Protein AF-0000000066527029 (afdb_homodimer)

InterPro domains:
  IPR006385 HAD-superfamily hydrolase, subfamily IB, SerB1-like [TIGR01490] (16-197)
  IPR023214 HAD superfamily [G3DSA:3.40.50.1000] (16-198)
  IPR036412 HAD-like superfamily [SSF56784] (17-198)
  IPR050582 HAD-like hydrolase superfamily, SerB [PTHR43344] (4-198)

Sequence (414 aa):
MNETVSLETREVRFLSVFDFDGTLTYRDSFVPFLRFAFGNRVFVRRMLRMAGPSLAYLCRRIDRDDLKARLIATFLTDVPVHVLEERALAYQNRFWETLMRPHALTAVADQVSSGSTVTICSASPSLLLRPFAEKLGVHLIATELEVVDGVLTGRIVGRNCRRDEKVCRLERHYGPLTQYSLRAWGDSRGDTELLAAALERFWKPFRMNETVSLETREVRFLSVFDFDGTLTYRDSFVPFLRFAFGNRVFVRRMLRMAGPSLAYLCRRIDRDDLKARLIATFLTDVPVHVLEERALAYQNRFWETLMRPHALTAVADQVSSGSTVTICSASPSLLLRPFAEKLGVHLIATELEVVDGVLTGRIVGRNCRRDEKVCRLERHYGPLTQYSLRAWGDSRGDTELLAAALERFWKPFR

Radius of gyration: 25.79 Å; Cα contacts (8 Å, |Δi|>4): 687; chains: 2; bounding box: 75×67×57 Å

Foldseek 3Di:
DPPPPPPVVLPAAAAEEEEDAVWQWVHDDQLVLLCQLPHPVLSVVLVVVLPVVVVCVVVVVDDPQVSVLSVLLSRAAFAFLVSLLVSLLVSCVVCVVPTGFPVSLVVLVVCVVVVHQYEYQYLHECSNCVNVCVVSVHHYHFWYFDDDPRGTRSGTDDGGRFAVNVVVRCCVVPNDCVSHQYEYEDEDPRCVNVQVSHPHYHYSPRD/DPPPPPPVVLPAAAAEEEEDAVWQWVHDDQLVLLCQLPHPVLSVVLVVVLPVVVVCVVVVVDDPQVSVLVVLLSRAAFAFLVSLLVSLLVSCVVCVVPTGFPVSLVVLVVCVVVVHQYEYQYLHECSNCVNVCVVSVHHYHFWYFDDDPRGTRSGTDDGGRFAVNVVVRCCVVPNDCVSHQYEYEDEDPRCVNVQVSHPHYHYSPRD

Secondary structure (DSSP, 8-state):
------------EEEEEE-IIIIIBSS--HHHHHHHHH-HHHHHHHHHTTHHHHHHHHTTSS-HHHHHHHHHHHHHTT-BHHHHHHHHHHHHHHHHHHHB-HHHHHHHHHHHHTT-EEEEEEEEEHHHHHHHHHHHT-EEEEEEEEEETTEEEEEEESS-S-THHHHHHHHHHH--GGGEEEEEEE-SGGGHHHHHH-SEEEESTT-/------------EEEEEE-IIIIIBSS--HHHHHHHHH-HHHHHHHHHTTHHHHHHHHTTSS-HHHHHHHHHHHHHTT-BHHHHHHHHHHHHHHHHHHHB-HHHHHHHHHHHHTT-EEEEEEEEEHHHHHHHHHHHT-EEEEEEEEEETTEEEEEEESS-S-THHHHHHHHHHH--GGGEEEEEEE-SGGGHHHHHH-SEEEESTT-

Structure (mmCIF, N/CA/C/O backbone):
data_AF-0000000066527029-model_v1
#
loop_
_entity.id
_entity.type
_entity.pdbx_description
1 polymer 'HAD-IB family hydrolase'
#
loop_
_atom_site.group_PDB
_atom_site.id
_atom_site.type_symbol
_atom_site.label_atom_id
_atom_site.label_alt_id
_atom_site.label_comp_id
_atom_site.label_asym_id
_atom_site.label_entity_id
_atom_site.label_seq_id
_atom_site.pdbx_PDB_ins_code
_atom_site.Cartn_x
_atom_site.Cartn_y
_atom_site.Cartn_z
_atom_site.occupancy
_atom_site.B_iso_or_equiv
_atom_site.auth_seq_id
_atom_site.auth_comp_id
_atom_site.auth_asym_id
_atom_site.auth_atom_id
_atom_site.pdbx_PDB_model_num
ATOM 1 N N . MET A 1 1 ? -52.188 27.5 27.797 1 31.72 1 MET A N 1
ATOM 2 C CA . MET A 1 1 ? -50.781 27.859 27.641 1 31.72 1 MET A CA 1
ATOM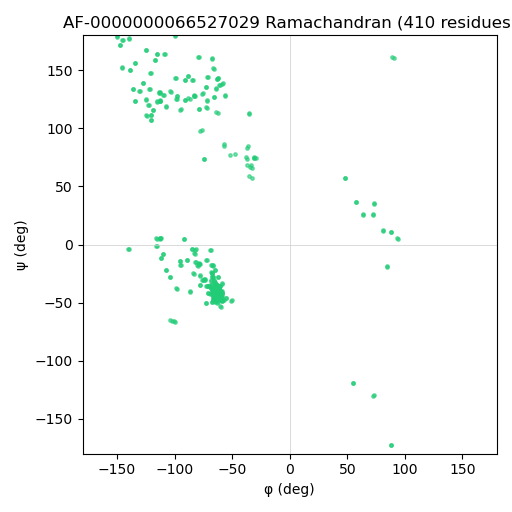 3 C C . MET A 1 1 ? -50.094 27.031 26.547 1 31.72 1 MET A C 1
ATOM 5 O O . MET A 1 1 ? -50.031 25.812 26.641 1 31.72 1 MET A O 1
ATOM 9 N N . ASN A 1 2 ? -50.156 27.312 25.25 1 36.81 2 ASN A N 1
ATOM 10 C CA . ASN A 1 2 ? -49.75 26.703 24 1 36.81 2 ASN A CA 1
ATOM 11 C C . ASN A 1 2 ? -48.25 26.438 23.984 1 36.81 2 ASN A C 1
ATOM 13 O O . ASN A 1 2 ? -47.438 27.375 24.094 1 36.81 2 ASN A O 1
ATOM 17 N N . GLU A 1 3 ? -47.812 25.375 24.5 1 36.34 3 GLU A N 1
ATOM 18 C CA . GLU A 1 3 ? -46.375 25.078 24.453 1 36.34 3 GLU A CA 1
ATOM 19 C C . GLU A 1 3 ? -45.844 25.188 23.031 1 36.34 3 GLU A C 1
ATOM 21 O O . GLU A 1 3 ? -46.312 24.516 22.125 1 36.34 3 GLU A O 1
ATOM 26 N N . THR A 1 4 ? -45.625 26.359 22.531 1 35.53 4 THR A N 1
ATOM 27 C CA . THR A 1 4 ? -44.875 26.516 21.281 1 35.53 4 THR A CA 1
ATOM 28 C C . THR A 1 4 ? -43.75 25.484 21.172 1 35.53 4 THR A C 1
ATOM 30 O O . THR A 1 4 ? -42.875 25.438 22.016 1 35.53 4 THR A O 1
ATOM 33 N N . VAL A 1 5 ? -44.062 24.328 20.703 1 42.88 5 VAL A N 1
ATOM 34 C CA . VAL A 1 5 ? -42.969 23.469 20.25 1 42.88 5 VAL A CA 1
ATOM 35 C C . VAL A 1 5 ? -41.906 24.312 19.578 1 42.88 5 VAL A C 1
ATOM 37 O O . VAL A 1 5 ? -42.156 25 18.578 1 42.88 5 VAL A O 1
ATOM 40 N N . SER A 1 6 ? -41.188 25.172 20.344 1 40.03 6 SER A N 1
ATOM 41 C CA . SER A 1 6 ? -40.031 25.828 19.781 1 40.03 6 SER A CA 1
ATOM 42 C C . SER A 1 6 ? -39.344 24.953 18.719 1 40.03 6 SER A C 1
ATOM 44 O O . SER A 1 6 ? -38.969 23.812 19 1 40.03 6 SER A O 1
ATOM 46 N N . LEU A 1 7 ? -39.844 24.812 17.594 1 41.97 7 LEU A N 1
ATOM 47 C CA . LEU A 1 7 ? -39.156 24.25 16.453 1 41.97 7 LEU A CA 1
ATOM 48 C C . LEU A 1 7 ? -37.656 24.594 16.484 1 41.97 7 LEU A C 1
ATOM 50 O O . LEU A 1 7 ? -37.281 25.734 16.234 1 41.97 7 LEU A O 1
ATOM 54 N N . GLU A 1 8 ? -36.938 24.281 17.453 1 42.81 8 GLU A N 1
ATOM 55 C CA . GLU A 1 8 ? -35.469 24.406 17.422 1 42.81 8 GLU A CA 1
ATOM 56 C C . GLU A 1 8 ? -34.938 24.141 16.016 1 42.81 8 GLU A C 1
ATOM 58 O O . GLU A 1 8 ? -35.125 23.047 15.477 1 42.81 8 GLU A O 1
ATOM 63 N N . THR A 1 9 ? -35.156 24.953 15.031 1 45.91 9 THR A N 1
ATOM 64 C CA . THR A 1 9 ? -34.5 24.891 13.719 1 45.91 9 THR A CA 1
ATOM 65 C C . THR A 1 9 ? -33.094 24.344 13.836 1 45.91 9 THR A C 1
ATOM 67 O O . THR A 1 9 ? -32.219 24.969 14.469 1 45.91 9 THR A O 1
ATOM 70 N N . ARG A 1 10 ? -33.031 23.172 14.023 1 53.25 10 ARG A N 1
ATOM 71 C CA . ARG A 1 10 ? -31.719 22.5 14.102 1 53.25 10 ARG A CA 1
ATOM 72 C C . ARG A 1 10 ? -30.734 23.109 13.102 1 53.25 10 ARG A C 1
ATOM 74 O O . ARG A 1 10 ? -30.953 23.016 11.891 1 53.25 10 ARG A O 1
ATOM 81 N N . GLU A 1 11 ? -30.172 24.391 13.359 1 64.06 11 GLU A N 1
ATOM 82 C CA . GLU A 1 11 ? -29.141 25.031 12.539 1 64.06 11 GLU A CA 1
ATOM 83 C C . GLU A 1 11 ? -28.156 24 11.977 1 64.06 11 GLU A C 1
ATOM 85 O O . GLU A 1 11 ? -27.656 23.141 12.711 1 64.06 11 GLU A O 1
ATOM 90 N N . VAL A 1 12 ? -28.234 23.859 10.664 1 74.5 12 VAL A N 1
ATOM 91 C CA . VAL A 1 12 ? -27.344 22.938 9.969 1 74.5 12 VAL A CA 1
ATOM 92 C C . VAL A 1 12 ? -25.891 23.359 10.148 1 74.5 12 VAL A C 1
ATOM 94 O O . VAL A 1 12 ? -25.531 24.5 9.844 1 74.5 12 VAL A O 1
ATOM 97 N N . ARG A 1 13 ? -25.172 22.547 10.844 1 89.94 13 ARG A N 1
ATOM 98 C CA . ARG A 1 13 ? -23.734 22.766 11 1 89.94 13 ARG A CA 1
ATOM 99 C C . ARG A 1 13 ? -22.953 22.141 9.859 1 89.94 13 ARG A C 1
ATOM 101 O O . ARG A 1 13 ? -23.203 20.984 9.484 1 89.94 13 ARG A O 1
ATOM 108 N N . PHE A 1 14 ? -22.125 23.047 9.227 1 93.75 14 PHE A N 1
ATOM 109 C CA . PHE A 1 14 ? -21.328 22.578 8.102 1 93.75 14 PHE A CA 1
ATOM 110 C C . PHE A 1 14 ? -19.906 22.25 8.547 1 93.75 14 PHE A C 1
ATOM 112 O O . PHE A 1 14 ? -19.297 23 9.289 1 93.75 14 PHE A O 1
ATOM 119 N N . LEU A 1 15 ? -19.438 21.078 8.227 1 96 15 LEU A N 1
ATOM 120 C CA . LEU A 1 15 ? -18.078 20.625 8.445 1 96 15 LEU A CA 1
ATOM 121 C C . LEU A 1 15 ? -17.391 20.281 7.129 1 96 15 LEU A C 1
ATOM 123 O O . LEU A 1 15 ? -17.875 19.422 6.387 1 96 15 LEU A O 1
ATOM 127 N N . SER A 1 16 ? -16.328 21.062 6.809 1 97.06 16 SER A N 1
ATOM 128 C CA . SER A 1 16 ? -15.547 20.828 5.598 1 97.06 16 SER A CA 1
ATOM 129 C C . SER A 1 16 ? -14.18 20.234 5.926 1 97.06 16 SER A C 1
ATOM 131 O O . SER A 1 16 ? -13.375 20.844 6.625 1 97.06 16 SER A O 1
ATOM 133 N N . VAL A 1 17 ? -13.953 19.047 5.414 1 97.31 17 VAL A N 1
ATOM 134 C CA . VAL A 1 17 ? -12.719 18.328 5.723 1 97.31 17 VAL A CA 1
ATOM 135 C C . VAL A 1 17 ? -11.883 18.156 4.453 1 97.31 17 VAL A C 1
ATOM 137 O O . VAL A 1 17 ? -12.367 17.625 3.457 1 97.31 17 VAL A O 1
ATOM 140 N N . PHE A 1 18 ? -10.656 18.656 4.516 1 97.31 18 PHE A N 1
ATOM 141 C CA . PHE A 1 18 ? -9.742 18.547 3.385 1 97.31 18 PHE A CA 1
ATOM 142 C C . PHE A 1 18 ? -8.562 17.641 3.725 1 97.31 18 PHE A C 1
ATOM 144 O O . PHE A 1 18 ? -7.941 17.797 4.777 1 97.31 18 PHE A O 1
ATOM 151 N N . ASP A 1 19 ? -8.27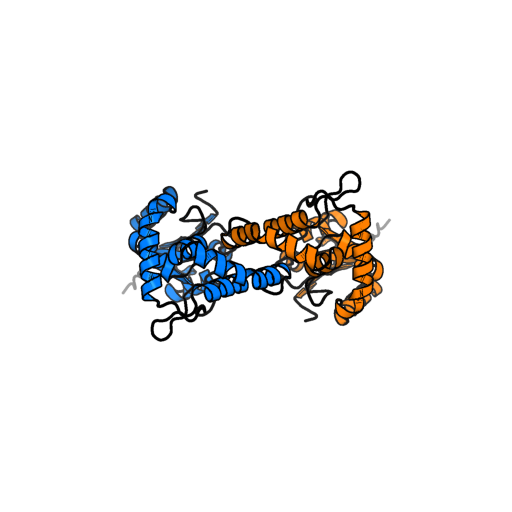3 16.703 2.85 1 96.56 19 ASP A N 1
ATOM 152 C CA . ASP A 1 19 ? -6.953 16.094 2.902 1 96.56 19 ASP A CA 1
ATOM 153 C C . ASP A 1 19 ? -5.863 17.094 2.518 1 96.56 19 ASP A C 1
ATOM 155 O O . ASP A 1 19 ? -6.152 18.141 1.943 1 96.56 19 ASP A O 1
ATOM 159 N N . PHE A 1 20 ? -4.672 16.75 2.936 1 96.81 20 PHE A N 1
ATOM 160 C CA . PHE A 1 20 ? -3.586 17.688 2.684 1 96.81 20 PHE A CA 1
ATOM 161 C C . PHE A 1 20 ? -2.777 17.266 1.461 1 96.81 20 PHE A C 1
ATOM 163 O O . PHE A 1 20 ? -2.893 17.875 0.395 1 96.81 20 PHE A O 1
ATOM 170 N N . ASP A 1 21 ? -2.092 16.172 1.54 1 94.5 21 ASP A N 1
ATOM 171 C CA . ASP A 1 21 ? -1.182 15.734 0.487 1 94.5 21 ASP A CA 1
ATOM 172 C C . ASP A 1 21 ? -1.954 15.258 -0.742 1 94.5 21 ASP A C 1
ATOM 174 O O . ASP A 1 21 ? -2.783 14.352 -0.648 1 94.5 21 ASP A O 1
ATOM 178 N N . GLY A 1 22 ? -1.639 15.859 -1.846 1 92.75 22 GLY A N 1
ATOM 179 C CA . GLY A 1 22 ? -2.295 15.484 -3.09 1 92.75 22 GLY A CA 1
ATOM 180 C C . GLY A 1 22 ? -3.625 16.188 -3.295 1 92.75 22 GLY A C 1
ATOM 181 O O . GLY A 1 22 ? -4.176 16.156 -4.398 1 92.75 22 GLY A O 1
ATOM 182 N N . THR A 1 23 ? -4.156 16.688 -2.227 1 94.12 23 THR A N 1
ATOM 183 C CA . THR A 1 23 ? -5.43 17.406 -2.311 1 94.12 23 THR A CA 1
ATOM 184 C C . THR A 1 23 ? -5.211 18.906 -2.254 1 94.12 23 THR A C 1
ATOM 186 O O . THR A 1 23 ? -5.371 19.609 -3.26 1 94.12 23 THR A O 1
ATOM 189 N N . LEU A 1 24 ? -4.734 19.391 -1.145 1 96.38 24 LEU A N 1
ATOM 190 C CA . LEU A 1 24 ? -4.395 20.812 -1.067 1 96.38 24 LEU A CA 1
ATOM 191 C C . LEU A 1 24 ? -3.066 21.094 -1.76 1 96.38 24 LEU A C 1
ATOM 193 O O . LEU A 1 24 ? -2.818 22.219 -2.207 1 96.38 24 LEU A O 1
ATOM 197 N N . THR A 1 25 ? -2.238 20.078 -1.8 1 96.38 25 THR A N 1
ATOM 198 C CA . THR A 1 25 ? -0.917 20.203 -2.406 1 96.38 25 THR A CA 1
ATOM 199 C C . THR A 1 25 ? -0.849 19.422 -3.715 1 96.38 25 THR A C 1
ATOM 201 O O . THR A 1 25 ? -1.677 18.547 -3.963 1 96.38 25 THR A O 1
ATOM 204 N N . TYR A 1 26 ? 0.187 19.734 -4.5 1 92.19 26 TYR A N 1
ATOM 205 C CA . TYR A 1 26 ? 0.41 19.031 -5.766 1 92.19 26 TYR A CA 1
ATOM 206 C C . TYR A 1 26 ? 0.942 17.625 -5.523 1 92.19 26 TYR A C 1
ATOM 208 O O . TYR A 1 26 ? 0.695 16.719 -6.324 1 92.19 26 TYR A O 1
ATOM 216 N N . ARG A 1 27 ? 1.66 17.484 -4.465 1 90.25 27 ARG A N 1
ATOM 217 C CA . ARG A 1 27 ? 2.355 16.219 -4.203 1 90.25 27 ARG A CA 1
ATOM 218 C C . ARG A 1 27 ? 2.498 15.977 -2.705 1 90.25 27 ARG A C 1
ATOM 220 O O . ARG A 1 27 ? 2.031 16.781 -1.894 1 90.25 27 ARG A O 1
ATOM 227 N N . ASP A 1 28 ? 3.072 14.875 -2.426 1 92.75 28 ASP A N 1
ATOM 228 C CA . ASP A 1 28 ? 3.365 14.555 -1.033 1 92.75 28 ASP A CA 1
ATOM 229 C C . ASP A 1 28 ? 4.344 15.555 -0.43 1 92.75 28 ASP A C 1
ATOM 231 O O . ASP A 1 28 ? 5.27 16.016 -1.104 1 92.75 28 ASP A O 1
ATOM 235 N N . SER A 1 29 ? 4.102 15.867 0.815 1 94.56 29 SER A N 1
ATOM 236 C CA . SER A 1 29 ? 4.914 16.906 1.443 1 94.56 29 SER A CA 1
ATOM 237 C C . SER A 1 29 ? 5.891 16.312 2.451 1 94.56 29 SER A C 1
ATOM 239 O O . SER A 1 29 ? 6.902 16.922 2.789 1 94.56 29 SER A O 1
ATOM 241 N N . PHE A 1 30 ? 5.633 15.148 2.943 1 95.69 30 PHE A N 1
ATOM 242 C CA . PHE A 1 30 ? 6.367 14.648 4.098 1 95.69 30 PHE A CA 1
ATOM 243 C C . PHE A 1 30 ? 7.789 14.258 3.711 1 95.69 30 PHE A C 1
ATOM 245 O O . PHE A 1 30 ? 8.75 14.711 4.336 1 95.69 30 PHE A O 1
ATOM 252 N N . VAL A 1 31 ? 7.969 13.484 2.676 1 95.5 31 VAL A N 1
ATOM 253 C CA . VAL A 1 31 ? 9.289 13 2.287 1 95.5 31 VAL A CA 1
ATOM 254 C C . VAL A 1 31 ? 10.156 14.172 1.83 1 95.5 31 VAL A C 1
ATOM 256 O O . VAL A 1 31 ? 11.289 14.328 2.283 1 95.5 31 VAL A O 1
ATOM 259 N N . PRO A 1 32 ? 9.625 15.047 0.959 1 95.38 32 PRO A N 1
ATOM 260 C CA . PRO A 1 32 ? 10.414 16.234 0.612 1 95.38 32 PRO A CA 1
ATOM 261 C C . PRO A 1 32 ? 10.758 17.094 1.827 1 95.38 32 PRO A C 1
ATOM 263 O O . PRO A 1 32 ? 11.82 17.703 1.869 1 95.38 32 PRO A O 1
ATOM 266 N N . PHE A 1 33 ? 9.906 17.141 2.785 1 97.75 33 PHE A N 1
ATOM 267 C CA . PHE A 1 33 ? 10.188 17.891 4.012 1 97.75 33 PHE A CA 1
ATOM 268 C C . PHE A 1 33 ? 11.375 17.281 4.742 1 97.75 33 PHE A C 1
ATOM 270 O O . PHE A 1 33 ? 12.25 18 5.223 1 97.75 33 PHE A O 1
ATOM 277 N N . LEU A 1 34 ? 11.406 15.922 4.859 1 97.31 34 LEU A N 1
ATOM 278 C CA . LEU A 1 34 ? 12.523 15.266 5.527 1 97.31 34 LEU A CA 1
ATOM 279 C C . LEU A 1 34 ? 13.844 15.586 4.832 1 97.31 34 LEU A C 1
ATOM 281 O O . LEU A 1 34 ? 14.859 15.836 5.492 1 97.31 34 LEU A O 1
ATOM 285 N N . ARG A 1 35 ? 13.812 15.578 3.512 1 96.19 35 ARG A N 1
ATOM 286 C CA . ARG A 1 35 ? 15 15.93 2.744 1 96.19 35 ARG A CA 1
ATOM 287 C C . ARG A 1 35 ? 15.422 17.375 3.018 1 96.19 35 ARG A C 1
ATOM 289 O O . ARG A 1 35 ? 16.609 17.656 3.189 1 96.19 35 ARG A O 1
ATOM 296 N N . PHE A 1 36 ? 14.461 18.266 3.051 1 97.19 36 PHE A N 1
ATOM 297 C CA . PHE A 1 36 ? 14.711 19.672 3.344 1 97.19 36 PHE A CA 1
ATOM 298 C C . PHE A 1 36 ? 15.227 19.844 4.766 1 97.19 36 PHE A C 1
ATOM 300 O O . PHE A 1 36 ? 16.203 20.562 4.992 1 97.19 36 PHE A O 1
ATOM 307 N N . ALA A 1 37 ? 14.625 19.172 5.699 1 97.38 37 ALA A N 1
ATOM 308 C CA . ALA A 1 37 ? 14.891 19.359 7.125 1 97.38 37 ALA A CA 1
ATOM 309 C C . ALA A 1 37 ? 16.281 18.859 7.5 1 97.38 37 ALA A C 1
ATOM 311 O O . ALA A 1 37 ? 16.969 19.438 8.336 1 97.38 37 ALA A O 1
ATOM 312 N N . PHE A 1 38 ? 16.75 17.766 6.859 1 97 38 PHE A N 1
ATOM 313 C CA . PHE A 1 38 ? 17.969 17.141 7.32 1 97 38 PHE A CA 1
ATOM 314 C C . PHE A 1 38 ? 19.094 17.312 6.297 1 97 38 PHE A C 1
ATOM 316 O O . PHE A 1 38 ? 20.266 17.062 6.594 1 97 38 PHE A O 1
ATOM 323 N N . GLY A 1 39 ? 18.75 17.75 5.145 1 96.75 39 GLY A N 1
ATOM 324 C CA . GLY A 1 39 ? 19.75 17.922 4.09 1 96.75 39 GLY A CA 1
ATOM 325 C C . GLY A 1 39 ? 19.922 16.688 3.236 1 96.75 39 GLY A C 1
ATOM 326 O O . GLY A 1 39 ? 19.609 15.57 3.67 1 96.75 39 GLY A O 1
ATOM 327 N N . ASN A 1 40 ? 20.469 16.828 2.057 1 95.38 40 ASN A N 1
ATOM 328 C CA . ASN A 1 40 ? 20.547 15.773 1.054 1 95.38 40 ASN A CA 1
ATOM 329 C C . ASN A 1 40 ? 21.469 14.633 1.508 1 95.38 40 ASN A C 1
ATOM 331 O O . ASN A 1 40 ? 21.141 13.461 1.339 1 95.38 40 ASN A O 1
ATOM 335 N N . ARG A 1 41 ? 22.531 14.953 2.047 1 96.31 41 ARG A N 1
ATOM 336 C CA . ARG A 1 41 ? 23.516 13.938 2.436 1 96.31 41 ARG A CA 1
ATOM 337 C C . ARG A 1 41 ? 22.953 13.039 3.533 1 96.31 41 ARG A C 1
ATOM 339 O O . ARG A 1 41 ? 23 11.812 3.42 1 96.31 41 ARG A O 1
ATOM 346 N N . VAL A 1 42 ? 22.406 13.656 4.543 1 96.12 42 VAL A N 1
ATOM 347 C CA . VAL A 1 42 ? 21.828 12.906 5.656 1 96.12 42 VAL A CA 1
ATOM 348 C C . VAL A 1 42 ? 20.609 12.133 5.18 1 96.12 42 VAL A C 1
ATOM 350 O O . VAL A 1 42 ? 20.391 10.984 5.57 1 96.12 42 VAL A O 1
ATOM 353 N N . PHE A 1 43 ? 19.891 12.758 4.32 1 96.25 43 PHE A N 1
ATOM 354 C CA . PHE A 1 43 ? 18.688 12.133 3.781 1 96.25 43 PHE A CA 1
ATOM 355 C C . PHE A 1 43 ? 19.016 10.852 3.041 1 96.25 43 PHE A C 1
ATOM 357 O O . PHE A 1 43 ? 18.438 9.797 3.318 1 96.25 43 PHE A O 1
ATOM 364 N N . VAL A 1 44 ? 20 10.898 2.195 1 93.38 44 VAL A N 1
ATOM 365 C CA . VAL A 1 44 ? 20.375 9.734 1.394 1 93.38 44 VAL A CA 1
ATOM 366 C C . VAL A 1 44 ? 20.922 8.641 2.301 1 93.38 44 VAL A C 1
ATOM 368 O O . VAL A 1 44 ? 20.594 7.461 2.139 1 93.38 44 VAL A O 1
ATOM 371 N N . ARG A 1 45 ? 21.688 9.016 3.23 1 94.62 45 ARG A N 1
ATOM 372 C CA . ARG A 1 45 ? 22.266 8.055 4.156 1 94.62 45 ARG A CA 1
ATOM 373 C C . ARG A 1 45 ? 21.188 7.344 4.965 1 94.62 45 ARG A C 1
ATOM 375 O O . ARG A 1 45 ? 21.234 6.121 5.109 1 94.62 45 ARG A O 1
ATOM 382 N N . ARG A 1 46 ? 20.25 8.047 5.457 1 94.81 46 ARG A N 1
ATOM 383 C CA . ARG A 1 46 ? 19.188 7.461 6.273 1 94.81 46 ARG A CA 1
ATOM 384 C C . ARG A 1 46 ? 18.203 6.668 5.414 1 94.81 46 ARG A C 1
ATOM 386 O O . ARG A 1 46 ? 17.656 5.656 5.863 1 94.81 46 ARG A O 1
ATOM 393 N N . MET A 1 47 ? 18.078 7.105 4.195 1 92.62 47 MET A N 1
ATOM 394 C CA . MET A 1 47 ? 17.188 6.383 3.289 1 92.62 47 MET A CA 1
ATOM 395 C C . MET A 1 47 ? 17.734 4.992 2.986 1 92.62 47 MET A C 1
ATOM 397 O O . MET A 1 47 ? 16.984 4.055 2.748 1 92.62 47 MET A O 1
ATOM 401 N N . LEU A 1 48 ? 19.047 4.875 3.049 1 90.69 48 LEU A N 1
ATOM 402 C CA . LEU A 1 48 ? 19.656 3.562 2.854 1 90.69 48 LEU A CA 1
ATOM 403 C C . LEU A 1 48 ? 19.203 2.584 3.928 1 90.69 48 LEU A C 1
ATOM 405 O O . LEU A 1 48 ? 19.094 1.382 3.676 1 90.69 48 LEU A O 1
ATOM 409 N N . ARG A 1 49 ? 18.875 3.104 5.066 1 91.75 49 ARG A N 1
ATOM 410 C CA . ARG A 1 49 ? 18.406 2.26 6.156 1 91.75 49 ARG A CA 1
ATOM 411 C C . ARG A 1 49 ? 16.984 1.75 5.871 1 91.75 49 ARG A C 1
ATOM 413 O O . ARG A 1 49 ? 16.516 0.835 6.543 1 91.75 49 ARG A O 1
ATOM 420 N N . MET A 1 50 ? 16.344 2.346 4.887 1 92.69 50 MET A N 1
ATOM 421 C CA . MET A 1 50 ? 14.977 1.949 4.535 1 92.69 50 MET A CA 1
ATOM 422 C C . MET A 1 50 ? 14.984 0.754 3.588 1 92.69 50 MET A C 1
ATOM 424 O O . MET A 1 50 ? 13.93 0.209 3.26 1 92.69 50 MET A O 1
ATOM 428 N N . ALA A 1 51 ? 16.125 0.278 3.145 1 88 51 ALA A N 1
ATOM 429 C CA . ALA A 1 51 ? 16.219 -0.858 2.232 1 88 51 ALA A CA 1
ATOM 430 C C . ALA A 1 51 ? 15.578 -2.104 2.836 1 88 51 ALA A C 1
ATOM 432 O O . ALA A 1 51 ? 14.82 -2.803 2.166 1 88 51 ALA A O 1
ATOM 433 N N . GLY A 1 52 ? 15.898 -2.357 4.117 1 89.06 52 GLY A N 1
ATOM 434 C CA . GLY A 1 52 ? 15.328 -3.502 4.809 1 89.06 52 GLY A CA 1
ATOM 435 C C . GLY A 1 52 ? 13.812 -3.459 4.883 1 89.06 52 GLY A C 1
ATOM 436 O O . GLY A 1 52 ? 13.133 -4.355 4.375 1 89.06 52 GLY A O 1
ATOM 437 N N . PRO A 1 53 ? 13.289 -2.373 5.379 1 91.31 53 PRO A N 1
ATOM 438 C CA . PRO A 1 53 ? 11.836 -2.219 5.457 1 91.31 53 PRO A CA 1
ATOM 439 C C . PRO A 1 53 ? 11.164 -2.258 4.086 1 91.31 53 PRO A C 1
ATOM 441 O O . PRO A 1 53 ? 10.062 -2.805 3.947 1 91.31 53 PRO A O 1
ATOM 444 N N . SER A 1 54 ? 11.766 -1.685 3.137 1 90.81 54 SER A N 1
ATOM 445 C CA . SER A 1 54 ? 11.195 -1.694 1.794 1 90.81 54 SER A CA 1
ATOM 446 C C . SER A 1 54 ? 11.102 -3.113 1.241 1 90.81 54 SER A C 1
ATOM 448 O O . SER A 1 54 ? 10.102 -3.484 0.625 1 90.81 54 SER A O 1
ATOM 450 N N . LEU A 1 55 ? 12.141 -3.859 1.505 1 88.56 55 LEU A N 1
ATOM 451 C CA . LEU A 1 55 ? 12.133 -5.258 1.093 1 88.56 55 LEU A CA 1
ATOM 452 C C . LEU A 1 55 ? 11.047 -6.035 1.837 1 88.56 55 LEU A C 1
ATOM 454 O O . LEU A 1 55 ? 10.344 -6.852 1.239 1 88.56 55 LEU A O 1
ATOM 458 N N . ALA A 1 56 ? 10.93 -5.77 3.047 1 90.75 56 ALA A N 1
ATOM 459 C CA . ALA A 1 56 ? 9.898 -6.418 3.85 1 90.75 56 ALA A CA 1
ATOM 460 C C . ALA A 1 56 ? 8.5 -6.074 3.328 1 90.75 56 ALA A C 1
ATOM 462 O O . ALA A 1 56 ? 7.609 -6.926 3.318 1 90.75 56 ALA A O 1
ATOM 463 N N . TYR A 1 57 ? 8.367 -4.852 2.908 1 90.81 57 TYR A N 1
ATOM 464 C CA . TYR A 1 57 ? 7.102 -4.41 2.338 1 90.81 57 TYR A CA 1
ATOM 465 C C . TYR A 1 57 ? 6.793 -5.16 1.047 1 90.81 57 TYR A C 1
ATOM 467 O O . TYR A 1 57 ? 5.672 -5.633 0.848 1 90.81 57 TYR A O 1
ATOM 475 N N . LEU A 1 58 ? 7.836 -5.312 0.27 1 86.5 58 LEU A N 1
ATOM 476 C CA . LEU A 1 58 ? 7.668 -6.008 -1.002 1 86.5 58 LEU A CA 1
ATOM 477 C C . LEU A 1 58 ? 7.359 -7.484 -0.779 1 86.5 58 LEU A C 1
ATOM 479 O O . LEU A 1 58 ? 6.688 -8.109 -1.601 1 86.5 58 LEU A O 1
ATOM 483 N N . CYS A 1 59 ? 7.777 -7.984 0.382 1 86 59 CYS A N 1
ATOM 484 C CA . CYS A 1 59 ? 7.52 -9.375 0.748 1 86 59 CYS A CA 1
ATOM 485 C C . CYS A 1 59 ? 6.219 -9.5 1.532 1 86 59 CYS A C 1
ATOM 487 O O . CYS A 1 59 ? 5.93 -10.555 2.102 1 86 59 CYS A O 1
ATOM 489 N N . ARG A 1 60 ? 5.535 -8.406 1.653 1 82.88 60 ARG A N 1
ATOM 490 C CA . ARG A 1 60 ? 4.238 -8.352 2.318 1 82.88 60 ARG A CA 1
ATOM 491 C C . ARG A 1 60 ? 4.363 -8.711 3.793 1 82.88 60 ARG A C 1
ATOM 493 O O . ARG A 1 60 ? 3.438 -9.281 4.379 1 82.88 60 ARG A O 1
ATOM 500 N N . ARG A 1 61 ? 5.559 -8.477 4.289 1 86.81 61 ARG A N 1
ATOM 501 C CA . ARG A 1 61 ? 5.777 -8.734 5.707 1 86.81 61 ARG A CA 1
ATOM 502 C C . ARG A 1 61 ? 5.316 -7.559 6.559 1 86.81 61 ARG A C 1
ATOM 504 O O . ARG A 1 61 ? 5.008 -7.723 7.742 1 86.81 61 ARG A O 1
ATOM 511 N N . ILE A 1 62 ? 5.316 -6.402 5.914 1 89 62 ILE A N 1
ATOM 512 C CA . ILE A 1 62 ? 4.82 -5.207 6.59 1 89 62 ILE A CA 1
ATOM 513 C C . ILE A 1 62 ? 3.887 -4.441 5.66 1 89 62 ILE A C 1
ATOM 515 O O . ILE A 1 62 ? 3.92 -4.629 4.441 1 89 62 ILE A O 1
ATOM 519 N N . ASP A 1 63 ? 3.059 -3.684 6.289 1 87.94 63 ASP A N 1
ATOM 520 C CA . ASP A 1 63 ? 2.125 -2.914 5.473 1 87.94 63 ASP A CA 1
ATOM 521 C C . ASP A 1 63 ? 2.602 -1.473 5.305 1 87.94 63 ASP A C 1
ATOM 523 O O . ASP A 1 63 ? 3.705 -1.124 5.734 1 87.94 63 ASP A O 1
ATOM 527 N N . ARG A 1 64 ? 1.814 -0.787 4.602 1 88 64 ARG A N 1
ATOM 528 C CA . ARG A 1 64 ? 2.176 0.59 4.277 1 88 64 ARG A CA 1
ATOM 529 C C . ARG A 1 64 ? 2.338 1.425 5.543 1 88 64 ARG A C 1
ATOM 531 O O . ARG A 1 64 ? 3.232 2.268 5.629 1 88 64 ARG A O 1
ATOM 538 N N . ASP A 1 65 ? 1.466 1.224 6.523 1 88.81 65 ASP A N 1
ATOM 539 C CA . ASP A 1 65 ? 1.533 1.969 7.777 1 88.81 65 ASP A CA 1
ATOM 540 C C . ASP A 1 65 ? 2.818 1.648 8.539 1 88.81 65 ASP A C 1
ATOM 542 O O . ASP A 1 65 ? 3.443 2.541 9.117 1 88.81 65 ASP A O 1
ATOM 546 N N . ASP A 1 66 ? 3.215 0.38 8.484 1 92 66 ASP A N 1
ATOM 547 C CA . ASP A 1 66 ? 4.465 -0.036 9.109 1 92 66 ASP A CA 1
ATOM 548 C C . ASP A 1 66 ? 5.664 0.606 8.414 1 92 66 ASP A C 1
ATOM 550 O O . ASP A 1 66 ? 6.633 0.999 9.078 1 92 66 ASP A O 1
ATOM 554 N N . LEU A 1 67 ? 5.531 0.617 7.109 1 92.62 67 LEU A N 1
ATOM 555 C CA . LEU A 1 67 ? 6.621 1.214 6.344 1 92.62 67 LEU A CA 1
ATOM 556 C C . LEU A 1 67 ? 6.781 2.691 6.688 1 92.62 67 LEU A C 1
ATOM 558 O O . LEU A 1 67 ? 7.898 3.172 6.875 1 92.62 67 LEU A O 1
ATOM 562 N N . LYS A 1 68 ? 5.715 3.406 6.789 1 92.94 68 LYS A N 1
ATOM 563 C CA . LYS A 1 68 ? 5.75 4.812 7.184 1 92.94 68 LYS A CA 1
ATOM 564 C C . LYS A 1 68 ? 6.305 4.977 8.594 1 92.94 68 LYS A C 1
ATOM 566 O O . LYS A 1 68 ? 7.078 5.895 8.859 1 92.94 68 LYS A O 1
ATOM 571 N N . ALA A 1 69 ? 5.887 4.117 9.484 1 94.12 69 ALA A N 1
ATOM 572 C CA . ALA A 1 69 ? 6.387 4.168 10.852 1 94.12 69 ALA A CA 1
ATOM 573 C C . ALA A 1 69 ? 7.902 4 10.891 1 94.12 69 ALA A C 1
ATOM 575 O O . ALA A 1 69 ? 8.586 4.672 11.664 1 94.12 69 ALA A O 1
ATOM 576 N N . ARG A 1 70 ? 8.375 3.104 10.047 1 95 70 ARG A N 1
ATOM 577 C CA . ARG A 1 70 ? 9.82 2.902 9.977 1 95 70 ARG A CA 1
ATOM 578 C C . ARG A 1 70 ? 10.523 4.141 9.43 1 95 70 ARG A C 1
ATOM 580 O O . ARG A 1 70 ? 11.625 4.484 9.867 1 95 70 ARG A O 1
ATOM 587 N N . LEU A 1 71 ? 9.93 4.75 8.461 1 95.62 71 LEU A N 1
ATOM 588 C CA . LEU A 1 71 ? 10.469 5.992 7.91 1 95.62 71 LEU A CA 1
ATOM 589 C C . LEU A 1 71 ? 10.562 7.07 8.984 1 95.62 71 LEU A C 1
ATOM 591 O O . LEU A 1 71 ? 11.594 7.73 9.117 1 95.62 71 LEU A O 1
ATOM 595 N N . ILE A 1 72 ? 9.508 7.254 9.758 1 96.75 72 ILE A N 1
ATOM 596 C CA . ILE A 1 72 ? 9.453 8.242 10.828 1 96.75 72 ILE A CA 1
ATOM 597 C C . ILE A 1 72 ? 10.539 7.945 11.859 1 96.75 72 ILE A C 1
ATOM 599 O O . ILE A 1 72 ? 11.281 8.844 12.266 1 96.75 72 ILE A O 1
ATOM 603 N N . ALA A 1 73 ? 10.648 6.668 12.227 1 97.25 73 ALA A N 1
ATOM 604 C CA . ALA A 1 73 ? 11.664 6.273 13.203 1 97.25 73 ALA A CA 1
ATOM 605 C C . ALA A 1 73 ? 13.062 6.57 12.688 1 97.25 73 ALA A C 1
ATOM 607 O O . ALA A 1 73 ? 13.914 7.066 13.43 1 97.25 73 ALA A O 1
ATOM 608 N N . THR A 1 74 ? 13.273 6.305 11.461 1 96.88 74 THR A N 1
ATOM 609 C CA . THR A 1 74 ? 14.586 6.457 10.844 1 96.88 74 THR A CA 1
ATOM 610 C C . THR A 1 74 ? 15.008 7.922 10.836 1 96.88 74 THR A C 1
ATOM 612 O O . THR A 1 74 ? 16.188 8.234 11.031 1 96.88 74 THR A O 1
ATOM 615 N N . PHE A 1 75 ? 14.109 8.836 10.688 1 97.19 75 PHE A N 1
ATOM 616 C CA . PHE A 1 75 ? 14.477 10.234 10.492 1 97.19 75 PHE A CA 1
ATOM 617 C C . PHE A 1 75 ? 14.258 11.039 11.773 1 97.19 75 PHE A C 1
ATOM 619 O O . PHE A 1 75 ? 14.961 12.016 12.023 1 97.19 75 PHE A O 1
ATOM 626 N N . LEU A 1 76 ? 13.328 10.617 12.586 1 97.94 76 LEU A N 1
ATOM 627 C CA . LEU A 1 76 ? 12.859 11.578 13.586 1 97.94 76 LEU A CA 1
ATOM 628 C C . LEU A 1 76 ? 13.195 11.102 14.992 1 97.94 76 LEU A C 1
ATOM 630 O O . LEU A 1 76 ? 12.922 11.805 15.969 1 97.94 76 LEU A O 1
ATOM 634 N N . THR A 1 77 ? 13.828 9.891 15.055 1 97.88 77 THR A N 1
ATOM 635 C CA . THR A 1 77 ? 14.242 9.414 16.375 1 97.88 77 THR A CA 1
ATOM 636 C C . THR A 1 77 ? 15.328 10.32 16.953 1 97.88 77 THR A C 1
ATOM 638 O O . THR A 1 77 ? 16.297 10.656 16.266 1 97.88 77 THR A O 1
ATOM 641 N N . ASP A 1 78 ? 15.125 10.812 18.172 1 97.75 78 ASP A N 1
ATOM 642 C CA . ASP A 1 78 ? 16.094 11.578 18.953 1 97.75 78 ASP A CA 1
ATOM 643 C C . ASP A 1 78 ? 16.266 12.984 18.375 1 97.75 78 ASP A C 1
ATOM 645 O O . ASP A 1 78 ? 17.344 13.578 18.5 1 97.75 78 ASP A O 1
ATOM 649 N N . VAL A 1 79 ? 15.289 13.492 17.703 1 97.56 79 VAL A N 1
ATOM 650 C CA . VAL A 1 79 ? 15.297 14.867 17.203 1 97.56 79 VAL A CA 1
ATOM 651 C C . VAL A 1 79 ? 14.516 15.766 18.156 1 97.56 79 VAL A C 1
ATOM 653 O O . VAL A 1 79 ? 13.375 15.461 18.516 1 97.56 79 VAL A O 1
ATOM 656 N N . PRO A 1 80 ? 15.125 16.781 18.594 1 98.19 80 PRO A N 1
ATOM 657 C CA . PRO A 1 80 ? 14.359 17.719 19.406 1 98.19 80 PRO A CA 1
ATOM 658 C C . PRO A 1 80 ? 13.156 18.297 18.672 1 98.19 80 PRO A C 1
ATOM 660 O O . PRO A 1 80 ? 13.273 18.672 17.5 1 98.19 80 PRO A O 1
ATOM 663 N N . VAL A 1 81 ? 12.047 18.391 19.359 1 97.69 81 VAL A N 1
ATOM 664 C CA . VAL A 1 81 ? 10.789 18.812 18.766 1 97.69 81 VAL A CA 1
ATOM 665 C C . VAL A 1 81 ? 10.93 20.219 18.188 1 97.69 81 VAL A C 1
ATOM 667 O O . VAL A 1 81 ? 10.43 20.516 17.109 1 97.69 81 VAL A O 1
ATOM 670 N N . HIS A 1 82 ? 11.609 21.125 18.891 1 97.38 82 HIS A N 1
ATOM 671 C CA . HIS A 1 82 ? 11.719 22.516 18.484 1 97.38 82 HIS A CA 1
ATOM 672 C C . HIS A 1 82 ? 12.484 22.641 17.172 1 97.38 82 HIS A C 1
ATOM 674 O O . HIS A 1 82 ? 12.195 23.531 16.359 1 97.38 82 HIS A O 1
ATOM 680 N N . VAL A 1 83 ? 13.422 21.75 16.984 1 97.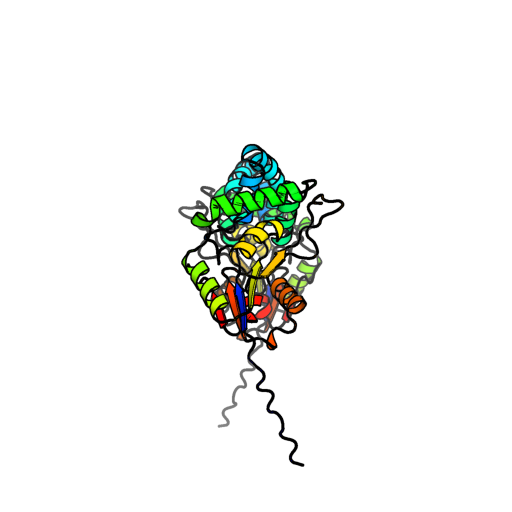44 83 VAL A N 1
ATOM 681 C CA . VAL A 1 83 ? 14.188 21.75 15.742 1 97.44 83 VAL A CA 1
ATOM 682 C C . VAL A 1 83 ? 13.273 21.391 14.57 1 97.44 83 VAL A C 1
ATOM 684 O O . VAL A 1 83 ? 13.305 22.062 13.531 1 97.44 83 VAL A O 1
ATOM 687 N N . LEU A 1 84 ? 12.453 20.422 14.719 1 97.75 84 LEU A N 1
ATOM 688 C CA . LEU A 1 84 ? 11.539 20.016 13.664 1 97.75 84 LEU A CA 1
ATOM 689 C C . LEU A 1 84 ? 10.492 21.094 13.391 1 97.75 84 LEU A C 1
ATOM 691 O O . LEU A 1 84 ? 10.133 21.344 12.242 1 97.75 84 LEU A O 1
ATOM 695 N N . GLU A 1 85 ? 10.039 21.734 14.438 1 97.88 85 GLU A N 1
ATOM 696 C CA . GLU A 1 85 ? 9.062 22.812 14.297 1 97.88 85 GLU A CA 1
ATOM 697 C C . GLU A 1 85 ? 9.633 23.969 13.477 1 97.88 85 GLU A C 1
ATOM 699 O O . GLU A 1 85 ? 8.945 24.516 12.617 1 97.88 85 GLU A O 1
ATOM 704 N N . GLU A 1 86 ? 10.828 24.281 13.789 1 98.19 86 GLU A N 1
ATOM 705 C CA . GLU A 1 86 ? 11.492 25.344 13.055 1 98.19 86 GLU A CA 1
ATOM 706 C C . GLU A 1 86 ? 11.664 25 11.586 1 98.19 86 GLU A C 1
ATOM 708 O O . GLU A 1 86 ? 11.469 25.844 10.711 1 98.19 86 GLU A O 1
ATOM 713 N N . ARG A 1 87 ? 12 23.797 11.359 1 98.12 87 ARG A N 1
ATOM 714 C CA . ARG A 1 87 ? 12.164 23.344 9.984 1 98.12 87 ARG A CA 1
ATOM 715 C C . ARG A 1 87 ? 10.828 23.312 9.25 1 98.12 87 ARG A C 1
ATOM 717 O O . ARG A 1 87 ? 10.758 23.609 8.055 1 98.12 87 ARG A O 1
ATOM 724 N N . ALA A 1 88 ? 9.805 22.922 9.945 1 98.44 88 ALA A N 1
ATOM 725 C CA . ALA A 1 88 ? 8.469 22.891 9.352 1 98.44 88 ALA A CA 1
ATOM 726 C C . ALA A 1 88 ? 8.023 24.281 8.938 1 98.44 88 ALA A C 1
ATOM 728 O O . ALA A 1 88 ? 7.477 24.469 7.844 1 98.44 88 ALA A O 1
ATOM 729 N N . LEU A 1 89 ? 8.25 25.234 9.836 1 98.31 89 LEU A N 1
ATOM 730 C CA . LEU A 1 89 ? 7.902 26.625 9.531 1 98.31 89 LEU A CA 1
ATOM 731 C C . LEU A 1 89 ? 8.703 27.141 8.336 1 98.31 89 LEU A C 1
ATOM 733 O O . LEU A 1 89 ? 8.156 27.797 7.457 1 98.31 89 LEU A O 1
ATOM 737 N N . ALA A 1 90 ? 10 26.844 8.336 1 98.44 90 ALA A N 1
ATOM 738 C CA . ALA A 1 90 ? 10.852 27.234 7.215 1 98.44 90 ALA A CA 1
ATOM 739 C C . ALA A 1 90 ? 10.367 26.594 5.914 1 98.44 90 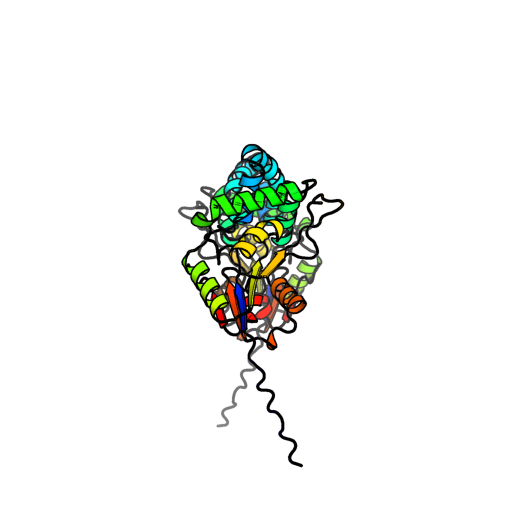ALA A C 1
ATOM 741 O O . ALA A 1 90 ? 10.391 27.234 4.855 1 98.44 90 ALA A O 1
ATOM 742 N N . TYR A 1 91 ? 9.977 25.359 5.98 1 98.19 91 TYR A N 1
ATOM 743 C CA . TYR A 1 91 ? 9.484 24.625 4.816 1 98.19 91 TYR A CA 1
ATOM 744 C C . TYR A 1 91 ? 8.219 25.266 4.266 1 98.19 91 TYR A C 1
ATOM 746 O O . TYR A 1 91 ? 8.094 25.484 3.057 1 98.19 91 TYR A O 1
ATOM 754 N N . GLN A 1 92 ? 7.262 25.531 5.168 1 98 92 GLN A N 1
ATOM 755 C CA . GLN A 1 92 ? 6.027 26.188 4.766 1 98 92 GLN A CA 1
ATOM 756 C C . GLN A 1 92 ? 6.316 27.516 4.066 1 98 92 GLN A C 1
ATOM 758 O O . GLN A 1 92 ? 5.73 27.812 3.021 1 98 92 GLN A O 1
ATOM 763 N N . ASN A 1 93 ? 7.199 28.328 4.633 1 97.56 93 ASN A N 1
ATOM 764 C CA . ASN A 1 93 ? 7.531 29.641 4.078 1 97.56 93 ASN A CA 1
ATOM 765 C C . ASN A 1 93 ? 8.156 29.516 2.689 1 97.56 93 ASN A C 1
ATOM 767 O O . ASN A 1 93 ? 7.824 30.281 1.785 1 97.56 93 ASN A O 1
ATOM 771 N N . ARG A 1 94 ? 8.977 28.562 2.564 1 96.88 94 ARG A N 1
ATOM 772 C CA . ARG A 1 94 ? 9.742 28.422 1.331 1 96.88 94 ARG A CA 1
ATOM 773 C C . ARG A 1 94 ? 8.898 27.812 0.224 1 96.88 94 ARG A C 1
ATOM 775 O O . ARG A 1 94 ? 9.023 28.188 -0.943 1 96.88 94 ARG A O 1
ATOM 782 N N . PHE A 1 95 ? 8 26.906 0.59 1 96.25 95 PHE A N 1
ATOM 783 C CA . PHE A 1 95 ? 7.402 26.078 -0.448 1 96.25 95 PHE A CA 1
ATOM 784 C C . PHE A 1 95 ? 5.902 26.344 -0.555 1 96.25 95 PHE A C 1
ATOM 786 O O . PHE A 1 95 ? 5.211 25.703 -1.354 1 96.25 95 PHE A O 1
ATOM 793 N N . TRP A 1 96 ? 5.355 27.25 0.122 1 95.88 96 TRP A N 1
ATOM 794 C CA . TRP A 1 96 ? 3.93 27.562 0.095 1 95.88 96 TRP A CA 1
ATOM 795 C C . TRP A 1 96 ? 3.441 27.75 -1.338 1 95.88 96 TRP A C 1
ATOM 797 O O . TRP A 1 96 ? 2.51 27.062 -1.777 1 95.88 96 TRP A O 1
ATOM 807 N N . GLU A 1 97 ? 4.121 28.516 -2.129 1 94.19 97 GLU A N 1
ATOM 808 C CA . GLU A 1 97 ? 3.664 28.891 -3.461 1 94.19 97 GLU A CA 1
ATOM 809 C C . GLU A 1 97 ? 3.812 27.734 -4.445 1 94.19 97 GLU A C 1
ATOM 811 O O . GLU A 1 97 ? 2.998 27.594 -5.359 1 94.19 97 GLU A O 1
ATOM 816 N N . THR A 1 98 ? 4.785 26.938 -4.203 1 94.81 98 THR A N 1
ATOM 817 C CA . THR A 1 98 ? 5.062 25.906 -5.184 1 94.81 98 THR A CA 1
ATOM 818 C C . THR A 1 98 ? 4.371 24.594 -4.797 1 94.81 98 THR A C 1
ATOM 820 O O . THR A 1 98 ? 4.148 23.734 -5.648 1 94.81 98 THR A O 1
ATOM 823 N N . LEU A 1 99 ? 4 24.516 -3.596 1 95.56 99 LEU A N 1
ATOM 824 C CA . LEU A 1 99 ? 3.449 23.266 -3.105 1 95.56 99 LEU A CA 1
ATOM 825 C C . LEU A 1 99 ? 1.924 23.297 -3.111 1 95.56 99 LEU A C 1
ATOM 827 O O . LEU A 1 99 ? 1.277 22.312 -3.473 1 95.56 99 LEU A O 1
ATOM 831 N N . MET A 1 100 ? 1.362 24.391 -2.787 1 96.81 100 MET A N 1
ATOM 832 C CA . MET A 1 100 ? -0.083 24.5 -2.611 1 96.81 100 MET A CA 1
ATOM 833 C C . MET A 1 100 ? -0.779 24.734 -3.947 1 96.81 100 MET A C 1
ATOM 835 O O . MET A 1 100 ? -0.284 25.484 -4.789 1 96.81 100 MET A O 1
ATOM 839 N N . ARG A 1 101 ? -1.893 24.125 -4.094 1 95.75 101 ARG A N 1
ATOM 840 C CA . ARG A 1 101 ? -2.725 24.328 -5.277 1 95.75 101 ARG A CA 1
ATOM 841 C C . ARG A 1 101 ? -3.584 25.578 -5.129 1 95.75 101 ARG A C 1
ATOM 843 O O . ARG A 1 101 ? -4.406 25.672 -4.215 1 95.75 101 ARG A O 1
ATOM 850 N N . PRO A 1 102 ? -3.494 26.406 -6.098 1 95.44 102 PRO A N 1
ATOM 851 C CA . PRO A 1 102 ? -4.262 27.656 -5.977 1 95.44 102 PRO A CA 1
ATOM 852 C C . PRO A 1 102 ? -5.766 27.406 -5.918 1 95.44 102 PRO A C 1
ATOM 854 O O . PRO A 1 102 ? -6.469 28.062 -5.133 1 95.44 102 PRO A O 1
ATOM 857 N N . HIS A 1 103 ? -6.238 26.531 -6.656 1 95.19 103 HIS A N 1
ATOM 858 C CA . HIS A 1 103 ? -7.668 26.25 -6.676 1 95.19 103 HIS A CA 1
ATOM 859 C C . HIS A 1 103 ? -8.125 25.641 -5.352 1 95.19 103 HIS A C 1
ATOM 861 O O . HIS A 1 103 ? -9.258 25.875 -4.918 1 95.19 103 HIS A O 1
ATOM 867 N N . ALA A 1 104 ? -7.285 24.859 -4.742 1 95.44 104 ALA A N 1
ATOM 868 C CA . ALA A 1 104 ? -7.609 24.281 -3.441 1 95.44 104 ALA A CA 1
ATOM 869 C C . ALA A 1 104 ? -7.672 25.359 -2.363 1 95.44 104 ALA A C 1
ATOM 871 O O . ALA A 1 104 ? -8.539 25.328 -1.492 1 95.44 104 ALA A O 1
ATOM 872 N N . LEU A 1 105 ? -6.75 26.25 -2.484 1 96.12 105 LEU A N 1
ATOM 873 C CA . LEU A 1 105 ? -6.727 27.375 -1.538 1 96.12 105 LEU A CA 1
ATOM 874 C C . LEU A 1 105 ? -8 28.203 -1.649 1 96.12 105 LEU A C 1
ATOM 876 O O . LEU A 1 105 ? -8.547 28.656 -0.638 1 96.12 105 LEU A O 1
ATOM 880 N N . THR A 1 106 ? -8.438 28.375 -2.838 1 96.06 106 THR A N 1
ATOM 881 C CA . THR A 1 106 ? -9.68 29.109 -3.062 1 96.06 106 THR A CA 1
ATOM 882 C C . THR A 1 106 ? -10.859 28.359 -2.451 1 96.06 106 THR A C 1
ATOM 884 O O . THR A 1 106 ? -11.742 28.969 -1.84 1 96.06 106 THR A O 1
ATOM 887 N N . ALA A 1 107 ? -10.844 27.109 -2.617 1 95.5 107 ALA A N 1
ATOM 888 C CA . ALA A 1 107 ? -11.914 26.281 -2.053 1 95.5 107 ALA A CA 1
ATOM 889 C C . ALA A 1 107 ? -11.938 26.375 -0.53 1 95.5 107 ALA A C 1
ATOM 891 O O . ALA A 1 107 ? -13 26.469 0.079 1 95.5 107 ALA A O 1
ATOM 892 N N . VAL A 1 108 ? -10.805 26.297 0.03 1 96.88 108 VAL A N 1
ATOM 893 C CA . VAL A 1 108 ? -10.695 26.422 1.479 1 96.88 108 VAL A CA 1
ATOM 894 C C . VAL A 1 108 ? -11.227 27.781 1.922 1 96.88 108 VAL A C 1
ATOM 896 O O . VAL A 1 108 ? -12.023 27.859 2.865 1 96.88 108 VAL A O 1
ATOM 899 N N . ALA A 1 109 ? -10.82 28.797 1.238 1 96.44 109 ALA A N 1
ATOM 900 C CA . ALA A 1 109 ? -11.258 30.156 1.565 1 96.44 109 ALA A CA 1
ATOM 901 C C . ALA A 1 109 ? -12.773 30.281 1.447 1 96.44 109 ALA A C 1
ATOM 903 O O . ALA A 1 109 ? -13.414 30.938 2.271 1 96.44 109 ALA A O 1
ATOM 904 N N . ASP A 1 110 ? -13.281 29.703 0.478 1 96.19 110 ASP A N 1
ATOM 905 C CA . ASP A 1 110 ? -14.727 29.75 0.261 1 96.19 110 ASP A CA 1
ATOM 906 C C . ASP A 1 110 ? -15.469 29.078 1.414 1 96.19 110 ASP A C 1
ATOM 908 O O . ASP A 1 110 ? -16.5 29.578 1.87 1 96.19 110 ASP A O 1
ATOM 912 N N . GLN A 1 111 ? -14.953 27.938 1.843 1 95.75 111 GLN A N 1
ATOM 913 C CA . GLN A 1 111 ? -15.602 27.219 2.941 1 95.75 111 GLN A CA 1
ATOM 914 C C . GLN A 1 111 ? -15.5 28.016 4.242 1 95.75 111 GLN A C 1
ATOM 916 O O . GLN A 1 111 ? -16.453 28.078 5.016 1 95.75 111 GLN A O 1
ATOM 921 N N . VAL A 1 112 ? -14.391 28.609 4.453 1 95.31 112 VAL A N 1
ATOM 922 C CA . VAL A 1 112 ? -14.195 29.422 5.645 1 95.31 112 VAL A CA 1
ATOM 923 C C . VAL A 1 112 ? -15.148 30.609 5.621 1 95.31 112 VAL A C 1
ATOM 925 O O . VAL A 1 112 ? -15.812 30.906 6.617 1 95.31 112 VAL A O 1
ATOM 928 N N . SER A 1 113 ? -15.266 31.266 4.48 1 95.06 113 SER A N 1
ATOM 929 C CA . SER A 1 113 ? -16.094 32.438 4.332 1 95.06 113 SER A CA 1
ATOM 930 C C . SER A 1 113 ? -17.578 32.125 4.461 1 95.06 113 SER A C 1
ATOM 932 O O . SER A 1 113 ? -18.375 32.969 4.867 1 95.06 113 SER A O 1
ATOM 934 N N . SER A 1 114 ? -17.906 30.922 4.195 1 93.69 114 SER A N 1
ATOM 935 C CA . SER A 1 114 ? -19.312 30.5 4.254 1 93.69 114 SER A CA 1
ATOM 936 C C . SER A 1 114 ? -19.719 30.156 5.684 1 93.69 114 SER A C 1
ATOM 938 O O . SER A 1 114 ? -20.891 29.891 5.945 1 93.69 114 SER A O 1
ATOM 940 N N . GLY A 1 115 ? -18.75 30.141 6.609 1 92.38 115 GLY A N 1
ATOM 941 C CA . GLY A 1 115 ? -19.047 29.875 8 1 92.38 115 GLY A CA 1
ATOM 942 C C . GLY A 1 115 ? -18.875 28.406 8.375 1 92.38 115 GLY A C 1
ATOM 943 O O . GLY A 1 115 ? -19.172 28.016 9.5 1 92.38 115 GLY A O 1
ATOM 944 N N . SER A 1 116 ? -18.422 27.656 7.469 1 94.81 116 SER A N 1
ATOM 945 C CA . SER A 1 116 ? -18.188 26.234 7.727 1 94.81 116 SER A CA 1
ATOM 946 C C . SER A 1 116 ? -16.984 26.047 8.648 1 94.81 116 SER A C 1
ATOM 948 O O . SER A 1 116 ? -16.047 26.844 8.625 1 94.81 116 SER A O 1
ATOM 950 N N . THR A 1 117 ? -17.109 25.047 9.484 1 96.69 117 THR A N 1
ATOM 951 C CA . THR A 1 117 ? -15.914 24.578 10.18 1 96.69 117 THR A CA 1
ATOM 952 C C . THR A 1 117 ? -15 23.828 9.219 1 96.69 117 THR A C 1
ATOM 954 O O . THR A 1 117 ? -15.398 22.828 8.633 1 96.69 117 THR A O 1
ATOM 957 N N . VAL A 1 118 ? -13.828 24.344 9.039 1 97.81 118 VAL A N 1
ATOM 958 C CA . VAL A 1 118 ? -12.914 23.766 8.07 1 97.81 118 VAL A CA 1
ATOM 959 C C . VAL A 1 118 ? -11.742 23.094 8.789 1 97.81 118 VAL A C 1
ATOM 961 O O . VAL A 1 118 ? -11.141 23.688 9.68 1 97.81 118 VAL A O 1
ATOM 964 N N . THR A 1 119 ? -11.484 21.828 8.422 1 98.31 119 THR A N 1
ATOM 965 C CA . THR A 1 119 ? -10.414 21.078 9.062 1 98.31 119 THR A CA 1
ATOM 966 C C . THR A 1 119 ? -9.594 20.312 8.016 1 98.31 119 THR A C 1
ATOM 968 O O . THR A 1 119 ? -10.148 19.766 7.062 1 98.31 119 THR A O 1
ATOM 971 N N . ILE A 1 120 ? -8.289 20.422 8.172 1 98.06 120 ILE A N 1
ATOM 972 C CA . ILE A 1 120 ? -7.391 19.547 7.43 1 98.06 120 ILE A CA 1
ATOM 973 C C . ILE A 1 120 ? -7.254 18.203 8.156 1 98.06 120 ILE A C 1
ATOM 975 O O . ILE A 1 120 ? -7.062 18.172 9.375 1 98.06 120 ILE A O 1
ATOM 979 N N . CYS A 1 121 ? -7.438 17.125 7.48 1 97.56 121 CYS A N 1
ATOM 980 C CA . CYS A 1 121 ? -7.309 15.766 8.016 1 97.56 121 CYS A CA 1
ATOM 981 C C . CYS A 1 121 ? -6.316 14.953 7.195 1 97.56 121 CYS A C 1
ATOM 983 O O . CYS A 1 121 ? -6.609 14.562 6.062 1 97.56 121 CYS A O 1
ATOM 985 N N . SER A 1 122 ? -5.176 14.625 7.754 1 96.5 122 SER A N 1
ATOM 986 C CA . SER A 1 122 ? -4.102 14.047 6.953 1 96.5 122 SER A CA 1
ATOM 987 C C . SER A 1 122 ? -3.301 13.023 7.758 1 96.5 122 SER A C 1
ATOM 989 O O . SER A 1 122 ? -3.232 13.117 8.984 1 96.5 122 SER A O 1
ATOM 991 N N . ALA A 1 123 ? -2.717 12.062 7.027 1 94.94 123 ALA A N 1
ATOM 992 C CA . ALA A 1 123 ? -1.848 11.07 7.648 1 94.94 123 ALA A CA 1
ATOM 993 C C . ALA A 1 123 ? -0.456 11.641 7.906 1 94.94 123 ALA A C 1
ATOM 995 O O . ALA A 1 123 ? 0.327 11.062 8.664 1 94.94 123 ALA A O 1
ATOM 996 N N . SER A 1 124 ? -0.084 12.758 7.293 1 96 124 SER A N 1
ATOM 997 C CA . SER A 1 124 ? 1.195 13.406 7.555 1 96 124 SER A CA 1
ATOM 998 C C . SER A 1 124 ? 1.253 13.961 8.977 1 96 124 SER A C 1
ATOM 1000 O O . SER A 1 124 ? 0.225 14.336 9.539 1 96 124 SER A O 1
ATOM 1002 N N . PRO A 1 125 ? 2.402 14.047 9.539 1 97.19 125 PRO A N 1
ATOM 1003 C CA . PRO A 1 125 ? 2.535 14.469 10.93 1 97.19 125 PRO A CA 1
ATOM 1004 C C . PRO A 1 125 ? 2.027 15.891 11.172 1 97.19 125 PRO A C 1
ATOM 1006 O O . PRO A 1 125 ? 2.242 16.781 10.336 1 97.19 125 PRO A O 1
ATOM 1009 N N . SER A 1 126 ? 1.419 16.109 12.312 1 97.81 126 SER A N 1
ATOM 1010 C CA . SER A 1 126 ? 0.855 17.406 12.68 1 97.81 126 SER A CA 1
ATOM 1011 C C . SER A 1 126 ? 1.94 18.469 12.781 1 97.81 126 SER A C 1
ATOM 1013 O O . SER A 1 126 ? 1.716 19.625 12.414 1 97.81 126 SER A O 1
ATOM 1015 N N . LEU A 1 127 ? 3.088 18.094 13.227 1 97.56 127 LEU A N 1
ATOM 1016 C CA . LEU A 1 127 ? 4.184 19.047 13.391 1 97.56 127 LEU A CA 1
ATOM 1017 C C . LEU A 1 127 ? 4.566 19.672 12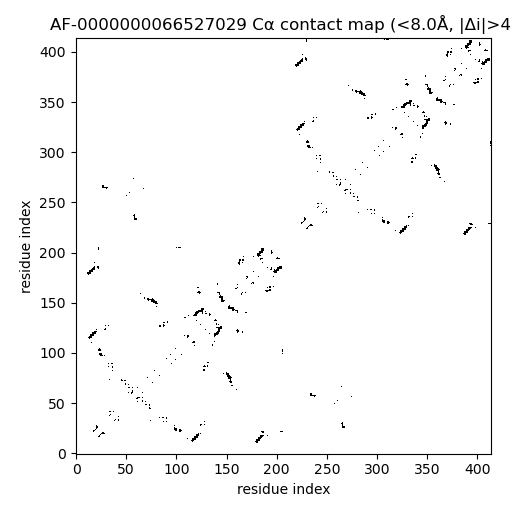.055 1 97.56 127 LEU A C 1
ATOM 1019 O O . LEU A 1 127 ? 4.941 20.844 12.008 1 97.56 127 LEU A O 1
ATOM 1023 N N . LEU A 1 128 ? 4.504 18.875 11.016 1 97.81 128 LEU A N 1
ATOM 1024 C CA . LEU A 1 128 ? 4.801 19.375 9.672 1 97.81 128 LEU A CA 1
ATOM 1025 C C . LEU A 1 128 ? 3.682 20.281 9.164 1 97.81 128 LEU A C 1
ATOM 1027 O O . LEU A 1 128 ? 3.943 21.297 8.523 1 97.81 128 LEU A O 1
ATOM 1031 N N . LEU A 1 129 ? 2.445 19.969 9.5 1 98.38 129 LEU A N 1
ATOM 1032 C CA . LEU A 1 129 ? 1.303 20.562 8.82 1 98.38 129 LEU A CA 1
ATOM 1033 C C . LEU A 1 129 ? 0.786 21.766 9.594 1 98.38 129 LEU A C 1
ATOM 1035 O O . LEU A 1 129 ? 0.036 22.578 9.047 1 98.38 129 LEU A O 1
ATOM 1039 N N . ARG A 1 130 ? 1.188 21.953 10.836 1 98.25 130 ARG A N 1
ATOM 1040 C CA . ARG A 1 130 ? 0.678 23 11.711 1 98.25 130 ARG A CA 1
ATOM 1041 C C . ARG A 1 130 ? 0.884 24.375 11.094 1 98.25 130 ARG A C 1
ATOM 1043 O O . ARG A 1 130 ? -0.051 25.172 11.016 1 98.25 130 ARG A O 1
ATOM 1050 N N . PRO A 1 131 ? 2.076 24.703 10.586 1 98.44 131 PRO A N 1
ATOM 1051 C CA . PRO A 1 131 ? 2.248 26.016 9.984 1 98.44 131 PRO A CA 1
ATOM 1052 C C . PRO A 1 131 ? 1.32 26.25 8.789 1 98.44 131 PRO A C 1
ATOM 1054 O O . PRO A 1 131 ? 0.865 27.375 8.562 1 98.44 131 PRO A O 1
ATOM 1057 N N . PHE A 1 132 ? 1.071 25.234 8.016 1 98.31 132 PHE A N 1
ATOM 1058 C CA . PHE A 1 132 ? 0.181 25.344 6.863 1 98.31 132 PHE A CA 1
ATOM 1059 C C . PHE A 1 132 ? -1.251 25.609 7.312 1 98.31 132 PHE A C 1
ATOM 1061 O O . PHE A 1 132 ? -1.925 26.484 6.762 1 98.31 132 PHE A O 1
ATOM 1068 N N . ALA A 1 133 ? -1.69 24.875 8.289 1 98.38 133 ALA A N 1
ATOM 1069 C CA . ALA A 1 133 ? -3.041 25.031 8.82 1 98.38 133 ALA A CA 1
ATOM 1070 C C . ALA A 1 133 ? -3.227 26.422 9.422 1 98.38 133 ALA A C 1
ATOM 1072 O O . ALA A 1 133 ? -4.266 27.062 9.227 1 98.38 133 ALA A O 1
ATOM 1073 N N . GLU A 1 134 ? -2.25 26.891 10.188 1 97.94 134 GLU A N 1
ATOM 1074 C CA . GLU A 1 134 ? -2.299 28.219 10.812 1 97.94 134 GLU A CA 1
ATOM 1075 C C . GLU A 1 134 ? -2.389 29.328 9.773 1 97.94 134 GLU A C 1
ATOM 1077 O O . GLU A 1 134 ? -3.166 30.266 9.922 1 97.94 134 GLU A O 1
ATOM 1082 N N . LYS A 1 135 ? -1.637 29.172 8.758 1 97.25 135 LYS A N 1
ATOM 1083 C CA . LYS A 1 135 ? -1.661 30.172 7.703 1 97.25 135 LYS A CA 1
ATOM 1084 C C . LYS A 1 135 ? -3.021 30.219 7.012 1 97.25 135 LYS A C 1
ATOM 1086 O O . LYS A 1 135 ? -3.486 31.281 6.602 1 97.25 135 LYS A O 1
ATOM 1091 N N . LEU A 1 136 ? -3.605 29.078 6.875 1 97.12 136 LEU A N 1
ATOM 1092 C CA . LEU A 1 136 ? -4.906 28.969 6.219 1 97.12 136 LEU A CA 1
ATOM 1093 C C . LEU A 1 136 ? -6.027 29.359 7.176 1 97.12 136 LEU A C 1
ATOM 1095 O O . LEU A 1 136 ? -7.152 29.625 6.742 1 97.12 136 LEU A O 1
ATOM 1099 N N . GLY A 1 137 ? -5.777 29.359 8.43 1 96.62 137 GLY A N 1
ATOM 1100 C CA . GLY A 1 137 ? -6.781 29.656 9.438 1 96.62 137 GLY A CA 1
ATOM 1101 C C . GLY A 1 137 ? -7.785 28.531 9.633 1 96.62 137 GLY A C 1
ATOM 1102 O O . GLY A 1 137 ? -8.977 28.781 9.805 1 96.62 137 GLY A O 1
ATOM 1103 N N . VAL A 1 138 ? -7.355 27.344 9.516 1 98.19 138 VAL A N 1
ATOM 1104 C CA . VAL A 1 138 ? -8.266 26.203 9.625 1 98.19 138 VAL A CA 1
ATOM 1105 C C . VAL A 1 138 ? -7.77 25.25 10.703 1 98.19 138 VAL A C 1
ATOM 1107 O O . VAL A 1 138 ? -6.641 25.375 11.188 1 98.19 138 VAL A O 1
ATOM 1110 N N . HIS A 1 139 ? -8.609 24.312 11.109 1 98.25 139 HIS A N 1
ATOM 1111 C CA . HIS A 1 139 ? -8.242 23.297 12.102 1 98.25 139 HIS A CA 1
ATOM 1112 C C . HIS A 1 139 ? -7.418 22.188 11.469 1 98.25 139 HIS A C 1
ATOM 1114 O O . HIS A 1 139 ? -7.391 22.047 10.242 1 98.25 139 HIS A O 1
ATOM 1120 N N . LEU A 1 140 ? -6.73 21.469 12.383 1 98.5 140 LEU A N 1
ATOM 1121 C CA . LEU A 1 140 ? -5.844 20.406 11.898 1 98.5 140 LEU A CA 1
ATOM 1122 C C . LEU A 1 140 ? -6.02 19.141 12.711 1 98.5 140 LEU A C 1
ATOM 1124 O O . LEU A 1 140 ? -5.938 19.156 13.945 1 98.5 140 LEU A O 1
ATOM 1128 N N . ILE A 1 141 ? -6.328 18.078 12.047 1 97.88 141 ILE A N 1
ATOM 1129 C CA . ILE A 1 141 ? -6.309 16.719 12.586 1 97.88 141 ILE A CA 1
ATOM 1130 C C . ILE A 1 141 ? -5.336 15.859 11.789 1 97.88 141 ILE A C 1
ATOM 1132 O O . ILE A 1 141 ? -5.574 15.562 10.617 1 97.88 141 ILE A O 1
ATOM 1136 N N . ALA A 1 142 ? -4.277 15.492 12.398 1 97.69 142 ALA A N 1
ATOM 1137 C CA . ALA A 1 142 ? -3.215 14.789 11.68 1 97.69 142 ALA A CA 1
ATOM 1138 C C . ALA A 1 142 ? -2.539 13.75 12.578 1 97.69 142 ALA A C 1
ATOM 1140 O O . ALA A 1 142 ? -2.936 13.57 13.727 1 97.69 142 ALA A O 1
ATOM 1141 N N . THR A 1 143 ? -1.62 13.008 12.008 1 97.31 143 THR A N 1
ATOM 1142 C CA . THR A 1 143 ? -0.859 12.031 12.773 1 97.31 143 THR A CA 1
ATOM 1143 C C . THR A 1 143 ? -0.002 12.719 13.828 1 97.31 143 THR A C 1
ATOM 1145 O O . THR A 1 143 ? 0.641 13.734 13.547 1 97.31 143 THR A O 1
ATOM 1148 N N . GLU A 1 144 ? -0.033 12.188 15.023 1 97 144 GLU A N 1
ATOM 1149 C CA . GLU A 1 144 ? 0.713 12.781 16.141 1 97 144 GLU A CA 1
ATOM 1150 C C . GLU A 1 144 ? 1.975 11.977 16.438 1 97 144 GLU A C 1
ATOM 1152 O O . GLU A 1 144 ? 1.925 10.75 16.562 1 97 144 GLU A O 1
ATOM 1157 N N . LEU A 1 145 ? 3.041 12.742 16.547 1 97.81 145 LEU A N 1
ATOM 1158 C CA . LEU A 1 145 ? 4.312 12.117 16.891 1 97.81 145 LEU A CA 1
ATOM 1159 C C . LEU A 1 145 ? 4.516 12.102 18.406 1 97.81 145 LEU A C 1
ATOM 1161 O O . LEU A 1 145 ? 4.156 13.062 19.094 1 97.81 145 LEU A O 1
ATOM 1165 N N . GLU A 1 146 ? 5.102 10.961 18.812 1 98.06 146 GLU A N 1
ATOM 1166 C CA . GLU A 1 146 ? 5.363 10.844 20.234 1 98.06 146 GLU A CA 1
ATOM 1167 C C . GLU A 1 146 ? 6.57 11.68 20.656 1 98.06 146 GLU A C 1
ATOM 1169 O O . GLU A 1 146 ? 7.621 11.625 20.016 1 98.06 146 GLU A O 1
ATOM 1174 N N . VAL A 1 147 ? 6.375 12.492 21.719 1 97.62 147 VAL A N 1
ATOM 1175 C CA . VAL A 1 147 ? 7.422 13.344 22.266 1 97.62 147 VAL A CA 1
ATOM 1176 C C . VAL A 1 147 ? 7.605 13.047 23.75 1 97.62 147 VAL A C 1
ATOM 1178 O O . VAL A 1 147 ? 6.637 13.023 24.516 1 97.62 147 VAL A O 1
ATOM 1181 N N . VAL A 1 148 ? 8.805 12.734 24.141 1 97.75 148 VAL A N 1
ATOM 1182 C CA . VAL A 1 148 ? 9.164 12.539 25.547 1 97.75 148 VAL A CA 1
ATOM 1183 C C . VAL A 1 148 ? 10.305 13.484 25.922 1 97.75 148 VAL A C 1
ATOM 1185 O O . VAL A 1 148 ? 11.375 13.453 25.297 1 97.75 148 VAL A O 1
ATOM 1188 N N . ASP A 1 149 ? 10.062 14.352 26.906 1 97.31 149 ASP A N 1
ATOM 1189 C CA . ASP A 1 149 ? 11.062 15.297 27.375 1 97.31 149 ASP A CA 1
ATOM 1190 C C . ASP A 1 149 ? 11.562 16.188 26.25 1 97.31 149 ASP A C 1
ATOM 1192 O O . ASP A 1 149 ? 12.773 16.359 26.078 1 97.31 149 ASP A O 1
ATOM 1196 N N . GLY A 1 150 ? 10.711 16.562 25.359 1 97.38 150 GLY A N 1
ATOM 1197 C CA . GLY A 1 150 ? 11.008 17.516 24.312 1 97.38 150 GLY A CA 1
ATOM 1198 C C . GLY A 1 150 ? 11.742 16.906 23.141 1 97.38 150 GLY A C 1
ATOM 1199 O O . GLY A 1 150 ? 12.234 17.609 22.266 1 97.38 150 GLY A O 1
ATOM 1200 N N . VAL A 1 151 ? 11.773 15.578 23.125 1 98.31 151 VAL A N 1
ATOM 1201 C CA . VAL A 1 151 ? 12.492 14.875 22.078 1 98.31 151 VAL A CA 1
ATOM 1202 C C . VAL A 1 151 ? 11.578 13.844 21.422 1 98.31 151 VAL A C 1
ATOM 1204 O O . VAL A 1 151 ? 10.812 13.156 22.109 1 98.31 151 VAL A O 1
ATOM 1207 N N . LEU A 1 152 ? 11.703 13.781 20.094 1 98.31 152 LEU A N 1
ATOM 1208 C CA . LEU A 1 152 ? 10.914 12.797 19.359 1 98.31 152 LEU A CA 1
ATOM 1209 C C . LEU A 1 152 ? 11.461 11.391 19.578 1 98.31 152 LEU A C 1
ATOM 1211 O O . LEU A 1 152 ? 12.672 11.172 19.516 1 98.31 152 LEU A O 1
ATOM 1215 N N . THR A 1 153 ? 10.547 10.438 19.812 1 97.88 153 THR A N 1
ATOM 1216 C CA . THR A 1 153 ? 10.969 9.062 20.062 1 97.88 153 THR A CA 1
ATOM 1217 C C . THR A 1 153 ? 11.07 8.273 18.766 1 97.88 153 THR A C 1
ATOM 1219 O O . THR A 1 153 ? 11.656 7.191 18.719 1 97.88 153 THR A O 1
ATOM 1222 N N . GLY A 1 154 ? 10.523 8.867 17.766 1 96.69 154 GLY A N 1
ATOM 1223 C CA . GLY A 1 154 ? 10.461 8.148 16.5 1 96.69 154 GLY A CA 1
ATOM 1224 C C . GLY A 1 154 ? 9.219 7.289 16.359 1 96.69 154 GLY A C 1
ATOM 1225 O O . GLY A 1 154 ? 9.102 6.504 15.422 1 96.69 154 GLY A O 1
ATOM 1226 N N . ARG A 1 155 ? 8.273 7.434 17.219 1 96.5 155 ARG A N 1
ATOM 1227 C CA . ARG A 1 155 ? 7.027 6.676 17.203 1 96.5 155 ARG A CA 1
ATOM 1228 C C . ARG A 1 155 ? 5.832 7.598 17 1 96.5 155 ARG A C 1
ATOM 1230 O O . ARG A 1 155 ? 5.934 8.812 17.203 1 96.5 155 ARG A O 1
ATOM 1237 N N . ILE A 1 156 ? 4.758 7 16.547 1 95.81 156 ILE A N 1
ATOM 1238 C CA . ILE A 1 156 ? 3.506 7.73 16.375 1 95.81 156 ILE A CA 1
ATOM 1239 C C . ILE A 1 156 ? 2.588 7.461 17.562 1 95.81 156 ILE A C 1
ATOM 1241 O O . ILE A 1 156 ? 2.609 6.371 18.141 1 95.81 156 ILE A O 1
ATOM 1245 N N . VAL A 1 157 ? 1.896 8.453 17.922 1 94.38 157 VAL A N 1
ATOM 1246 C CA . VAL A 1 157 ? 0.9 8.281 18.984 1 94.38 157 VAL A CA 1
ATOM 1247 C C . VAL A 1 157 ? -0.353 7.629 18.406 1 94.38 157 VAL A C 1
ATOM 1249 O O . VAL A 1 157 ? -1.03 8.211 17.547 1 94.38 157 VAL A O 1
ATOM 1252 N N . GLY A 1 158 ? -0.647 6.461 18.875 1 91.25 158 GLY A N 1
ATOM 1253 C CA . GLY A 1 158 ? -1.783 5.75 18.312 1 91.25 158 GLY A CA 1
ATOM 1254 C C . GLY A 1 158 ? -1.518 5.207 16.922 1 91.25 158 GLY A C 1
ATOM 1255 O O . GLY A 1 158 ? -0.501 4.551 16.688 1 91.25 158 GLY A O 1
ATOM 1256 N N . ARG A 1 159 ? -2.533 5.543 15.977 1 90.12 159 ARG A N 1
ATOM 1257 C CA . ARG A 1 159 ? -2.432 5.051 14.609 1 90.12 159 ARG A CA 1
ATOM 1258 C C . ARG A 1 159 ? -2.266 6.203 13.625 1 90.12 159 ARG A C 1
ATOM 1260 O O . ARG A 1 159 ? -2.447 7.367 13.992 1 90.12 159 ARG A O 1
ATOM 1267 N N . ASN A 1 160 ? -1.839 5.781 12.43 1 93.06 160 ASN A N 1
ATOM 1268 C CA . ASN A 1 160 ? -1.801 6.762 11.352 1 93.06 160 ASN A CA 1
ATOM 1269 C C . ASN A 1 160 ? -3.188 7.328 11.062 1 93.06 160 ASN A C 1
ATOM 1271 O O . ASN A 1 160 ? -4.176 6.594 11.062 1 93.06 160 ASN A O 1
ATOM 1275 N N . CYS A 1 161 ? -3.219 8.648 10.859 1 94 161 CYS A N 1
ATOM 1276 C CA . CYS A 1 161 ? -4.48 9.297 10.516 1 94 161 CYS A CA 1
ATOM 1277 C C . CYS A 1 161 ? -4.867 9.008 9.07 1 94 161 CYS A C 1
ATOM 1279 O O . CYS A 1 161 ? -4.832 9.898 8.227 1 94 161 CYS A O 1
ATOM 1281 N N . ARG A 1 162 ? -5.281 7.828 8.867 1 91.38 162 ARG A N 1
ATOM 1282 C CA . ARG A 1 162 ? -5.617 7.34 7.531 1 91.38 162 ARG A CA 1
ATOM 1283 C C . ARG A 1 162 ? -6.891 6.496 7.562 1 91.38 162 ARG A C 1
ATOM 1285 O O . ARG A 1 162 ? -7.227 5.914 8.594 1 91.38 162 ARG A O 1
ATOM 1292 N N . ARG A 1 163 ? -7.625 6.484 6.504 1 91.31 163 ARG A N 1
ATOM 1293 C CA . ARG A 1 163 ? -8.797 5.641 6.309 1 91.31 163 ARG A CA 1
ATOM 1294 C C . ARG A 1 163 ? -9.805 5.828 7.441 1 91.31 163 ARG A C 1
ATOM 1296 O O . ARG A 1 163 ? -10.227 6.953 7.727 1 91.31 163 ARG A O 1
ATOM 1303 N N . ASP A 1 164 ? -10.078 4.699 8.164 1 91.38 164 ASP A N 1
ATOM 1304 C CA . ASP A 1 164 ? -11.086 4.75 9.219 1 91.38 164 ASP A CA 1
ATOM 1305 C C . ASP A 1 164 ? -10.625 5.633 10.375 1 91.38 164 ASP A C 1
ATOM 1307 O O . ASP A 1 164 ? -11.453 6.25 11.062 1 91.38 164 ASP A O 1
ATOM 1311 N N . GLU A 1 165 ? -9.367 5.695 10.516 1 93.31 165 GLU A N 1
ATOM 1312 C CA . GLU A 1 165 ? -8.844 6.504 11.617 1 93.31 165 GLU A CA 1
ATOM 1313 C C . GLU A 1 165 ? -9.164 7.984 11.414 1 93.31 165 GLU A C 1
ATOM 1315 O O . GLU A 1 165 ? -9.328 8.727 12.383 1 93.31 165 GLU A O 1
ATOM 1320 N N . LYS A 1 166 ? -9.234 8.398 10.156 1 95.06 166 LYS A N 1
ATOM 1321 C CA . LYS A 1 166 ? -9.641 9.773 9.875 1 95.06 166 LYS A CA 1
ATOM 1322 C C . LYS A 1 166 ? -11.031 10.055 10.422 1 95.06 166 LYS A C 1
ATOM 1324 O O . LYS A 1 166 ? -11.25 11.07 11.086 1 95.06 166 LYS A O 1
ATOM 1329 N N . VAL A 1 167 ? -11.922 9.156 10.227 1 94.88 167 VAL A N 1
ATOM 1330 C CA . VAL A 1 167 ? -13.305 9.312 10.672 1 94.88 167 VAL A CA 1
ATOM 1331 C C . VAL A 1 167 ? -13.359 9.281 12.203 1 94.88 167 VAL A C 1
ATOM 1333 O O . VAL A 1 167 ? -14.023 10.117 12.82 1 94.88 167 VAL A O 1
ATOM 1336 N N . CYS A 1 168 ? -12.602 8.383 12.711 1 95.12 168 CYS A N 1
ATOM 1337 C CA . CYS A 1 168 ? -12.578 8.219 14.164 1 95.12 168 CYS A CA 1
ATOM 1338 C C . CYS A 1 168 ? -12.07 9.492 14.844 1 95.12 168 CYS A C 1
ATOM 1340 O O . CYS A 1 168 ? -12.656 9.945 15.828 1 95.12 168 CYS A O 1
ATOM 1342 N N . ARG A 1 169 ? -11.109 10.047 14.32 1 95.94 169 ARG A N 1
ATOM 1343 C CA . ARG A 1 169 ? -10.531 11.25 14.914 1 95.94 169 ARG A CA 1
ATOM 1344 C C . ARG A 1 169 ? -11.453 12.445 14.75 1 95.94 169 ARG A C 1
ATOM 1346 O O . ARG A 1 169 ? -11.562 13.281 15.648 1 95.94 169 ARG A O 1
ATOM 1353 N N . LEU A 1 170 ? -12.016 12.547 13.625 1 96.19 170 LEU A N 1
ATOM 1354 C CA . LEU A 1 170 ? -12.977 13.617 13.398 1 96.19 170 LEU A CA 1
ATOM 1355 C C . LEU A 1 170 ? -14.133 13.539 14.391 1 96.19 170 LEU A C 1
ATOM 1357 O O . LEU A 1 170 ? -14.523 14.547 14.977 1 96.19 170 LEU A O 1
ATOM 1361 N N . GLU A 1 171 ? -14.609 12.336 14.641 1 95.69 171 GLU A N 1
ATOM 1362 C CA . GLU A 1 171 ? -15.727 12.141 15.562 1 95.69 171 GLU A CA 1
ATOM 1363 C C . GLU A 1 171 ? -15.305 12.398 17 1 95.69 171 GLU A C 1
ATOM 1365 O O . GLU A 1 171 ? -16.094 12.891 17.812 1 95.69 171 GLU A O 1
ATOM 1370 N N . ARG A 1 172 ? -14.133 12.039 17.281 1 95.06 172 ARG A N 1
ATOM 1371 C CA . ARG A 1 172 ? -13.609 12.297 18.625 1 95.06 172 ARG A CA 1
ATOM 1372 C C . ARG A 1 172 ? -13.547 13.797 18.891 1 95.06 172 ARG A C 1
ATOM 1374 O O . ARG A 1 172 ? -13.805 14.242 20.016 1 95.06 172 ARG A O 1
ATOM 1381 N N . HIS A 1 173 ? -13.219 14.531 17.875 1 95.19 173 HIS A N 1
ATOM 1382 C CA . HIS A 1 173 ? -13.008 15.969 18.031 1 95.19 173 HIS A CA 1
ATOM 1383 C C . HIS A 1 173 ? -14.32 16.734 17.891 1 95.19 173 HIS A C 1
ATOM 1385 O O . HIS A 1 173 ? -14.602 17.641 18.656 1 95.19 173 HIS A O 1
ATOM 1391 N N . TYR A 1 174 ? -15.18 16.328 16.938 1 95.31 174 TYR A N 1
ATOM 1392 C CA . TYR A 1 174 ? -16.344 17.141 16.594 1 95.31 174 TYR A CA 1
ATOM 1393 C C . TYR A 1 174 ? -17.625 16.453 17.062 1 95.31 174 TYR A C 1
ATOM 1395 O O . TYR A 1 174 ? -18.703 17.062 17.031 1 95.31 174 TYR A O 1
ATOM 1403 N N . GLY A 1 175 ? -17.594 15.195 17.547 1 92.62 175 GLY A N 1
ATOM 1404 C CA . GLY A 1 175 ? -18.797 14.414 17.812 1 92.62 175 GLY A CA 1
ATOM 1405 C C . GLY A 1 175 ? -19.281 13.641 16.609 1 92.62 175 GLY A C 1
ATOM 1406 O O . GLY A 1 175 ? -18.594 13.547 15.594 1 92.62 175 GLY A O 1
ATOM 1407 N N . PRO A 1 176 ? -20.453 13.047 16.75 1 92.38 176 PRO A N 1
ATOM 1408 C CA . PRO A 1 176 ? -20.984 12.273 15.625 1 92.38 176 PRO A CA 1
ATOM 1409 C C . PRO A 1 176 ? -21.094 13.094 14.344 1 92.38 176 PRO A C 1
ATOM 1411 O O . PRO A 1 176 ? -21.688 14.172 14.344 1 92.38 176 PRO A O 1
ATOM 1414 N N . LEU A 1 177 ? -20.531 12.578 13.273 1 92.69 177 LEU A N 1
ATOM 1415 C CA . LEU A 1 177 ? -20.484 13.297 12.008 1 92.69 177 LEU A CA 1
ATOM 1416 C C . LEU A 1 177 ? -21.875 13.477 11.422 1 92.69 177 LEU A C 1
ATOM 1418 O O . LEU A 1 177 ? -22.094 14.336 10.562 1 92.69 177 LEU A O 1
ATOM 1422 N N . THR A 1 178 ? -22.766 12.727 11.867 1 89.5 178 THR A N 1
ATOM 1423 C CA . THR A 1 178 ? -24.141 12.789 11.383 1 89.5 178 THR A CA 1
ATOM 1424 C C . THR A 1 178 ? -24.797 14.109 11.781 1 89.5 178 THR A C 1
ATOM 1426 O O . THR A 1 178 ? -25.828 14.492 11.219 1 89.5 178 THR A O 1
ATOM 1429 N N . GLN A 1 179 ? -24.234 14.703 12.672 1 90.5 179 GLN A N 1
ATOM 1430 C CA . GLN A 1 179 ? -24.781 15.969 13.133 1 90.5 179 GLN A CA 1
ATOM 1431 C C . GLN A 1 179 ? -24.359 17.109 12.211 1 90.5 179 GLN A C 1
ATOM 1433 O O . GLN A 1 179 ? -24.859 18.234 12.344 1 90.5 179 GLN A O 1
ATOM 1438 N N . TYR A 1 180 ? -23.531 16.812 11.234 1 92.5 180 TYR A N 1
ATOM 1439 C CA . TYR A 1 180 ? -23 17.844 10.336 1 92.5 180 TYR A CA 1
ATOM 1440 C C . TYR A 1 180 ? -23.375 17.531 8.891 1 92.5 180 TYR A C 1
ATOM 1442 O O . TYR A 1 180 ? -23.562 16.375 8.516 1 92.5 180 TYR A O 1
ATOM 1450 N N . SER A 1 181 ? -23.562 18.656 8.18 1 93.06 181 SER A N 1
ATOM 1451 C CA . SER A 1 181 ? -23.422 18.531 6.73 1 93.06 181 SER A CA 1
ATOM 1452 C C . SER A 1 181 ? -21.953 18.453 6.316 1 93.06 181 SER A C 1
ATOM 1454 O O . SER A 1 181 ? -21.297 19.469 6.164 1 93.06 181 SER A O 1
ATOM 1456 N N . LEU A 1 182 ? -21.547 17.281 6.113 1 94.38 182 LEU A N 1
ATOM 1457 C CA . LEU A 1 182 ? -20.125 17 5.949 1 94.38 182 LEU A CA 1
ATOM 1458 C C . LEU A 1 182 ? -19.719 17.062 4.48 1 94.38 182 LEU A C 1
ATOM 1460 O O . LEU A 1 182 ? -20.344 16.406 3.637 1 94.38 182 LEU A O 1
ATOM 1464 N N . ARG A 1 183 ? -18.719 17.906 4.242 1 95 183 ARG A N 1
ATOM 1465 C CA . ARG A 1 183 ? -18.047 17.953 2.941 1 95 183 ARG A CA 1
ATOM 1466 C C . ARG A 1 183 ? -16.609 17.469 3.045 1 95 183 ARG A C 1
ATOM 1468 O O . ARG A 1 183 ? -15.867 17.891 3.938 1 95 183 ARG A O 1
ATOM 1475 N N . ALA A 1 184 ? -16.25 16.594 2.186 1 95.56 184 ALA A N 1
ATOM 1476 C CA . ALA A 1 184 ? -14.914 16.016 2.275 1 95.56 184 ALA A CA 1
ATOM 1477 C C . ALA A 1 184 ? -14.203 16.062 0.925 1 95.56 184 ALA A C 1
ATOM 1479 O O . ALA A 1 184 ? -14.812 15.781 -0.111 1 95.56 184 ALA A O 1
ATOM 1480 N N . TRP A 1 185 ? -12.961 16.531 0.952 1 95 185 TRP A N 1
ATOM 1481 C CA . TRP A 1 185 ? -12.086 16.547 -0.213 1 95 185 TRP A CA 1
ATOM 1482 C C . TRP A 1 185 ? -10.914 15.578 -0.024 1 95 185 TRP A C 1
ATOM 1484 O O . TRP A 1 185 ? -10.18 15.672 0.967 1 95 185 TRP A O 1
ATOM 1494 N N . GLY A 1 186 ? -10.734 14.625 -0.932 1 92.31 186 GLY A N 1
ATOM 1495 C CA . GLY A 1 186 ? -9.656 13.664 -0.851 1 92.31 186 GLY A CA 1
ATOM 1496 C C . GLY A 1 186 ? -9.148 13.219 -2.211 1 92.31 186 GLY A C 1
ATOM 1497 O O . GLY A 1 186 ? -9.711 13.586 -3.24 1 92.31 186 GLY A O 1
ATOM 1498 N N . ASP A 1 187 ? -7.969 12.422 -2.168 1 87.88 187 ASP A N 1
ATOM 1499 C CA . ASP A 1 187 ? -7.387 12.086 -3.463 1 87.88 187 ASP A CA 1
ATOM 1500 C C . ASP A 1 187 ? -6.891 10.641 -3.482 1 87.88 187 ASP A C 1
ATOM 1502 O O . ASP A 1 187 ? -6.457 10.141 -4.523 1 87.88 187 ASP A O 1
ATOM 1506 N N . SER A 1 188 ? -6.977 9.953 -2.344 1 85 188 SER A N 1
ATOM 1507 C CA . SER A 1 188 ? -6.363 8.625 -2.297 1 85 188 SER A CA 1
ATOM 1508 C C . SER A 1 188 ? -7.242 7.637 -1.543 1 85 188 SER A C 1
ATOM 1510 O O . SER A 1 188 ? -8.281 8.016 -0.992 1 85 188 SER A O 1
ATOM 1512 N N . ARG A 1 189 ? -6.793 6.32 -1.475 1 79.5 189 ARG A N 1
ATOM 1513 C CA . ARG A 1 189 ? -7.508 5.262 -0.771 1 79.5 189 ARG A CA 1
ATOM 1514 C C . ARG A 1 189 ? -7.551 5.531 0.729 1 79.5 189 ARG A C 1
ATOM 1516 O O . ARG A 1 189 ? -8.445 5.043 1.428 1 79.5 189 ARG A O 1
ATOM 1523 N N . GLY A 1 190 ? -6.586 6.355 1.105 1 83.56 190 GLY A N 1
ATOM 1524 C CA . GLY A 1 190 ? -6.562 6.723 2.512 1 83.56 190 GLY A CA 1
ATOM 1525 C C . GLY A 1 190 ? -7.73 7.605 2.918 1 83.56 190 GLY A C 1
ATOM 1526 O O . GLY A 1 190 ? -7.977 7.805 4.109 1 83.56 190 GLY A O 1
ATOM 1527 N N . ASP A 1 191 ? -8.477 7.953 1.906 1 88.62 191 ASP A N 1
ATOM 1528 C CA . ASP A 1 191 ? -9.586 8.852 2.18 1 88.62 191 ASP A CA 1
ATOM 1529 C C . ASP A 1 191 ? -10.93 8.148 1.969 1 88.62 191 ASP A C 1
ATOM 1531 O O . ASP A 1 191 ? -11.984 8.773 2.084 1 88.62 191 ASP A O 1
ATOM 1535 N N . THR A 1 192 ? -10.898 6.906 1.71 1 86.38 192 THR A N 1
ATOM 1536 C CA . THR A 1 192 ? -12.086 6.172 1.288 1 86.38 192 THR A CA 1
ATOM 1537 C C . THR A 1 192 ? -13.18 6.262 2.348 1 86.38 192 THR A C 1
ATOM 1539 O O . THR A 1 192 ? -14.32 6.621 2.043 1 86.38 192 THR A O 1
ATOM 1542 N N . GLU A 1 193 ? -12.828 6.008 3.523 1 86.69 193 GLU A N 1
ATOM 1543 C CA . GLU A 1 193 ? -13.812 6.012 4.605 1 86.69 193 GLU A CA 1
ATOM 1544 C C . GLU A 1 193 ? -14.328 7.422 4.871 1 86.69 193 GLU A C 1
ATOM 1546 O O . GLU A 1 193 ? -15.516 7.609 5.148 1 86.69 193 GLU A O 1
ATOM 1551 N N . LEU A 1 194 ? -13.461 8.367 4.777 1 89.62 194 LEU A N 1
ATOM 1552 C CA . LEU A 1 194 ? -13.844 9.758 4.977 1 89.62 194 LEU A CA 1
ATOM 1553 C C . LEU A 1 194 ? -14.836 10.203 3.908 1 89.62 194 LEU A C 1
ATOM 1555 O O . LEU A 1 194 ? -15.875 10.797 4.223 1 89.62 194 LEU A O 1
ATOM 1559 N N . LEU A 1 195 ? -14.508 9.891 2.678 1 89.25 195 LEU A N 1
ATOM 1560 C CA . LEU A 1 195 ? -15.383 10.242 1.566 1 89.25 195 LEU A CA 1
ATOM 1561 C C . LEU A 1 195 ? -16.719 9.523 1.679 1 89.25 195 LEU A C 1
ATOM 1563 O O . LEU A 1 195 ? -17.766 10.109 1.387 1 89.25 195 LEU A O 1
ATOM 1567 N N . ALA A 1 196 ? -16.672 8.352 2.172 1 88.25 196 ALA A N 1
ATOM 1568 C CA . ALA A 1 196 ? -17.891 7.566 2.324 1 88.25 196 ALA A CA 1
ATOM 1569 C C . ALA A 1 196 ? -18.797 8.172 3.396 1 88.25 196 ALA A C 1
ATOM 1571 O O . ALA A 1 196 ? -20.031 8.094 3.297 1 88.25 196 ALA A O 1
ATOM 1572 N N . ALA A 1 197 ? -18.266 8.781 4.371 1 89.94 197 ALA A N 1
ATOM 1573 C CA . ALA A 1 197 ? -19 9.336 5.496 1 89.94 197 ALA A CA 1
ATOM 1574 C C . ALA A 1 197 ? -19.594 10.703 5.145 1 89.94 197 ALA A C 1
ATOM 1576 O O . ALA A 1 197 ? -20.484 11.203 5.84 1 89.94 197 ALA A O 1
ATOM 1577 N N . ALA A 1 198 ? -19.141 11.297 4.09 1 91.94 198 ALA A N 1
ATOM 1578 C CA . ALA A 1 198 ? -19.484 12.68 3.783 1 91.94 198 ALA A CA 1
ATOM 1579 C C . ALA A 1 198 ? -20.766 12.766 2.965 1 91.94 198 ALA A C 1
ATOM 1581 O O . ALA A 1 198 ? -21.047 11.891 2.139 1 91.94 198 ALA A O 1
ATOM 1582 N N . LEU A 1 199 ? -21.516 13.75 3.199 1 87.38 199 LEU A N 1
ATOM 1583 C CA . LEU A 1 199 ? -22.688 14.039 2.389 1 87.38 199 LEU A CA 1
ATOM 1584 C C . LEU A 1 199 ? -22.297 14.453 0.977 1 87.38 199 LEU A C 1
ATOM 1586 O O . LEU A 1 199 ? -22.859 13.953 -0.002 1 87.38 199 LEU A O 1
ATOM 1590 N N . GLU A 1 200 ? -21.375 15.391 1.006 1 89.5 200 GLU A N 1
ATOM 1591 C CA . GLU A 1 200 ? -20.766 15.797 -0.255 1 89.5 200 GLU A CA 1
ATOM 1592 C C . GLU A 1 200 ? -19.297 15.391 -0.314 1 89.5 200 GLU A C 1
ATOM 1594 O O . GLU A 1 200 ? -18.516 15.773 0.55 1 89.5 200 GLU A O 1
ATOM 1599 N N . ARG A 1 201 ? -18.969 14.641 -1.338 1 91 201 ARG A N 1
ATOM 1600 C CA . ARG A 1 201 ? -17.609 14.133 -1.47 1 91 201 ARG A CA 1
ATOM 1601 C C . ARG A 1 201 ? -16.969 14.586 -2.783 1 91 201 ARG A C 1
ATOM 1603 O O . ARG A 1 201 ? -17.641 14.617 -3.818 1 91 201 ARG A O 1
ATOM 1610 N N . PHE A 1 202 ? -15.758 15.047 -2.646 1 87.62 202 PHE A N 1
ATOM 1611 C CA . PHE A 1 202 ? -14.992 15.516 -3.797 1 87.62 202 PHE A CA 1
ATOM 1612 C C . PHE A 1 202 ? -13.703 14.711 -3.957 1 87.62 202 PHE A C 1
ATOM 1614 O O . PHE A 1 202 ? -12.766 14.875 -3.178 1 87.62 202 PHE A O 1
ATOM 1621 N N . TRP A 1 203 ? -13.695 13.852 -4.988 1 83.81 203 TRP A N 1
ATOM 1622 C CA . TRP A 1 203 ? -12.555 12.992 -5.301 1 83.81 203 TRP A CA 1
ATOM 1623 C C . TRP A 1 203 ? -11.656 13.633 -6.355 1 83.81 203 TRP A C 1
ATOM 1625 O O . TRP A 1 203 ? -12.039 13.727 -7.527 1 83.81 203 TRP A O 1
ATOM 1635 N N . LYS A 1 204 ? -10.406 13.961 -6 1 83.94 204 LYS A N 1
ATOM 1636 C CA . LYS A 1 204 ? -9.406 14.594 -6.855 1 83.94 204 LYS A CA 1
ATOM 1637 C C . LYS A 1 204 ? -10 15.805 -7.578 1 83.94 204 LYS A C 1
ATOM 1639 O O . LYS A 1 204 ? -9.875 15.922 -8.797 1 83.94 204 LYS A O 1
ATOM 1644 N N . PRO A 1 205 ? -10.484 16.703 -6.781 1 83.69 205 PRO A N 1
ATOM 1645 C CA . PRO A 1 205 ? -11.234 17.797 -7.422 1 83.69 205 PRO A CA 1
ATOM 1646 C C . PRO A 1 205 ? -10.32 18.844 -8.055 1 83.69 205 PRO A C 1
ATOM 1648 O O . PRO A 1 205 ? -10.75 19.562 -8.961 1 83.69 205 PRO A O 1
ATOM 1651 N N . PHE A 1 206 ? -9.188 18.828 -7.691 1 81.75 206 PHE A N 1
ATOM 1652 C CA . PHE A 1 206 ? -8.367 19.953 -8.117 1 81.75 206 PHE A CA 1
ATOM 1653 C C . PHE A 1 206 ? -7.293 19.5 -9.102 1 81.75 206 PHE A C 1
ATOM 1655 O O . PHE A 1 206 ? -6.371 20.25 -9.422 1 81.75 206 PHE A O 1
ATOM 1662 N N . ARG A 1 207 ? -7.379 18.219 -9.438 1 73.88 207 ARG A N 1
ATOM 1663 C CA . ARG A 1 207 ? -6.395 17.688 -10.367 1 73.88 207 ARG A CA 1
ATOM 1664 C C . ARG A 1 207 ? -6.863 17.844 -11.812 1 73.88 207 ARG A C 1
ATOM 1666 O O . ARG A 1 207 ? -8.07 17.891 -12.07 1 73.88 207 ARG A O 1
ATOM 1673 N N . MET B 1 1 ? -51.188 -34.594 -21.766 1 30.98 1 MET B N 1
ATOM 1674 C CA . MET B 1 1 ? -49.75 -34.75 -21.875 1 30.98 1 MET B CA 1
ATOM 1675 C C . MET B 1 1 ? -49.031 -33.812 -20.906 1 30.98 1 MET B C 1
ATOM 1677 O O . MET B 1 1 ? -49.125 -32.594 -21.031 1 30.98 1 MET B O 1
ATOM 1681 N N . ASN B 1 2 ? -48.938 -34.031 -19.625 1 37.31 2 ASN B N 1
ATOM 1682 C CA . ASN B 1 2 ? -48.438 -33.281 -18.469 1 37.31 2 ASN B CA 1
ATOM 1683 C C . ASN B 1 2 ? -46.969 -32.875 -18.656 1 37.31 2 ASN B C 1
ATOM 1685 O O . ASN B 1 2 ? -46.094 -33.75 -18.828 1 37.31 2 ASN B O 1
ATOM 1689 N N . GLU B 1 3 ? -46.719 -31.812 -19.266 1 36.31 3 GLU B N 1
ATOM 1690 C CA . GLU B 1 3 ? -45.344 -31.328 -19.391 1 36.31 3 GLU B CA 1
ATOM 1691 C C . GLU B 1 3 ? -44.594 -31.344 -18.062 1 36.31 3 GLU B C 1
ATOM 1693 O O . GLU B 1 3 ? -45.062 -30.719 -17.094 1 36.31 3 GLU B O 1
ATOM 1698 N N . THR B 1 4 ? -44.125 -32.438 -17.594 1 35 4 THR B N 1
ATOM 1699 C CA . THR B 1 4 ? -43.219 -32.5 -16.453 1 35 4 THR B CA 1
ATOM 1700 C C . THR B 1 4 ? -42.25 -31.312 -16.5 1 35 4 THR B C 1
ATOM 1702 O O . THR B 1 4 ? -41.469 -31.172 -17.453 1 35 4 THR B O 1
ATOM 1705 N N . VAL B 1 5 ? -42.656 -30.203 -16.031 1 43.56 5 VAL B N 1
ATOM 1706 C CA . VAL B 1 5 ? -41.656 -29.188 -15.719 1 43.56 5 VAL B CA 1
ATOM 1707 C C . VAL B 1 5 ? -40.375 -29.859 -15.203 1 43.56 5 VAL B C 1
ATOM 1709 O O . VAL B 1 5 ? -40.406 -30.531 -14.164 1 43.56 5 VAL B O 1
ATOM 1712 N N . SER B 1 6 ? -39.656 -30.625 -16.047 1 39.44 6 SER B N 1
ATOM 1713 C CA . SER B 1 6 ? -38.344 -31.094 -15.633 1 39.44 6 SER B CA 1
ATOM 1714 C C . SER B 1 6 ? -37.688 -30.125 -14.664 1 39.44 6 SER B C 1
ATOM 1716 O O . SER B 1 6 ? -37.469 -28.953 -14.984 1 39.44 6 SER B O 1
ATOM 1718 N N . LEU B 1 7 ? -38.062 -30.047 -13.492 1 42.06 7 LEU B N 1
ATOM 1719 C CA . LEU B 1 7 ? -37.312 -29.359 -12.438 1 42.06 7 LEU B CA 1
ATOM 1720 C C . LEU B 1 7 ? -35.812 -29.516 -12.641 1 42.06 7 LEU B C 1
ATOM 1722 O O . LEU B 1 7 ? -35.25 -30.594 -12.461 1 42.06 7 LEU B O 1
ATOM 1726 N N . GLU B 1 8 ? -35.25 -29.109 -13.703 1 42.91 8 GLU B N 1
ATOM 1727 C CA . GLU B 1 8 ? -33.812 -29.016 -13.844 1 42.91 8 GLU B CA 1
ATOM 1728 C C . GLU B 1 8 ? -33.125 -28.672 -12.508 1 42.91 8 GLU B C 1
ATOM 1730 O O . GLU B 1 8 ? -33.406 -27.625 -11.938 1 42.91 8 GLU B O 1
ATOM 1735 N N . THR B 1 9 ? -33.156 -29.516 -11.5 1 46.22 9 THR B N 1
ATOM 1736 C CA . THR B 1 9 ? -32.375 -29.359 -10.273 1 46.22 9 THR B CA 1
ATOM 1737 C C . THR B 1 9 ? -31.062 -28.656 -10.547 1 46.22 9 THR B C 1
ATOM 1739 O O . THR B 1 9 ? -30.203 -29.156 -11.281 1 46.22 9 THR B O 1
ATOM 1742 N N . ARG B 1 10 ? -31.172 -27.469 -10.734 1 53.44 10 ARG B N 1
ATOM 1743 C CA . ARG B 1 10 ? -29.984 -26.656 -10.961 1 53.44 10 ARG B CA 1
ATOM 1744 C C . ARG B 1 10 ? -28.828 -27.125 -10.086 1 53.44 10 ARG B C 1
ATOM 1746 O O . ARG B 1 10 ? -28.922 -27.078 -8.859 1 53.44 10 ARG B O 1
ATOM 1753 N N . GLU B 1 11 ? -28.125 -28.312 -10.422 1 64.56 11 GLU B N 1
ATOM 1754 C CA . GLU B 1 11 ? -26.938 -28.812 -9.734 1 64.56 11 GLU B CA 1
ATOM 1755 C C . GLU B 1 11 ? -26.047 -27.656 -9.273 1 64.56 11 GLU B C 1
ATOM 1757 O O . GLU B 1 11 ? -25.734 -26.75 -10.055 1 64.56 11 GLU B O 1
ATOM 1762 N N . VAL B 1 12 ? -25.984 -27.547 -7.961 1 74.56 12 VAL B N 1
ATOM 1763 C CA . VAL B 1 12 ? -25.156 -26.5 -7.359 1 74.56 12 VAL B CA 1
ATOM 1764 C C . VAL B 1 12 ? -23.688 -26.75 -7.703 1 74.56 12 VAL B C 1
ATOM 1766 O O . VAL B 1 12 ? -23.156 -27.828 -7.461 1 74.56 12 VAL B O 1
ATOM 1769 N N . ARG B 1 13 ? -23.141 -25.844 -8.469 1 90.12 13 ARG B N 1
ATOM 1770 C CA . ARG B 1 13 ? -21.719 -25.891 -8.789 1 90.12 13 ARG B CA 1
ATOM 1771 C C . ARG B 1 13 ? -20.891 -25.141 -7.738 1 90.12 13 ARG B C 1
ATOM 1773 O O . ARG B 1 13 ? -21.25 -24.031 -7.344 1 90.12 13 ARG B O 1
ATOM 1780 N N . PHE B 1 14 ? -19.891 -25.938 -7.207 1 93.75 14 PHE B N 1
ATOM 1781 C CA . PHE B 1 14 ? -19.047 -25.359 -6.18 1 93.75 14 PHE B CA 1
ATOM 1782 C C . PHE B 1 14 ? -17.734 -24.844 -6.781 1 93.75 14 PHE B C 1
ATOM 1784 O O . PHE B 1 14 ? -17.109 -25.531 -7.594 1 93.75 14 PHE B O 1
ATOM 1791 N N . LEU B 1 15 ? -17.406 -23.625 -6.512 1 96 15 LEU B N 1
ATOM 1792 C CA . LEU B 1 15 ? -16.141 -23 -6.891 1 96 15 LEU B CA 1
ATOM 1793 C C . LEU B 1 15 ? -15.352 -22.562 -5.656 1 96 15 LEU B C 1
ATOM 1795 O O . LEU B 1 15 ? -15.852 -21.766 -4.852 1 96 15 LEU B O 1
ATOM 1799 N N . SER B 1 16 ? -14.164 -23.188 -5.465 1 97 16 SER B N 1
ATOM 1800 C CA . SER B 1 16 ? -13.281 -22.844 -4.352 1 97 16 SER B CA 1
ATOM 1801 C C . SER B 1 16 ? -12.055 -22.078 -4.836 1 97 16 SER B C 1
ATOM 1803 O O . SER B 1 16 ? -11.266 -22.594 -5.625 1 97 16 SER B O 1
ATOM 1805 N N . VAL B 1 17 ? -11.938 -20.875 -4.344 1 97.25 17 VAL B N 1
ATOM 1806 C CA . VAL B 1 17 ? -10.844 -20 -4.793 1 97.25 17 VAL B CA 1
ATOM 1807 C C . VAL B 1 17 ? -9.906 -19.719 -3.625 1 97.25 17 VAL B C 1
ATOM 1809 O O . VAL B 1 17 ? -10.336 -19.234 -2.578 1 97.25 17 VAL B O 1
ATOM 1812 N N . PHE B 1 18 ? -8.633 -20.047 -3.838 1 97.31 18 PHE B N 1
ATOM 1813 C CA . PHE B 1 18 ? -7.613 -19.812 -2.82 1 97.31 18 PHE B CA 1
ATOM 1814 C C . PHE B 1 18 ? -6.613 -18.766 -3.287 1 97.31 18 PHE B C 1
ATOM 1816 O O . PHE B 1 18 ? -6.098 -18.844 -4.406 1 97.31 18 PHE B O 1
ATOM 1823 N N . ASP B 1 19 ? -6.363 -17.797 -2.443 1 96.5 19 ASP B N 1
ATOM 1824 C CA . ASP B 1 19 ? -5.148 -17.016 -2.643 1 96.5 19 ASP B CA 1
ATOM 1825 C C . ASP B 1 19 ? -3.9 -17.859 -2.393 1 96.5 19 ASP B C 1
ATOM 1827 O O . ASP B 1 19 ? -3.98 -18.922 -1.794 1 96.5 19 ASP B O 1
ATOM 1831 N N . PHE B 1 20 ? -2.805 -17.359 -2.941 1 96.81 20 PHE B N 1
ATOM 1832 C CA . PHE B 1 20 ? -1.586 -18.156 -2.824 1 96.81 20 PHE B CA 1
ATOM 1833 C C . PHE B 1 20 ? -0.701 -17.625 -1.702 1 96.81 20 PHE B C 1
ATOM 1835 O O . PHE B 1 20 ? -0.61 -18.234 -0.635 1 96.81 20 PHE B O 1
ATOM 1842 N N . ASP B 1 21 ? -0.18 -16.438 -1.854 1 94.38 21 ASP B N 1
ATOM 1843 C CA . ASP B 1 21 ? 0.781 -15.867 -0.911 1 94.38 21 ASP B CA 1
ATOM 1844 C C . ASP B 1 21 ? 0.101 -15.484 0.401 1 94.38 21 ASP B C 1
ATOM 1846 O O . ASP B 1 21 ? -0.838 -14.688 0.408 1 94.38 21 ASP B O 1
ATOM 1850 N N . GLY B 1 22 ? 0.613 -16.031 1.458 1 92.75 22 GLY B N 1
ATOM 1851 C CA . GLY B 1 22 ? 0.062 -15.727 2.77 1 92.75 22 GLY B CA 1
ATOM 1852 C C . GLY B 1 22 ? -1.135 -16.594 3.127 1 92.75 22 GLY B C 1
ATOM 1853 O O . GLY B 1 22 ? -1.558 -16.625 4.285 1 92.75 22 GLY B O 1
ATOM 1854 N N . THR B 1 23 ? -1.713 -17.188 2.125 1 94.06 23 THR B N 1
ATOM 1855 C CA . THR B 1 23 ? -2.865 -18.047 2.352 1 94.06 23 THR B CA 1
ATOM 1856 C C . THR B 1 23 ? -2.463 -19.516 2.262 1 94.06 23 THR B C 1
ATOM 1858 O O . THR B 1 23 ? -2.424 -20.219 3.273 1 94.06 23 THR B O 1
ATOM 1861 N N . LEU B 1 24 ? -2.053 -19.953 1.101 1 96.31 24 LEU B N 1
ATOM 1862 C CA . LEU B 1 24 ? -1.544 -21.312 0.979 1 96.31 24 LEU B CA 1
ATOM 1863 C C . LEU B 1 24 ? -0.119 -21.406 1.515 1 96.31 24 LEU B C 1
ATOM 1865 O O . LEU B 1 24 ? 0.32 -22.484 1.932 1 96.31 24 LEU B O 1
ATOM 1869 N N . THR B 1 25 ? 0.568 -20.312 1.452 1 96.38 25 THR B N 1
ATOM 1870 C CA . THR B 1 25 ? 1.955 -20.25 1.9 1 96.38 25 THR B CA 1
ATOM 1871 C C . THR B 1 25 ? 2.072 -19.453 3.199 1 96.38 25 THR B C 1
ATOM 1873 O O . THR B 1 25 ? 1.174 -18.688 3.545 1 96.38 25 THR B O 1
ATOM 1876 N N . TYR B 1 26 ? 3.217 -19.609 3.863 1 92.06 26 TYR B N 1
ATOM 1877 C CA . TYR B 1 26 ? 3.492 -18.891 5.098 1 92.06 26 TYR B CA 1
ATOM 1878 C C . TYR B 1 26 ? 3.805 -17.422 4.809 1 92.06 26 TYR B C 1
ATOM 1880 O O . TYR B 1 26 ? 3.539 -16.547 5.641 1 92.06 26 TYR B O 1
ATOM 1888 N N . ARG B 1 27 ? 4.367 -17.188 3.674 1 90.19 27 ARG B N 1
ATOM 1889 C CA . ARG B 1 27 ? 4.855 -15.844 3.34 1 90.19 27 ARG B CA 1
ATOM 1890 C C . ARG B 1 27 ? 4.789 -15.602 1.836 1 90.19 27 ARG B C 1
ATOM 1892 O O . ARG B 1 27 ? 4.32 -16.453 1.081 1 90.19 27 ARG B O 1
ATOM 1899 N N . ASP B 1 28 ? 5.188 -14.445 1.498 1 92.81 28 ASP B N 1
ATOM 1900 C CA . ASP B 1 28 ? 5.273 -14.102 0.082 1 92.81 28 ASP B CA 1
ATOM 1901 C C . ASP B 1 28 ? 6.297 -14.977 -0.636 1 92.81 28 ASP B C 1
ATOM 1903 O O . ASP B 1 28 ? 7.348 -15.297 -0.076 1 92.81 28 ASP B O 1
ATOM 1907 N N . SER B 1 29 ? 5.961 -15.32 -1.841 1 94.56 29 SER B N 1
ATOM 1908 C CA . SER B 1 29 ? 6.824 -16.25 -2.564 1 94.56 29 SER B CA 1
ATOM 1909 C C . SER B 1 29 ? 7.59 -15.539 -3.676 1 94.56 29 SER B C 1
ATOM 1911 O O . SER B 1 29 ? 8.633 -16.031 -4.129 1 94.56 29 SER B O 1
ATOM 1913 N N . PHE B 1 30 ? 7.133 -14.438 -4.125 1 95.69 30 PHE B N 1
ATOM 1914 C CA . PHE B 1 30 ? 7.66 -13.852 -5.352 1 95.69 30 PHE B CA 1
ATOM 1915 C C . PHE B 1 30 ? 9.055 -13.281 -5.125 1 95.69 30 PHE B C 1
ATOM 1917 O O . PHE B 1 30 ? 9.992 -13.609 -5.859 1 95.69 30 PHE B O 1
ATOM 1924 N N . VAL B 1 31 ? 9.242 -12.484 -4.113 1 95.56 31 VAL B N 1
ATOM 1925 C CA . VAL B 1 31 ? 10.531 -11.828 -3.875 1 95.56 31 VAL B CA 1
ATOM 1926 C C . VAL B 1 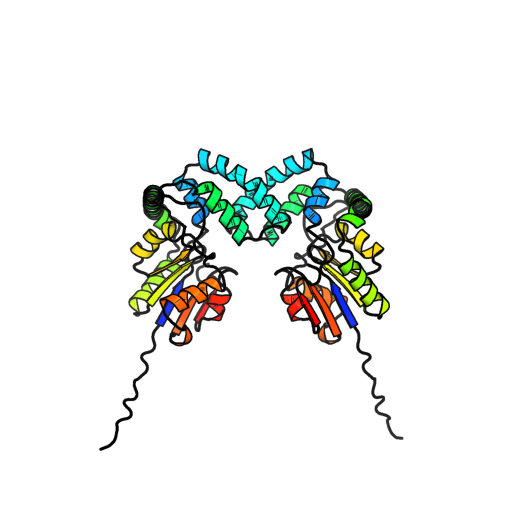31 ? 11.586 -12.875 -3.529 1 95.56 31 VAL B C 1
ATOM 1928 O O . VAL B 1 31 ? 12.672 -12.883 -4.113 1 95.56 31 VAL B O 1
ATOM 1931 N N . PRO B 1 32 ? 11.281 -13.812 -2.609 1 95.31 32 PRO B N 1
ATOM 1932 C CA . PRO B 1 32 ? 12.25 -14.883 -2.363 1 95.31 32 PRO B CA 1
ATOM 1933 C C . PRO B 1 32 ? 12.562 -15.695 -3.615 1 95.31 32 PRO B C 1
ATOM 1935 O O . PRO B 1 32 ? 13.688 -16.172 -3.785 1 95.31 32 PRO B O 1
ATOM 1938 N N . PHE B 1 33 ? 11.617 -15.875 -4.465 1 97.75 33 PHE B N 1
ATOM 1939 C CA . PHE B 1 33 ? 11.852 -16.578 -5.719 1 97.75 33 PHE B CA 1
ATOM 1940 C C . PHE B 1 33 ? 12.859 -15.828 -6.578 1 97.75 33 PHE B C 1
ATOM 1942 O O . PHE B 1 33 ? 13.758 -16.438 -7.16 1 97.75 33 PHE B O 1
ATOM 1949 N N . LEU B 1 34 ? 12.695 -14.469 -6.691 1 97.31 34 LEU B N 1
ATOM 1950 C CA . LEU B 1 34 ? 13.633 -13.68 -7.48 1 97.31 34 LEU B CA 1
ATOM 1951 C C . LEU B 1 34 ? 15.055 -13.836 -6.945 1 97.31 34 LEU B C 1
ATOM 1953 O O . LEU B 1 34 ? 16 -13.953 -7.719 1 97.31 34 LEU B O 1
ATOM 1957 N N . ARG B 1 35 ? 15.188 -13.82 -5.629 1 96.12 35 ARG B N 1
ATOM 1958 C CA . ARG B 1 35 ? 16.484 -14.016 -5.008 1 96.12 35 ARG B CA 1
ATOM 1959 C C . ARG B 1 35 ? 17.062 -15.391 -5.34 1 96.12 35 ARG B C 1
ATOM 1961 O O . ARG B 1 35 ? 18.25 -15.516 -5.656 1 96.12 35 ARG B O 1
ATOM 1968 N N . PHE B 1 36 ? 16.219 -16.391 -5.27 1 97.19 36 PHE B N 1
ATOM 1969 C CA . PHE B 1 36 ? 16.609 -17.75 -5.602 1 97.19 36 PHE B CA 1
ATOM 1970 C C . PHE B 1 36 ? 16.984 -17.859 -7.074 1 97.19 36 PHE B C 1
ATOM 1972 O O . PHE B 1 36 ? 18 -18.469 -7.414 1 97.19 36 PHE B O 1
ATOM 1979 N N . ALA B 1 37 ? 16.188 -17.281 -7.93 1 97.38 37 ALA B N 1
ATOM 1980 C CA . ALA B 1 37 ? 16.312 -17.453 -9.375 1 97.38 37 ALA B CA 1
ATOM 1981 C C . ALA B 1 37 ? 17.578 -16.781 -9.898 1 97.38 37 ALA B C 1
ATOM 1983 O O . ALA B 1 37 ? 18.219 -17.281 -10.828 1 97.38 37 ALA B O 1
ATOM 1984 N N . PHE B 1 38 ? 17.969 -15.633 -9.305 1 96.94 38 PHE B N 1
ATOM 1985 C CA . PHE B 1 38 ? 19.047 -14.852 -9.898 1 96.94 38 PHE B CA 1
ATOM 1986 C C . PHE B 1 38 ? 20.297 -14.875 -9.016 1 96.94 38 PHE B C 1
ATOM 1988 O O . PHE B 1 38 ? 21.375 -14.469 -9.438 1 96.94 38 PHE B O 1
ATOM 1995 N N . GLY B 1 39 ? 20.141 -15.352 -7.836 1 96.62 39 GLY B N 1
ATOM 1996 C CA . GLY B 1 39 ? 21.25 -15.383 -6.906 1 96.62 39 GLY B CA 1
ATOM 1997 C C . GLY B 1 39 ? 21.375 -14.117 -6.07 1 96.62 39 GLY B C 1
ATOM 1998 O O . GLY B 1 39 ? 20.859 -13.062 -6.457 1 96.62 39 GLY B O 1
ATOM 1999 N N . ASN B 1 40 ? 22.078 -14.18 -4.965 1 95.31 40 ASN B N 1
ATOM 2000 C CA . ASN B 1 40 ? 22.125 -13.109 -3.969 1 95.31 40 ASN B CA 1
ATOM 2001 C C . ASN B 1 40 ? 22.828 -11.867 -4.516 1 95.31 40 ASN B C 1
ATOM 2003 O O . ASN B 1 40 ? 22.375 -10.75 -4.305 1 95.31 40 ASN B O 1
ATOM 2007 N N . ARG B 1 41 ? 23.859 -12.047 -5.176 1 96.19 41 ARG B N 1
ATOM 2008 C CA . ARG B 1 41 ? 24.641 -10.922 -5.668 1 96.19 41 ARG B CA 1
ATOM 2009 C C . ARG B 1 41 ? 23.844 -10.109 -6.688 1 96.19 41 ARG B C 1
ATOM 2011 O O . ARG B 1 41 ? 23.734 -8.883 -6.566 1 96.19 41 ARG B O 1
ATOM 2018 N N . VAL B 1 42 ? 23.281 -10.805 -7.641 1 96 42 VAL B N 1
ATOM 2019 C CA . VAL B 1 42 ? 22.484 -10.148 -8.672 1 96 42 VAL B CA 1
ATOM 2020 C C . VAL B 1 42 ? 21.234 -9.531 -8.055 1 96 42 VAL B C 1
ATOM 2022 O O . VAL B 1 42 ? 20.828 -8.422 -8.406 1 96 42 VAL B O 1
ATOM 2025 N N . PHE B 1 43 ? 20.703 -10.242 -7.105 1 96.19 43 PHE B N 1
ATOM 2026 C CA . PHE B 1 43 ? 19.5 -9.781 -6.43 1 96.19 43 PHE B CA 1
ATOM 2027 C C . PHE B 1 43 ? 19.75 -8.453 -5.723 1 96.19 43 PHE B C 1
ATOM 2029 O O . PHE B 1 43 ? 19 -7.488 -5.922 1 96.19 43 PHE B O 1
ATOM 2036 N N . VAL B 1 44 ? 20.812 -8.352 -4.996 1 93.19 44 VAL B N 1
ATOM 2037 C CA . VAL B 1 44 ? 21.125 -7.148 -4.234 1 93.19 44 VAL B CA 1
ATOM 2038 C C . VAL B 1 44 ? 21.422 -5.996 -5.191 1 93.19 44 VAL B C 1
ATOM 2040 O O . VAL B 1 44 ? 20.953 -4.871 -4.984 1 93.19 44 VAL B O 1
ATOM 2043 N N . ARG B 1 45 ? 22.125 -6.285 -6.211 1 94.56 45 ARG B N 1
ATOM 2044 C CA . ARG B 1 45 ? 22.469 -5.262 -7.188 1 94.56 45 ARG B CA 1
ATOM 2045 C C . ARG B 1 45 ? 21.219 -4.699 -7.863 1 94.56 45 ARG B C 1
ATOM 2047 O O . ARG B 1 45 ? 21.078 -3.48 -7.996 1 94.56 45 ARG B O 1
ATOM 2054 N N . ARG B 1 46 ? 20.312 -5.531 -8.242 1 94.75 46 ARG B N 1
ATOM 2055 C CA . ARG B 1 46 ? 19.109 -5.09 -8.93 1 94.75 46 ARG B CA 1
ATOM 2056 C C . ARG B 1 46 ? 18.141 -4.426 -7.953 1 94.75 46 ARG B C 1
ATOM 2058 O O . ARG B 1 46 ? 17.406 -3.498 -8.328 1 94.75 46 ARG B O 1
ATOM 2065 N N . MET B 1 47 ? 18.219 -4.871 -6.73 1 92.56 47 MET B N 1
ATOM 2066 C CA . MET B 1 47 ? 17.359 -4.262 -5.723 1 92.56 47 MET B CA 1
ATOM 2067 C C . MET B 1 47 ? 17.75 -2.811 -5.473 1 92.56 47 MET B C 1
ATOM 2069 O O . MET B 1 47 ? 16.906 -1.98 -5.141 1 92.56 47 MET B O 1
ATOM 2073 N N . LEU B 1 48 ? 19.016 -2.516 -5.691 1 90.62 48 LEU B N 1
ATOM 2074 C CA . LEU B 1 48 ? 19.453 -1.134 -5.559 1 90.62 48 LEU B CA 1
ATOM 2075 C C . LEU B 1 48 ? 18.75 -0.231 -6.562 1 90.62 48 LEU B C 1
ATOM 2077 O O . LEU B 1 48 ? 18.516 0.948 -6.285 1 90.62 48 LEU B O 1
ATOM 2081 N N . ARG B 1 49 ? 18.375 -0.8 -7.652 1 91.75 49 ARG B N 1
ATOM 2082 C CA . ARG B 1 49 ? 17.656 -0.033 -8.672 1 91.75 49 ARG B CA 1
ATOM 2083 C C . ARG B 1 49 ? 16.234 0.288 -8.219 1 91.75 49 ARG B C 1
ATOM 2085 O O . ARG B 1 49 ? 15.57 1.131 -8.82 1 91.75 49 ARG B O 1
ATOM 2092 N N . MET B 1 50 ? 15.797 -0.379 -7.172 1 92.81 50 MET B N 1
ATOM 2093 C CA . MET B 1 50 ? 14.445 -0.165 -6.664 1 92.81 50 MET B CA 1
ATOM 2094 C C . MET B 1 50 ? 14.406 1.023 -5.707 1 92.81 50 MET B C 1
ATOM 2096 O O . MET B 1 50 ? 13.328 1.425 -5.254 1 92.81 50 MET B O 1
ATOM 2100 N N . ALA B 1 51 ? 15.516 1.644 -5.395 1 87.94 51 ALA B N 1
ATOM 2101 C CA . ALA B 1 51 ? 15.57 2.785 -4.484 1 87.94 51 ALA B CA 1
ATOM 2102 C C . ALA B 1 51 ? 14.711 3.938 -5 1 87.94 51 ALA B C 1
ATOM 2104 O O . ALA B 1 51 ? 13.945 4.535 -4.238 1 87.94 51 ALA B O 1
ATOM 2105 N N . GLY B 1 52 ? 14.844 4.223 -6.309 1 89.12 52 GLY B N 1
ATOM 2106 C CA . GLY B 1 52 ? 14.055 5.281 -6.922 1 89.12 52 GLY B CA 1
ATOM 2107 C C . GLY B 1 52 ? 12.562 5.047 -6.828 1 89.12 52 GLY B C 1
ATOM 2108 O O . GLY B 1 52 ? 11.836 5.848 -6.234 1 89.12 52 GLY B O 1
ATOM 2109 N N . PRO B 1 53 ? 12.133 3.898 -7.266 1 91.31 53 PRO B N 1
ATOM 2110 C CA . PRO B 1 53 ? 10.711 3.559 -7.184 1 91.31 53 PRO B CA 1
ATOM 2111 C C . PRO B 1 53 ? 10.195 3.518 -5.746 1 91.31 53 PRO B C 1
ATOM 2113 O O . PRO B 1 53 ? 9.062 3.924 -5.484 1 91.31 53 PRO B O 1
ATOM 2116 N N . SER B 1 54 ? 10.969 3.031 -4.883 1 90.88 54 SER B N 1
ATOM 2117 C CA . SER B 1 54 ? 10.547 2.973 -3.484 1 90.88 54 SER B CA 1
ATOM 2118 C C . SER B 1 54 ? 10.344 4.371 -2.908 1 90.88 54 SER B C 1
ATOM 2120 O O . SER B 1 54 ? 9.383 4.613 -2.182 1 90.88 54 SER B O 1
ATOM 2122 N N . LEU B 1 55 ? 11.242 5.242 -3.27 1 88.62 55 LEU B N 1
ATOM 2123 C CA . LEU B 1 55 ? 11.102 6.629 -2.844 1 88.62 55 LEU B CA 1
ATOM 2124 C C . LEU B 1 55 ? 9.852 7.258 -3.453 1 88.62 55 LEU B C 1
ATOM 2126 O O . LEU B 1 55 ? 9.117 7.98 -2.771 1 88.62 55 LEU B O 1
ATOM 2130 N N . ALA B 1 56 ? 9.633 6.969 -4.652 1 90.75 56 ALA B N 1
ATOM 2131 C CA . ALA B 1 56 ? 8.445 7.477 -5.328 1 90.75 56 ALA B CA 1
ATOM 2132 C C . ALA B 1 56 ? 7.172 6.957 -4.66 1 90.75 56 ALA B C 1
ATOM 2134 O O . ALA B 1 56 ? 6.184 7.688 -4.547 1 90.75 56 ALA B O 1
ATOM 2135 N N . TYR B 1 57 ? 7.246 5.738 -4.238 1 90.88 57 TYR B N 1
ATOM 2136 C CA . TYR B 1 57 ? 6.117 5.141 -3.531 1 90.88 57 TYR B CA 1
ATOM 2137 C C . TYR B 1 57 ? 5.859 5.855 -2.209 1 90.88 57 TYR B C 1
ATOM 2139 O O . TYR B 1 57 ? 4.715 6.18 -1.882 1 90.88 57 TYR B O 1
ATOM 2147 N N . LEU B 1 58 ? 6.945 6.141 -1.551 1 86.56 58 LEU B N 1
ATOM 2148 C CA . LEU B 1 58 ? 6.832 6.816 -0.263 1 86.56 58 LEU B CA 1
ATOM 2149 C C . LEU B 1 58 ? 6.316 8.242 -0.438 1 86.56 58 LEU B C 1
ATOM 2151 O O . LEU B 1 58 ? 5.664 8.781 0.458 1 86.56 58 LEU B O 1
ATOM 2155 N N . CYS B 1 59 ? 6.539 8.781 -1.631 1 86.06 59 CYS B N 1
ATOM 2156 C CA . CYS B 1 59 ? 6.066 10.125 -1.953 1 86.06 59 CYS B CA 1
ATOM 2157 C C . CYS B 1 59 ? 4.68 10.078 -2.584 1 86.06 59 CYS B C 1
ATOM 2159 O O . CYS B 1 59 ? 4.203 11.078 -3.115 1 86.06 59 CYS B O 1
ATOM 2161 N N . ARG B 1 60 ? 4.129 8.914 -2.641 1 82.62 60 ARG B N 1
ATOM 2162 C CA . ARG B 1 60 ? 2.783 8.688 -3.156 1 82.62 60 ARG B CA 1
ATOM 2163 C C . ARG B 1 60 ? 2.693 9.055 -4.637 1 82.62 60 ARG B C 1
ATOM 2165 O O . ARG B 1 60 ? 1.643 9.484 -5.109 1 82.62 60 ARG B O 1
ATOM 2172 N N . ARG B 1 61 ? 3.85 8.961 -5.262 1 86.75 61 ARG B N 1
ATOM 2173 C CA . ARG B 1 61 ? 3.873 9.242 -6.691 1 86.75 61 ARG B CA 1
ATOM 2174 C C . ARG B 1 61 ? 3.479 8.008 -7.5 1 86.75 61 ARG B C 1
ATOM 2176 O O . ARG B 1 61 ? 3.02 8.125 -8.641 1 86.75 61 ARG B O 1
ATOM 2183 N N . ILE B 1 62 ? 3.699 6.867 -6.875 1 89 62 ILE B N 1
ATOM 2184 C CA . ILE B 1 62 ? 3.287 5.617 -7.504 1 89 62 ILE B CA 1
ATOM 2185 C C . ILE B 1 62 ? 2.572 4.738 -6.477 1 89 62 ILE B C 1
ATOM 2187 O O . ILE B 1 62 ? 2.721 4.934 -5.27 1 89 62 ILE B O 1
ATOM 2191 N N . ASP B 1 63 ? 1.781 3.879 -7.012 1 87.81 63 ASP B N 1
ATOM 2192 C CA . ASP B 1 63 ? 1.053 3 -6.105 1 87.81 63 ASP B CA 1
ATOM 2193 C C . ASP B 1 63 ? 1.727 1.633 -6.004 1 87.81 63 ASP B C 1
ATOM 2195 O O . ASP B 1 63 ? 2.805 1.424 -6.562 1 87.81 63 ASP B O 1
ATOM 2199 N N . ARG B 1 64 ? 1.13 0.85 -5.219 1 87.94 64 ARG B N 1
ATOM 2200 C CA . ARG B 1 64 ? 1.701 -0.466 -4.949 1 87.94 64 ARG B CA 1
ATOM 2201 C C . ARG B 1 64 ? 1.82 -1.283 -6.23 1 87.94 64 ARG B C 1
ATOM 2203 O O . ARG B 1 64 ? 2.801 -2.006 -6.422 1 87.94 64 ARG B O 1
ATOM 2210 N N . ASP B 1 65 ? 0.823 -1.2 -7.102 1 88.75 65 ASP B N 1
ATOM 2211 C CA . ASP B 1 65 ? 0.844 -1.941 -8.359 1 88.75 65 ASP B CA 1
ATOM 2212 C C . ASP B 1 65 ? 1.98 -1.463 -9.258 1 88.75 65 ASP B C 1
ATOM 2214 O O . ASP B 1 65 ? 2.646 -2.271 -9.914 1 88.75 65 ASP B O 1
ATOM 2218 N N . ASP B 1 66 ? 2.217 -0.157 -9.242 1 91.88 66 ASP B N 1
ATOM 2219 C CA . ASP B 1 66 ? 3.324 0.413 -10 1 91.88 66 ASP B CA 1
ATOM 2220 C C . ASP B 1 66 ? 4.668 -0.065 -9.453 1 91.88 66 ASP B C 1
ATOM 2222 O O . ASP B 1 66 ? 5.594 -0.335 -10.227 1 91.88 66 ASP B O 1
ATOM 2226 N N . LEU B 1 67 ? 4.688 -0.079 -8.148 1 92.56 67 LEU B N 1
ATOM 2227 C CA . LEU B 1 67 ? 5.922 -0.526 -7.516 1 92.56 67 LEU B CA 1
ATOM 2228 C C . LEU B 1 67 ? 6.23 -1.973 -7.887 1 92.56 67 LEU B C 1
ATOM 2230 O O . LEU B 1 67 ? 7.375 -2.305 -8.211 1 92.56 67 LEU B O 1
ATOM 2234 N N . LYS B 1 68 ? 5.258 -2.822 -7.879 1 92.88 68 LYS B N 1
ATOM 2235 C CA . LYS B 1 68 ? 5.43 -4.215 -8.281 1 92.88 68 LYS B CA 1
ATOM 2236 C C . LYS B 1 68 ? 5.832 -4.316 -9.75 1 92.88 68 LYS B C 1
ATOM 2238 O O . LYS B 1 68 ? 6.684 -5.133 -10.109 1 92.88 68 LYS B O 1
ATOM 2243 N N . ALA B 1 69 ? 5.215 -3.52 -10.562 1 94 69 ALA B N 1
ATOM 2244 C CA . ALA B 1 69 ? 5.559 -3.514 -11.984 1 94 69 ALA B CA 1
ATOM 2245 C C . ALA B 1 69 ? 7.027 -3.156 -12.195 1 94 69 ALA B C 1
ATOM 2247 O O . ALA B 1 69 ? 7.699 -3.74 -13.047 1 94 69 ALA B O 1
ATOM 2248 N N . ARG B 1 70 ? 7.477 -2.195 -11.406 1 95 70 ARG B N 1
ATOM 2249 C CA . ARG B 1 70 ? 8.883 -1.811 -11.508 1 95 70 ARG B CA 1
ATOM 2250 C C . ARG B 1 70 ? 9.789 -2.947 -11.055 1 95 70 ARG B C 1
ATOM 2252 O O . ARG B 1 70 ? 10.867 -3.148 -11.617 1 95 70 ARG B O 1
ATOM 2259 N N . LEU B 1 71 ? 9.398 -3.621 -10.031 1 95.62 71 LEU B N 1
ATOM 2260 C CA . LEU B 1 71 ? 10.148 -4.777 -9.555 1 95.62 71 LEU B CA 1
ATOM 2261 C C . LEU B 1 71 ? 10.258 -5.844 -10.633 1 95.62 71 LEU B C 1
ATOM 2263 O O . LEU B 1 71 ? 11.344 -6.371 -10.891 1 95.62 71 LEU B O 1
ATOM 2267 N N . ILE B 1 72 ? 9.156 -6.164 -11.273 1 96.69 72 ILE B N 1
ATOM 2268 C CA . ILE B 1 72 ? 9.109 -7.16 -12.336 1 96.69 72 ILE B CA 1
ATOM 2269 C C . ILE B 1 72 ? 10.016 -6.73 -13.492 1 96.69 72 ILE B C 1
ATOM 2271 O O . ILE B 1 72 ? 10.82 -7.527 -13.984 1 96.69 72 ILE B O 1
ATOM 2275 N N . ALA B 1 73 ? 9.914 -5.461 -13.859 1 97.19 73 ALA B N 1
ATOM 2276 C CA . ALA B 1 73 ? 10.75 -4.941 -14.938 1 97.19 73 ALA B CA 1
ATOM 2277 C C . ALA B 1 73 ? 12.234 -5.055 -14.586 1 97.19 73 ALA B C 1
ATOM 2279 O O . ALA B 1 73 ? 13.047 -5.4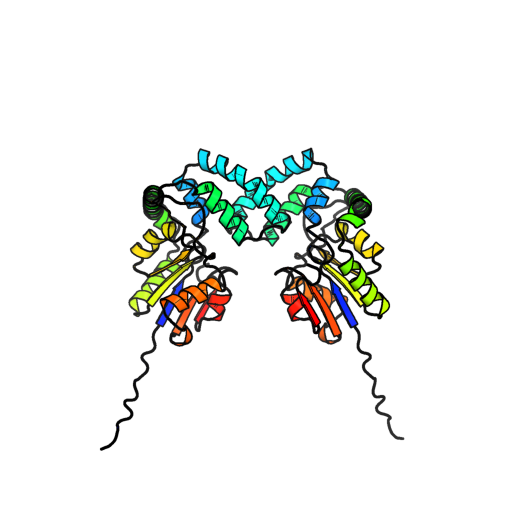45 -15.43 1 97.19 73 ALA B O 1
ATOM 2280 N N . THR B 1 74 ? 12.539 -4.75 -13.406 1 96.88 74 THR B N 1
ATOM 2281 C CA . THR B 1 74 ? 13.922 -4.727 -12.945 1 96.88 74 THR B CA 1
ATOM 2282 C C . THR B 1 74 ? 14.531 -6.125 -12.992 1 96.88 74 THR B C 1
ATOM 2284 O O . THR B 1 74 ? 15.711 -6.285 -13.328 1 96.88 74 THR B O 1
ATOM 2287 N N . PHE B 1 75 ? 13.781 -7.148 -12.75 1 97.19 75 PHE B N 1
ATOM 2288 C CA . PHE B 1 75 ? 14.344 -8.484 -12.609 1 97.19 75 PHE B CA 1
ATOM 2289 C C . PHE B 1 75 ? 14.086 -9.32 -13.859 1 97.19 75 PHE B C 1
ATOM 2291 O O . PHE B 1 75 ? 14.875 -10.203 -14.203 1 97.19 75 PHE B O 1
ATOM 2298 N N . LEU B 1 76 ? 13.023 -9.031 -14.562 1 97.94 76 LEU B N 1
ATOM 2299 C CA . LEU B 1 76 ? 12.57 -10.047 -15.5 1 97.94 76 LEU B CA 1
ATOM 2300 C C . LEU B 1 76 ? 12.672 -9.539 -16.938 1 97.94 76 LEU B C 1
ATOM 2302 O O . LEU B 1 76 ? 12.375 -10.273 -17.875 1 97.94 76 LEU B O 1
ATOM 2306 N N . THR B 1 77 ? 13.133 -8.266 -17.062 1 97.81 77 THR B N 1
ATOM 2307 C CA . THR B 1 77 ? 13.328 -7.754 -18.406 1 97.81 77 THR B CA 1
ATOM 2308 C C . THR B 1 77 ? 14.445 -8.516 -19.109 1 97.81 77 THR B C 1
ATOM 2310 O O . THR B 1 77 ? 15.523 -8.711 -18.547 1 97.81 77 THR B O 1
ATOM 2313 N N . ASP B 1 78 ? 14.164 -9.039 -20.312 1 97.75 78 ASP B N 1
ATOM 2314 C CA . ASP B 1 78 ? 15.125 -9.68 -21.203 1 97.75 78 ASP B CA 1
ATOM 2315 C C . ASP B 1 78 ? 15.547 -11.047 -20.656 1 97.75 78 ASP B C 1
ATOM 2317 O O . ASP B 1 78 ? 16.672 -11.5 -20.906 1 97.75 78 ASP B O 1
ATOM 2321 N N . VAL B 1 79 ? 14.727 -11.672 -19.891 1 97.56 79 VAL B N 1
ATOM 2322 C CA . VAL B 1 79 ? 14.969 -13.031 -19.406 1 97.56 79 VAL B CA 1
ATOM 2323 C C . VAL B 1 79 ? 14.203 -14.031 -20.266 1 97.56 79 VAL B C 1
ATOM 2325 O O . VAL B 1 79 ? 13 -13.883 -20.484 1 97.56 79 VAL B O 1
ATOM 2328 N N . PRO B 1 80 ? 14.891 -14.953 -20.781 1 98.25 80 PRO B N 1
ATOM 2329 C CA . PRO B 1 80 ? 14.164 -16 -21.5 1 98.25 80 PRO B CA 1
ATOM 2330 C C . PRO B 1 80 ? 13.133 -16.719 -20.625 1 98.25 80 PRO B C 1
ATOM 2332 O O . PRO B 1 80 ? 13.43 -17.078 -19.484 1 98.25 80 PRO B O 1
ATOM 2335 N N . VAL B 1 81 ? 11.984 -16.984 -21.203 1 97.69 81 VAL B N 1
ATOM 2336 C CA . VAL B 1 81 ? 10.867 -17.547 -20.453 1 97.69 81 VAL B CA 1
ATOM 2337 C C . VAL B 1 81 ? 11.25 -18.922 -19.922 1 97.69 81 VAL B C 1
ATOM 2339 O O . VAL B 1 81 ? 10.922 -19.266 -18.781 1 97.69 81 VAL B O 1
ATOM 2342 N N . HIS B 1 82 ? 11.953 -19.719 -20.688 1 97.38 82 HIS B N 1
ATOM 2343 C CA . HIS B 1 82 ? 12.289 -21.094 -20.312 1 97.38 82 HIS B CA 1
ATOM 2344 C C . HIS B 1 82 ? 13.203 -21.109 -19.078 1 97.38 82 HIS B C 1
ATOM 2346 O O . HIS B 1 82 ? 13.125 -22.016 -18.25 1 97.38 82 HIS B O 1
ATOM 2352 N N . VAL B 1 83 ? 14.031 -20.094 -19 1 97.44 83 VAL B N 1
ATOM 2353 C CA . VAL B 1 83 ? 14.922 -19.984 -17.859 1 97.44 83 VAL B CA 1
ATOM 2354 C C . VAL B 1 83 ? 14.109 -19.75 -16.594 1 97.44 83 VAL B C 1
ATOM 2356 O O . VAL B 1 83 ? 14.352 -20.391 -15.562 1 97.44 83 VAL B O 1
ATOM 2359 N N . LEU B 1 84 ? 13.172 -18.891 -16.625 1 97.75 84 LEU B N 1
ATOM 2360 C CA . LEU B 1 84 ? 12.336 -18.594 -15.477 1 97.75 84 LEU B CA 1
ATOM 2361 C C . LEU B 1 84 ? 11.477 -19.797 -15.094 1 97.75 84 LEU B C 1
ATOM 2363 O O . LEU B 1 84 ? 11.281 -20.078 -13.914 1 97.75 84 LEU B O 1
ATOM 2367 N N . GLU B 1 85 ? 10.992 -20.484 -16.094 1 97.88 85 GLU B N 1
ATOM 2368 C CA . GLU B 1 85 ? 10.188 -21.688 -15.852 1 97.88 85 GLU B CA 1
ATOM 2369 C C . GLU B 1 85 ? 10.992 -22.75 -15.109 1 97.88 85 GLU B C 1
ATOM 2371 O O . GLU B 1 85 ? 10.484 -23.391 -14.188 1 97.88 85 GLU B O 1
ATOM 2376 N N . GLU B 1 86 ? 12.164 -22.906 -15.555 1 98.19 86 GLU B N 1
ATOM 2377 C CA . GLU B 1 86 ? 13.039 -23.891 -14.914 1 98.19 86 GLU B CA 1
ATOM 2378 C C . GLU B 1 86 ? 13.328 -23.5 -13.461 1 98.19 86 GLU B C 1
ATOM 2380 O O . GLU B 1 86 ? 13.352 -24.359 -12.578 1 98.19 86 GLU B O 1
ATOM 2385 N N . ARG B 1 87 ? 13.539 -22.266 -13.273 1 98.12 87 ARG B N 1
ATOM 2386 C CA . ARG B 1 87 ? 13.805 -21.797 -11.922 1 98.12 87 ARG B CA 1
ATOM 2387 C C . ARG B 1 87 ? 12.57 -21.922 -11.039 1 98.12 87 ARG B C 1
ATOM 2389 O O . ARG B 1 87 ? 12.68 -22.219 -9.844 1 98.12 87 ARG B O 1
ATOM 2396 N N . ALA B 1 88 ? 11.43 -21.672 -11.617 1 98.44 88 ALA B N 1
ATOM 2397 C CA . ALA B 1 88 ? 10.18 -21.812 -10.867 1 98.44 88 ALA B CA 1
ATOM 2398 C C . ALA B 1 88 ? 9.969 -23.25 -10.414 1 98.44 88 ALA B C 1
ATOM 2400 O O . ALA B 1 88 ? 9.586 -23.5 -9.273 1 98.44 88 ALA B O 1
ATOM 2401 N N . LEU B 1 89 ? 10.203 -24.172 -11.336 1 98.31 89 LEU B N 1
ATOM 2402 C CA . LEU B 1 89 ? 10.078 -25.578 -11.008 1 98.31 89 LEU B CA 1
ATOM 2403 C C . LEU B 1 89 ? 11.07 -25.969 -9.914 1 98.31 89 LEU B C 1
ATOM 2405 O O . LEU B 1 89 ? 10.719 -26.703 -8.984 1 98.31 89 LEU B O 1
ATOM 2409 N N . ALA B 1 90 ? 12.305 -25.5 -10.062 1 98.44 90 ALA B N 1
ATOM 2410 C CA . ALA B 1 90 ? 13.328 -25.766 -9.055 1 98.44 90 ALA B CA 1
ATOM 2411 C C . ALA B 1 90 ? 12.922 -25.188 -7.699 1 98.44 90 ALA B C 1
ATOM 2413 O O . ALA B 1 90 ? 13.148 -25.812 -6.66 1 98.44 90 ALA B O 1
ATOM 2414 N N . TYR B 1 91 ? 12.367 -24.031 -7.719 1 98.12 91 TYR B N 1
ATOM 2415 C CA . TYR B 1 91 ? 11.922 -23.359 -6.5 1 98.12 91 TYR B CA 1
ATOM 2416 C C . TYR B 1 91 ? 10.82 -24.156 -5.809 1 98.12 91 TYR B C 1
ATOM 2418 O O . TYR B 1 91 ? 10.867 -24.359 -4.594 1 98.12 91 TYR B O 1
ATOM 2426 N N . GLN B 1 92 ? 9.812 -24.531 -6.594 1 98 92 GLN B N 1
ATOM 2427 C CA . GLN B 1 92 ? 8.727 -25.344 -6.055 1 98 92 GLN B CA 1
ATOM 2428 C C . GLN B 1 92 ? 9.266 -26.625 -5.402 1 98 92 GLN B C 1
ATOM 2430 O O . GLN B 1 92 ? 8.852 -26.984 -4.301 1 98 92 GLN B O 1
ATOM 2435 N N . ASN B 1 93 ? 10.18 -27.312 -6.066 1 97.5 93 ASN B N 1
ATOM 2436 C CA . ASN B 1 93 ? 10.734 -28.562 -5.562 1 97.5 93 ASN B CA 1
ATOM 2437 C C . ASN B 1 93 ? 11.5 -28.344 -4.254 1 97.5 93 ASN B C 1
ATOM 2439 O O . ASN B 1 93 ? 11.375 -29.141 -3.322 1 97.5 93 ASN B O 1
ATOM 2443 N N . ARG B 1 94 ? 12.195 -27.312 -4.227 1 96.81 94 ARG B N 1
ATOM 2444 C CA . ARG B 1 94 ? 13.07 -27.062 -3.088 1 96.81 94 ARG B CA 1
ATOM 2445 C C . ARG B 1 94 ? 12.281 -26.547 -1.888 1 96.81 94 ARG B C 1
ATOM 2447 O O . ARG B 1 94 ? 12.586 -26.906 -0.745 1 96.81 94 ARG B O 1
ATOM 2454 N N . PHE B 1 95 ? 11.25 -25.766 -2.137 1 96.25 95 PHE B N 1
ATOM 2455 C CA . PHE B 1 95 ? 10.672 -25.016 -1.031 1 96.25 95 PHE B CA 1
ATOM 2456 C C . PHE B 1 95 ? 9.242 -25.469 -0.753 1 96.25 95 PHE B C 1
ATOM 2458 O O . PHE B 1 95 ? 8.578 -24.922 0.125 1 96.25 95 PHE B O 1
ATOM 2465 N N . TRP B 1 96 ? 8.734 -26.438 -1.38 1 95.94 96 TRP B N 1
ATOM 2466 C CA . TRP B 1 96 ? 7.375 -26.938 -1.188 1 95.94 96 TRP B CA 1
ATOM 2467 C C . TRP B 1 96 ? 7.086 -27.172 0.29 1 95.94 96 TRP B C 1
ATOM 2469 O O . TRP B 1 96 ? 6.133 -26.625 0.84 1 95.94 96 TRP B O 1
ATOM 2479 N N . GLU B 1 97 ? 7.949 -27.828 0.996 1 94.19 97 GLU B N 1
ATOM 2480 C CA . GLU B 1 97 ? 7.699 -28.266 2.371 1 94.19 97 GLU B CA 1
ATOM 2481 C C . GLU B 1 97 ? 7.809 -27.094 3.34 1 94.19 97 GLU B C 1
ATOM 2483 O O . GLU B 1 97 ? 7.094 -27.031 4.344 1 94.19 97 GLU B O 1
ATOM 2488 N N . THR B 1 98 ? 8.648 -26.172 2.99 1 94.81 98 THR B N 1
ATOM 2489 C CA . THR B 1 98 ? 8.898 -25.094 3.938 1 94.81 98 THR B CA 1
ATOM 2490 C C . THR B 1 98 ? 8.008 -23.891 3.643 1 94.81 98 THR B C 1
ATOM 2492 O O . THR B 1 98 ? 7.773 -23.062 4.52 1 94.81 98 THR B O 1
ATOM 2495 N N . LEU B 1 99 ? 7.488 -23.875 2.494 1 95.56 99 LEU B N 1
ATOM 2496 C CA . LEU B 1 99 ? 6.727 -22.703 2.078 1 95.56 99 LEU B CA 1
ATOM 2497 C C . LEU B 1 99 ? 5.23 -22.938 2.258 1 95.56 99 LEU B C 1
ATOM 2499 O O . LEU B 1 99 ? 4.508 -22.047 2.697 1 95.56 99 LEU B O 1
ATOM 2503 N N . MET B 1 100 ? 4.773 -24.109 1.997 1 96.81 100 MET B N 1
ATOM 2504 C CA . MET B 1 100 ? 3.344 -24.391 1.985 1 96.81 100 MET B CA 1
ATOM 2505 C C . MET B 1 100 ? 2.842 -24.703 3.391 1 96.81 100 MET B C 1
ATOM 2507 O O . MET B 1 100 ? 3.52 -25.391 4.16 1 96.81 100 MET B O 1
ATOM 2511 N N . ARG B 1 101 ? 1.688 -24.234 3.674 1 95.75 101 ARG B N 1
ATOM 2512 C CA . ARG B 1 101 ? 1.03 -24.547 4.941 1 95.75 101 ARG B CA 1
ATOM 2513 C C . ARG B 1 101 ? 0.329 -25.891 4.883 1 95.75 101 ARG B C 1
ATOM 2515 O O . ARG B 1 101 ? -0.574 -26.094 4.07 1 95.75 101 ARG B O 1
ATOM 2522 N N . PRO B 1 102 ? 0.634 -26.688 5.824 1 95.44 102 PRO B N 1
ATOM 2523 C CA . PRO B 1 102 ? 0.028 -28.031 5.777 1 95.44 102 PRO B CA 1
ATOM 2524 C C . PRO B 1 102 ? -1.494 -27.984 5.898 1 95.44 102 PRO B C 1
ATOM 2526 O O . PRO B 1 102 ? -2.191 -28.719 5.195 1 95.44 102 PRO B O 1
ATOM 2529 N N . HIS B 1 103 ? -1.991 -27.172 6.695 1 95.19 103 HIS B N 1
ATOM 2530 C CA . HIS B 1 103 ? -3.434 -27.078 6.879 1 95.19 103 HIS B CA 1
ATOM 2531 C C . HIS B 1 103 ? -4.117 -26.547 5.621 1 95.19 103 HIS B C 1
ATOM 2533 O O . HIS B 1 103 ? -5.25 -26.922 5.324 1 95.19 103 HIS B O 1
ATOM 2539 N N . ALA B 1 104 ? -3.455 -25.656 4.938 1 95.38 104 ALA B N 1
ATOM 2540 C CA . ALA B 1 104 ? -3.996 -25.141 3.686 1 95.38 104 ALA B CA 1
ATOM 2541 C C . ALA B 1 104 ? -4.043 -26.234 2.613 1 95.38 104 ALA B C 1
ATOM 2543 O O . ALA B 1 104 ? -5.008 -26.312 1.849 1 95.38 104 ALA B O 1
ATOM 2544 N N . LEU B 1 105 ? -3.008 -27 2.619 1 96.12 105 LEU B N 1
ATOM 2545 C CA . LEU B 1 105 ? -2.951 -28.109 1.671 1 96.12 105 LEU B CA 1
ATOM 2546 C C . LEU B 1 105 ? -4.082 -29.094 1.923 1 96.12 105 LEU B C 1
ATOM 2548 O O . LEU B 1 105 ? -4.676 -29.625 0.979 1 96.12 105 LEU B O 1
ATOM 2552 N N . THR B 1 106 ? -4.355 -29.312 3.146 1 96.06 106 THR B N 1
ATOM 2553 C CA . THR B 1 106 ? -5.457 -30.188 3.51 1 96.06 106 THR B CA 1
ATOM 2554 C C . THR B 1 106 ? -6.789 -29.609 3.045 1 96.06 106 THR B C 1
ATOM 2556 O O . THR B 1 106 ? -7.648 -30.344 2.541 1 96.06 106 THR B O 1
ATOM 2559 N N . ALA B 1 107 ? -6.91 -28.375 3.219 1 95.5 107 ALA B N 1
ATOM 2560 C CA . ALA B 1 107 ? -8.133 -27.703 2.787 1 95.5 107 ALA B CA 1
ATOM 2561 C C . ALA B 1 107 ? -8.312 -27.812 1.275 1 95.5 107 ALA B C 1
ATOM 2563 O O . ALA B 1 107 ? -9.422 -28.047 0.792 1 95.5 107 ALA B O 1
ATOM 2564 N N . VAL B 1 108 ? -7.281 -27.594 0.587 1 96.88 108 VAL B N 1
ATOM 2565 C CA . VAL B 1 108 ? -7.324 -27.719 -0.866 1 96.88 108 VAL B CA 1
ATOM 2566 C C . VAL B 1 108 ? -7.73 -29.141 -1.25 1 96.88 108 VAL B C 1
ATOM 2568 O O . VAL B 1 108 ? -8.609 -29.328 -2.094 1 96.88 108 VAL B O 1
ATOM 2571 N N . ALA B 1 109 ? -7.125 -30.078 -0.618 1 96.5 109 ALA B N 1
ATOM 2572 C CA . ALA B 1 109 ? -7.414 -31.484 -0.897 1 96.5 109 ALA B CA 1
ATOM 2573 C C . ALA B 1 109 ? -8.875 -31.812 -0.605 1 96.5 109 ALA B C 1
ATOM 2575 O O . ALA B 1 109 ? -9.516 -32.562 -1.354 1 96.5 109 ALA B O 1
ATOM 2576 N N . ASP B 1 110 ? -9.328 -31.297 0.422 1 96.19 110 ASP B N 1
ATOM 2577 C CA . ASP B 1 110 ? -10.727 -31.516 0.803 1 96.19 110 ASP B CA 1
ATOM 2578 C C . ASP B 1 110 ? -11.672 -30.953 -0.255 1 96.19 110 ASP B C 1
ATOM 2580 O O . ASP B 1 110 ? -12.68 -31.594 -0.591 1 96.19 110 ASP B O 1
ATOM 2584 N N . GLN B 1 111 ? -11.359 -29.766 -0.744 1 95.81 111 GLN B N 1
ATOM 2585 C CA . GLN B 1 111 ? -12.211 -29.156 -1.758 1 95.81 111 GLN B CA 1
ATOM 2586 C C . GLN B 1 111 ? -12.164 -29.938 -3.066 1 95.81 111 GLN B C 1
ATOM 2588 O O . GLN B 1 111 ? -13.188 -30.125 -3.727 1 95.81 111 GLN B O 1
ATOM 2593 N N . VAL B 1 112 ? -11.016 -30.391 -3.393 1 95.38 112 VAL B N 1
ATOM 2594 C CA . VAL B 1 112 ? -10.859 -31.188 -4.602 1 95.38 112 VAL B CA 1
ATOM 2595 C C . VAL B 1 112 ? -11.648 -32.5 -4.469 1 95.38 112 VAL B C 1
ATOM 2597 O O . VAL B 1 112 ? -12.383 -32.875 -5.383 1 95.38 112 VAL B O 1
ATOM 2600 N N . SER B 1 113 ? -11.547 -33.125 -3.34 1 95.12 113 SER B N 1
ATOM 2601 C CA . SER B 1 113 ? -12.195 -34.406 -3.104 1 95.12 113 SER B CA 1
ATOM 2602 C C . SER B 1 113 ? -13.711 -34.281 -3.062 1 95.12 113 SER B C 1
ATOM 2604 O O . SER B 1 113 ? -14.438 -35.219 -3.379 1 95.12 113 SER B O 1
ATOM 2606 N N . SER B 1 114 ? -14.156 -33.125 -2.756 1 93.69 114 SER B N 1
ATOM 2607 C CA . SER B 1 114 ? -15.594 -32.875 -2.656 1 93.69 114 SER B CA 1
ATOM 2608 C C . SER B 1 114 ? -16.203 -32.625 -4.027 1 93.69 114 SER B C 1
ATOM 2610 O O . SER B 1 114 ? -17.422 -32.5 -4.156 1 93.69 114 SER B O 1
ATOM 2612 N N . GLY B 1 115 ? -15.352 -32.5 -5.051 1 92.38 115 GLY B N 1
ATOM 2613 C CA . GLY B 1 115 ? -15.836 -32.281 -6.402 1 92.38 115 GLY B CA 1
ATOM 2614 C C . GLY B 1 115 ? -15.914 -30.812 -6.781 1 92.38 115 GLY B C 1
ATOM 2615 O O . GLY B 1 115 ? -16.375 -30.469 -7.871 1 92.38 115 GLY B O 1
ATOM 2616 N N . SER B 1 116 ? -15.453 -29.984 -5.922 1 94.81 116 SER B N 1
ATOM 2617 C CA . SER B 1 116 ? -15.43 -28.562 -6.203 1 94.81 116 SER B CA 1
ATOM 2618 C C . SER B 1 116 ? -14.375 -28.219 -7.258 1 94.81 116 SER B C 1
ATOM 2620 O O . SER B 1 116 ? -13.344 -28.875 -7.348 1 94.81 116 SER B O 1
ATOM 2622 N N . THR B 1 117 ? -14.734 -27.266 -8.07 1 96.69 117 THR B N 1
ATOM 2623 C CA . THR B 1 117 ? -13.695 -26.641 -8.891 1 96.69 117 THR B CA 1
ATOM 2624 C C . THR B 1 117 ? -12.781 -25.766 -8.039 1 96.69 117 THR B C 1
ATOM 2626 O O . THR B 1 117 ? -13.242 -24.812 -7.414 1 96.69 117 THR B O 1
ATOM 2629 N N . VAL B 1 118 ? -11.539 -26.141 -8 1 97.81 118 VAL B N 1
ATOM 2630 C CA . VAL B 1 118 ? -10.602 -25.438 -7.137 1 97.81 118 VAL B CA 1
ATOM 2631 C C . VAL B 1 118 ? -9.625 -24.625 -7.98 1 97.81 118 VAL B C 1
ATOM 2633 O O . VAL B 1 118 ? -9.055 -25.141 -8.945 1 97.81 118 VAL B O 1
ATOM 2636 N N . THR B 1 119 ? -9.492 -23.344 -7.637 1 98.31 119 THR B N 1
ATOM 2637 C CA . THR B 1 119 ? -8.617 -22.453 -8.391 1 98.31 119 THR B CA 1
ATOM 2638 C C . THR B 1 119 ? -7.781 -21.578 -7.441 1 98.31 119 THR B C 1
ATOM 2640 O O . THR B 1 119 ? -8.289 -21.109 -6.422 1 98.31 119 THR B O 1
ATOM 2643 N N . ILE B 1 120 ? -6.496 -21.516 -7.75 1 98.06 120 ILE B N 1
ATOM 2644 C CA . ILE B 1 120 ? -5.629 -20.531 -7.113 1 98.06 120 ILE B CA 1
ATOM 2645 C C . ILE B 1 120 ? -5.746 -19.203 -7.84 1 98.06 120 ILE B C 1
ATOM 2647 O O . ILE B 1 120 ? -5.691 -19.141 -9.07 1 98.06 120 ILE B O 1
ATOM 2651 N N . CYS B 1 121 ? -6.008 -18.141 -7.137 1 97.56 121 CYS B N 1
ATOM 2652 C CA . CYS B 1 121 ? -6.117 -16.781 -7.676 1 97.56 121 CYS B CA 1
ATOM 2653 C C . CYS B 1 121 ? -5.152 -15.836 -6.969 1 97.56 121 CYS B C 1
ATOM 2655 O O . CYS B 1 121 ? -5.363 -15.484 -5.809 1 97.56 121 CYS B O 1
ATOM 2657 N N . SER B 1 122 ? -4.133 -15.375 -7.652 1 96.5 122 SER B N 1
ATOM 2658 C CA . SER B 1 122 ? -3.061 -14.648 -6.98 1 96.5 122 SER B CA 1
ATOM 2659 C C . SER B 1 122 ? -2.498 -13.547 -7.871 1 96.5 122 SER B C 1
ATOM 2661 O O . SER B 1 122 ? -2.564 -13.633 -9.094 1 96.5 122 SER B O 1
ATOM 2663 N N . ALA B 1 123 ? -1.974 -12.5 -7.211 1 94.88 123 ALA B N 1
ATOM 2664 C CA . ALA B 1 123 ? -1.321 -11.398 -7.926 1 94.88 123 ALA B CA 1
ATOM 2665 C C . ALA B 1 123 ? 0.093 -11.789 -8.344 1 94.88 123 ALA B C 1
ATOM 2667 O O . ALA B 1 123 ? 0.7 -11.125 -9.188 1 94.88 123 ALA B O 1
ATOM 2668 N N . SER B 1 124 ? 0.679 -12.836 -7.777 1 95.88 124 SER B N 1
ATOM 2669 C CA . SER B 1 124 ? 1.995 -13.32 -8.188 1 95.88 124 SER B CA 1
ATOM 2670 C C . SER B 1 124 ? 1.964 -13.875 -9.609 1 95.88 124 SER B C 1
ATOM 2672 O O . SER B 1 124 ? 0.935 -14.375 -10.055 1 95.88 124 SER B O 1
ATOM 2674 N N . PRO B 1 125 ? 3.043 -13.812 -10.297 1 97.12 125 PRO B N 1
ATOM 2675 C CA . PRO B 1 125 ? 3.07 -14.227 -11.703 1 97.12 125 PRO B CA 1
ATOM 2676 C C . PRO B 1 125 ? 2.73 -15.703 -11.891 1 97.12 125 PRO B C 1
ATOM 2678 O O . PRO B 1 125 ? 3.154 -16.547 -11.086 1 97.12 125 PRO B O 1
ATOM 2681 N N . SER B 1 126 ? 2.035 -16.016 -12.953 1 97.81 126 SER B N 1
ATOM 2682 C CA . SER B 1 126 ? 1.608 -17.375 -13.258 1 97.81 126 SER B CA 1
ATOM 2683 C C . SER B 1 126 ? 2.805 -18.297 -13.492 1 97.81 126 SER B C 1
ATOM 2685 O O . SER B 1 126 ? 2.775 -19.469 -13.117 1 97.81 126 SER B O 1
ATOM 2687 N N . LEU B 1 127 ? 3.836 -17.766 -14.062 1 97.56 127 LEU B N 1
ATOM 2688 C CA . LEU B 1 127 ? 5.02 -18.578 -14.359 1 97.56 127 LEU B CA 1
ATOM 2689 C C . LEU B 1 127 ? 5.629 -19.141 -13.078 1 97.56 127 LEU B C 1
ATOM 2691 O O . LEU B 1 127 ? 6.156 -20.25 -13.078 1 97.56 127 LEU B O 1
ATOM 2695 N N . LEU B 1 128 ? 5.578 -18.344 -12.031 1 97.81 128 LEU B N 1
ATOM 2696 C CA . LEU B 1 128 ? 6.086 -18.797 -10.742 1 97.81 128 LEU B CA 1
ATOM 2697 C C . LEU B 1 128 ? 5.16 -19.828 -10.117 1 97.81 128 LEU B C 1
ATOM 2699 O O . LEU B 1 128 ? 5.625 -20.797 -9.523 1 97.81 128 LEU B O 1
ATOM 2703 N N . LEU B 1 129 ? 3.863 -19.688 -10.297 1 98.38 129 LEU B N 1
ATOM 2704 C CA . LEU B 1 129 ? 2.893 -20.422 -9.5 1 98.38 129 LEU B CA 1
ATOM 2705 C C . LEU B 1 129 ? 2.453 -21.688 -10.211 1 98.38 129 LEU B C 1
ATOM 2707 O O . LEU B 1 129 ? 1.883 -22.594 -9.594 1 98.38 129 LEU B O 1
ATOM 2711 N N . ARG B 1 130 ? 2.73 -21.828 -11.5 1 98.25 130 ARG B N 1
ATOM 2712 C CA . ARG B 1 130 ? 2.258 -22.938 -12.32 1 98.25 130 ARG B CA 1
ATOM 2713 C C . ARG B 1 130 ? 2.709 -24.266 -11.734 1 98.25 130 ARG B C 1
ATOM 2715 O O . ARG B 1 130 ? 1.898 -25.188 -11.555 1 98.25 130 ARG B O 1
ATOM 2722 N N . PRO B 1 131 ? 3.984 -24.438 -11.367 1 98.44 131 PRO B N 1
ATOM 2723 C CA . PRO B 1 131 ? 4.395 -25.719 -10.797 1 98.44 131 PRO B CA 1
ATOM 2724 C C . PRO B 1 131 ? 3.648 -26.062 -9.508 1 98.44 131 PRO B C 1
ATOM 2726 O O . PRO B 1 131 ? 3.373 -27.234 -9.234 1 98.44 131 PRO B O 1
ATOM 2729 N N . PHE B 1 132 ? 3.357 -25.062 -8.695 1 98.31 132 PHE B N 1
ATOM 2730 C CA . PHE B 1 132 ? 2.627 -25.281 -7.457 1 98.31 132 PHE B CA 1
ATOM 2731 C C . PHE B 1 132 ? 1.2 -25.734 -7.738 1 98.31 132 PHE B C 1
ATOM 2733 O O . PHE B 1 132 ? 0.712 -26.688 -7.121 1 98.31 132 PHE B O 1
ATOM 2740 N N . ALA B 1 133 ? 0.556 -25.078 -8.656 1 98.38 133 ALA B N 1
ATOM 2741 C CA . ALA B 1 133 ? -0.814 -25.422 -9.031 1 98.38 133 ALA B CA 1
ATOM 2742 C C . ALA B 1 133 ? -0.886 -26.828 -9.617 1 98.38 133 ALA B C 1
ATOM 2744 O O . ALA B 1 133 ? -1.803 -27.594 -9.305 1 98.38 133 ALA B O 1
ATOM 2745 N N . GLU B 1 134 ? 0.05 -27.172 -10.484 1 97.94 134 GLU B N 1
ATOM 2746 C CA . GLU B 1 134 ? 0.102 -28.484 -11.109 1 97.94 134 GLU B CA 1
ATOM 2747 C C . GLU B 1 134 ? 0.279 -29.594 -10.07 1 97.94 134 GLU B C 1
ATOM 2749 O O . GLU B 1 134 ? -0.383 -30.625 -10.141 1 97.94 134 GLU B O 1
ATOM 2754 N N . LYS B 1 135 ? 1.116 -29.328 -9.156 1 97.25 135 LYS B N 1
ATOM 2755 C CA . LYS B 1 135 ? 1.343 -30.328 -8.109 1 97.25 135 LYS B CA 1
ATOM 2756 C C . LYS B 1 135 ? 0.086 -30.531 -7.273 1 97.25 135 LYS B C 1
ATOM 2758 O O . LYS B 1 135 ? -0.185 -31.656 -6.82 1 97.25 135 LYS B O 1
ATOM 2763 N N . LEU B 1 136 ? -0.629 -29.484 -7.059 1 97.12 136 LEU B N 1
ATOM 2764 C CA . LEU B 1 136 ? -1.848 -29.547 -6.262 1 97.12 136 LEU B CA 1
ATOM 2765 C C . LEU B 1 136 ? -3.012 -30.078 -7.086 1 97.12 136 LEU B C 1
ATOM 2767 O O . LEU B 1 136 ? -4.039 -30.484 -6.531 1 97.12 136 LEU B O 1
ATOM 2771 N N . GLY B 1 137 ? -2.906 -30.062 -8.352 1 96.69 137 GLY B N 1
ATOM 2772 C CA . GLY B 1 137 ? -3.971 -30.484 -9.242 1 96.69 137 GLY B CA 1
ATOM 2773 C C . GLY B 1 137 ? -5.125 -29.5 -9.312 1 96.69 137 GLY B C 1
ATOM 2774 O O . GLY B 1 137 ? -6.289 -29.906 -9.352 1 96.69 137 GLY B O 1
ATOM 2775 N N . VAL B 1 138 ? -4.84 -28.266 -9.242 1 98.19 138 VAL B N 1
ATOM 2776 C CA . VAL B 1 138 ? -5.895 -27.266 -9.234 1 98.19 138 VAL B CA 1
ATOM 2777 C C . VAL B 1 138 ? -5.656 -26.266 -10.359 1 98.19 138 VAL B C 1
ATOM 2779 O O . VAL B 1 138 ? -4.586 -26.25 -10.969 1 98.19 138 VAL B O 1
ATOM 2782 N N . HIS B 1 139 ? -6.656 -25.438 -10.656 1 98.25 139 HIS B N 1
ATOM 2783 C CA . HIS B 1 139 ? -6.543 -24.406 -11.672 1 98.25 139 HIS B CA 1
ATOM 2784 C C . HIS B 1 139 ? -5.801 -23.188 -11.141 1 98.25 139 HIS B C 1
ATOM 2786 O O . HIS B 1 139 ? -5.656 -23.016 -9.922 1 98.25 139 HIS B O 1
ATOM 2792 N N . LEU B 1 140 ? -5.316 -22.391 -12.125 1 98.5 140 LEU B N 1
ATOM 2793 C CA . LEU B 1 140 ? -4.523 -21.234 -11.742 1 98.5 140 LEU B CA 1
ATOM 2794 C C . LEU B 1 140 ? -4.953 -20 -12.523 1 98.5 140 LEU B C 1
ATOM 2796 O O . LEU B 1 140 ? -5.016 -20.031 -13.758 1 98.5 140 LEU B O 1
ATOM 2800 N N . ILE B 1 141 ? -5.32 -18.969 -11.812 1 97.88 141 ILE B N 1
ATOM 2801 C CA . ILE B 1 141 ? -5.535 -17.625 -12.352 1 97.88 141 ILE B CA 1
ATOM 2802 C C . ILE B 1 141 ? -4.598 -16.641 -11.664 1 97.88 141 ILE B C 1
ATOM 2804 O O . ILE B 1 141 ? -4.742 -16.359 -10.469 1 97.88 141 ILE B O 1
ATOM 2808 N N . ALA B 1 142 ? -3.666 -16.141 -12.383 1 97.69 142 ALA B N 1
ATOM 2809 C CA . ALA B 1 142 ? -2.631 -15.305 -11.789 1 97.69 142 ALA B CA 1
ATOM 2810 C C . ALA B 1 142 ? -2.201 -14.203 -12.75 1 97.69 142 ALA B C 1
ATOM 2812 O O . ALA B 1 142 ? -2.742 -14.078 -13.852 1 97.69 142 ALA B O 1
ATOM 2813 N N . THR B 1 143 ? -1.333 -13.336 -12.281 1 97.25 143 THR B N 1
ATOM 2814 C CA . THR B 1 143 ? -0.799 -12.273 -13.125 1 97.25 143 THR B CA 1
ATOM 2815 C C . THR B 1 143 ? 0.015 -12.859 -14.273 1 97.25 143 THR B C 1
ATOM 2817 O O . THR B 1 143 ? 0.815 -13.773 -14.078 1 97.25 143 THR B O 1
ATOM 2820 N N . GLU B 1 144 ? -0.216 -12.336 -15.453 1 96.94 144 GLU B N 1
ATOM 2821 C CA . GLU B 1 144 ? 0.469 -12.836 -16.641 1 96.94 144 GLU B CA 1
ATOM 2822 C C . GLU B 1 144 ? 1.575 -11.883 -17.078 1 96.94 144 GLU B C 1
ATOM 2824 O 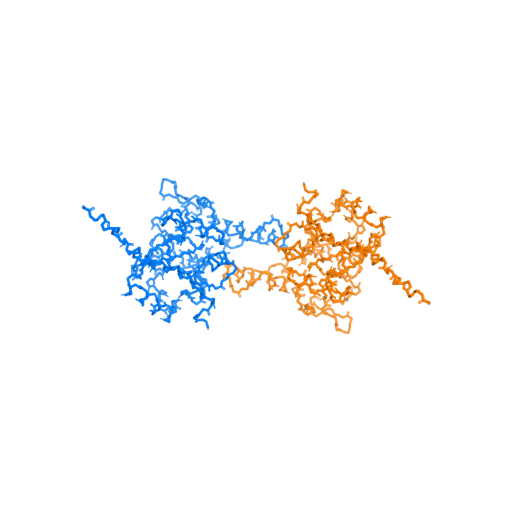O . GLU B 1 144 ? 1.354 -10.672 -17.188 1 96.94 144 GLU B O 1
ATOM 2829 N N . LEU B 1 145 ? 2.711 -12.508 -17.312 1 97.81 145 LEU B N 1
ATOM 2830 C CA . LEU B 1 145 ? 3.844 -11.734 -17.797 1 97.81 145 LEU B CA 1
ATOM 2831 C C . LEU B 1 145 ? 3.871 -11.703 -19.328 1 97.81 145 LEU B C 1
ATOM 2833 O O . LEU B 1 145 ? 3.564 -12.703 -19.984 1 97.81 145 LEU B O 1
ATOM 2837 N N . GLU B 1 146 ? 4.25 -10.492 -19.781 1 98.06 146 GLU B N 1
ATOM 2838 C CA . GLU B 1 146 ? 4.328 -10.359 -21.234 1 98.06 146 GLU B CA 1
ATOM 2839 C C . GLU B 1 146 ? 5.574 -11.039 -21.797 1 98.06 146 GLU B C 1
ATOM 2841 O O . GLU B 1 146 ? 6.676 -10.844 -21.281 1 98.06 146 GLU B O 1
ATOM 2846 N N . VAL B 1 147 ? 5.367 -11.875 -22.844 1 97.62 147 VAL B N 1
ATOM 2847 C CA . VAL B 1 147 ? 6.445 -12.594 -23.516 1 97.62 147 VAL B CA 1
ATOM 2848 C C . VAL B 1 147 ? 6.418 -12.289 -25 1 97.62 147 VAL B C 1
ATOM 2850 O O . VAL B 1 147 ? 5.371 -12.391 -25.656 1 97.62 147 VAL B O 1
ATOM 2853 N N . VAL B 1 148 ? 7.508 -11.82 -25.516 1 97.75 148 VAL B N 1
ATOM 2854 C CA . VAL B 1 148 ? 7.676 -11.594 -26.938 1 97.75 148 VAL B CA 1
ATOM 2855 C C . VAL B 1 148 ? 8.875 -12.383 -27.453 1 97.75 148 VAL B C 1
ATOM 2857 O O . VAL B 1 148 ? 10 -12.203 -26.969 1 97.75 148 VAL B O 1
ATOM 2860 N N . ASP B 1 149 ? 8.625 -13.273 -28.406 1 97.31 149 ASP B N 1
ATOM 2861 C CA . ASP B 1 149 ? 9.68 -14.086 -29.016 1 97.31 149 ASP B CA 1
ATOM 2862 C C . ASP B 1 149 ? 10.422 -14.898 -27.953 1 97.31 149 ASP B C 1
ATOM 2864 O O . ASP B 1 149 ? 11.656 -14.914 -27.922 1 97.31 149 ASP B O 1
ATOM 2868 N N . GLY B 1 150 ? 9.734 -15.367 -26.984 1 97.38 150 GLY B N 1
ATOM 2869 C CA . GLY B 1 150 ? 10.273 -16.266 -25.984 1 97.38 150 GLY B CA 1
ATOM 2870 C C . GLY B 1 150 ? 11.055 -15.555 -24.891 1 97.38 150 GLY B C 1
ATOM 2871 O O . GLY B 1 150 ? 11.742 -16.188 -24.094 1 97.38 150 GLY B O 1
ATOM 2872 N N . VAL B 1 151 ? 10.906 -14.234 -24.891 1 98.31 151 VAL B N 1
ATOM 2873 C CA . VAL B 1 151 ? 11.656 -13.438 -23.922 1 98.31 151 VAL B CA 1
ATOM 2874 C C . VAL B 1 151 ? 10.695 -12.531 -23.156 1 98.31 151 VAL B C 1
ATOM 2876 O O . VAL B 1 151 ? 9.766 -11.961 -23.734 1 98.31 151 VAL B O 1
ATOM 2879 N N . LEU B 1 152 ? 10.961 -12.453 -21.844 1 98.31 152 LEU B N 1
ATOM 2880 C CA . LEU B 1 152 ? 10.141 -11.578 -21.016 1 98.31 152 LEU B CA 1
ATOM 2881 C C . LEU B 1 152 ? 10.477 -10.109 -21.281 1 98.31 152 LEU B C 1
ATOM 2883 O O . LEU B 1 152 ? 11.648 -9.734 -21.359 1 98.31 152 LEU B O 1
ATOM 2887 N N . THR B 1 153 ? 9.438 -9.281 -21.406 1 97.88 153 THR B N 1
ATOM 2888 C CA . THR B 1 153 ? 9.641 -7.871 -21.703 1 97.88 153 THR B CA 1
ATOM 2889 C C . THR B 1 153 ? 9.789 -7.066 -20.406 1 97.88 153 THR B C 1
ATOM 2891 O O . THR B 1 153 ? 10.227 -5.914 -20.438 1 97.88 153 THR B O 1
ATOM 2894 N N . GLY B 1 154 ? 9.445 -7.707 -19.359 1 96.56 154 GLY B N 1
ATOM 2895 C CA . GLY B 1 154 ? 9.43 -6.992 -18.094 1 96.56 154 GLY B CA 1
ATOM 2896 C C . GLY B 1 154 ? 8.109 -6.297 -17.812 1 96.56 154 GLY B C 1
ATOM 2897 O O . GLY B 1 154 ? 7.992 -5.539 -16.844 1 96.56 154 GLY B O 1
ATOM 2898 N N . ARG B 1 155 ? 7.102 -6.566 -18.562 1 96.31 155 ARG B N 1
ATOM 2899 C CA . ARG B 1 155 ? 5.773 -5.98 -18.391 1 96.31 155 ARG B CA 1
ATOM 2900 C C . ARG B 1 155 ? 4.738 -7.047 -18.062 1 96.31 155 ARG B C 1
ATOM 2902 O O . ARG B 1 155 ? 4.973 -8.234 -18.281 1 96.31 155 ARG B O 1
ATOM 2909 N N . ILE B 1 156 ? 3.658 -6.59 -17.469 1 95.75 156 ILE B N 1
ATOM 2910 C CA . ILE B 1 156 ? 2.537 -7.473 -17.172 1 95.75 156 ILE B CA 1
ATOM 2911 C C . ILE B 1 156 ? 1.462 -7.336 -18.234 1 95.75 156 ILE B C 1
ATOM 2913 O O . ILE B 1 156 ? 1.277 -6.254 -18.797 1 95.75 156 ILE B O 1
ATOM 2917 N N . VAL B 1 157 ? 0.861 -8.406 -18.531 1 94.19 157 VAL B N 1
ATOM 2918 C CA . VAL B 1 157 ? -0.262 -8.375 -19.453 1 94.19 157 VAL B CA 1
ATOM 2919 C C . VAL B 1 157 ? -1.517 -7.887 -18.734 1 94.19 157 VAL B C 1
ATOM 2921 O O . VAL B 1 157 ? -2.014 -8.547 -17.828 1 94.19 157 VAL B O 1
ATOM 2924 N N . GLY B 1 158 ? -2.006 -6.773 -19.172 1 91.06 158 GLY B N 1
ATOM 2925 C CA . GLY B 1 158 ? -3.154 -6.211 -18.484 1 91.06 158 GLY B CA 1
ATOM 2926 C C . GLY B 1 158 ? -2.807 -5.633 -17.125 1 91.06 158 GLY B C 1
ATOM 2927 O O . GLY B 1 158 ? -1.865 -4.848 -17 1 91.06 158 GLY B O 1
ATOM 2928 N N . ARG B 1 159 ? -3.66 -6.086 -16.078 1 90.12 159 ARG B N 1
ATOM 2929 C CA . ARG B 1 159 ? -3.471 -5.574 -14.719 1 90.12 159 ARG B CA 1
ATOM 2930 C C . ARG B 1 159 ? -3.041 -6.688 -13.773 1 90.12 159 ARG B C 1
ATOM 2932 O O . ARG B 1 159 ? -3.096 -7.867 -14.125 1 90.12 159 ARG B O 1
ATOM 2939 N N . ASN B 1 160 ? -2.547 -6.199 -12.641 1 93 160 ASN B N 1
ATOM 2940 C CA . ASN B 1 160 ? -2.254 -7.16 -11.586 1 93 160 ASN B CA 1
ATOM 2941 C C . ASN B 1 160 ? -3.51 -7.902 -11.141 1 93 160 ASN B C 1
ATOM 2943 O O . ASN B 1 160 ? -4.578 -7.305 -11.016 1 93 160 ASN B O 1
ATOM 2947 N N . CYS B 1 161 ? -3.346 -9.219 -10.945 1 94 161 CYS B N 1
ATOM 2948 C CA . CYS B 1 161 ? -4.461 -10.023 -10.461 1 94 161 CYS B CA 1
ATOM 2949 C C . CYS B 1 161 ? -4.711 -9.773 -8.977 1 94 161 CYS B C 1
ATOM 2951 O O . CYS B 1 161 ? -4.453 -10.648 -8.148 1 94 161 CYS B O 1
ATOM 2953 N N . ARG B 1 162 ? -5.246 -8.656 -8.719 1 91.44 162 ARG B N 1
ATOM 2954 C CA . ARG B 1 162 ? -5.488 -8.203 -7.352 1 91.44 162 ARG B CA 1
ATOM 2955 C C . ARG B 1 162 ? -6.852 -7.535 -7.227 1 91.44 162 ARG B C 1
ATOM 2957 O O . ARG B 1 162 ? -7.383 -7.008 -8.211 1 91.44 162 ARG B O 1
ATOM 2964 N N . ARG B 1 163 ? -7.461 -7.613 -6.098 1 91.31 163 ARG B N 1
ATOM 2965 C CA . ARG B 1 163 ? -8.703 -6.93 -5.758 1 91.31 163 ARG B CA 1
ATOM 2966 C C . ARG B 1 163 ? -9.797 -7.25 -6.77 1 91.31 163 ARG B C 1
ATOM 2968 O O . ARG B 1 163 ? -10.094 -8.422 -7.02 1 91.31 163 ARG B O 1
ATOM 2975 N N . ASP B 1 164 ? -10.289 -6.152 -7.441 1 91.44 164 ASP B N 1
ATOM 2976 C CA . ASP B 1 164 ? -11.398 -6.344 -8.367 1 91.44 164 ASP B CA 1
ATOM 2977 C C . ASP B 1 164 ? -10.969 -7.168 -9.578 1 91.44 164 ASP B C 1
ATOM 2979 O O . ASP B 1 164 ? -11.781 -7.891 -10.164 1 91.44 164 ASP B O 1
ATOM 2983 N N . GLU B 1 165 ? -9.734 -7.082 -9.867 1 93.25 165 GLU B N 1
ATOM 2984 C CA . GLU B 1 165 ? -9.242 -7.828 -11.023 1 93.25 165 GLU B CA 1
ATOM 2985 C C . GLU B 1 165 ? -9.344 -9.336 -10.789 1 93.25 165 GLU B C 1
ATOM 2987 O O . GLU B 1 165 ? -9.516 -10.102 -11.742 1 93.25 165 GLU B O 1
ATOM 2992 N N . LYS B 1 166 ? -9.211 -9.75 -9.531 1 95.06 166 LYS B N 1
ATOM 2993 C CA . LYS B 1 166 ? -9.398 -11.156 -9.211 1 95.06 166 LYS B CA 1
ATOM 2994 C C . LYS B 1 166 ? -10.797 -11.633 -9.602 1 95.06 166 LYS B C 1
ATOM 2996 O O . LYS B 1 166 ? -10.953 -12.672 -10.242 1 95.06 166 LYS B O 1
ATOM 3001 N N . VAL B 1 167 ? -11.773 -10.844 -9.305 1 94.88 167 VAL B N 1
ATOM 3002 C CA . VAL B 1 167 ? -13.164 -11.188 -9.586 1 94.88 167 VAL B CA 1
ATOM 3003 C C . VAL B 1 167 ? -13.398 -11.18 -11.094 1 94.88 167 VAL B C 1
ATOM 3005 O O . VAL B 1 167 ? -14.016 -12.094 -11.641 1 94.88 167 VAL B O 1
ATOM 3008 N N . CYS B 1 168 ? -12.836 -10.188 -11.695 1 95.12 168 CYS B N 1
ATOM 3009 C CA . CYS B 1 168 ? -13.008 -10.039 -13.141 1 95.12 168 CYS B CA 1
ATOM 3010 C C . CYS B 1 168 ? -12.414 -11.234 -13.875 1 95.12 168 CYS B C 1
ATOM 3012 O O . CYS B 1 168 ? -13.047 -11.781 -14.789 1 95.12 168 CYS B O 1
ATOM 3014 N N . ARG B 1 169 ? -11.336 -11.656 -13.469 1 95.94 169 ARG B N 1
ATOM 3015 C CA . ARG B 1 169 ? -10.68 -12.781 -14.133 1 95.94 169 ARG B CA 1
ATOM 3016 C C . ARG B 1 169 ? -11.414 -14.086 -13.875 1 95.94 169 ARG B C 1
ATOM 3018 O O . ARG B 1 169 ? -11.523 -14.938 -14.758 1 95.94 169 ARG B O 1
ATOM 3025 N N . LEU B 1 170 ? -11.82 -14.25 -12.688 1 96.12 170 LEU B N 1
ATOM 3026 C CA . LEU B 1 170 ? -12.602 -15.438 -12.359 1 96.12 170 LEU B CA 1
ATOM 3027 C C . LEU B 1 170 ? -13.867 -15.508 -13.203 1 96.12 170 LEU B C 1
ATOM 3029 O O . LEU B 1 170 ? -14.195 -16.562 -13.742 1 96.12 170 LEU B O 1
ATOM 3033 N N . GLU B 1 171 ? -14.523 -14.375 -13.391 1 95.62 171 GLU B N 1
ATOM 3034 C CA . GLU B 1 171 ? -15.758 -14.336 -14.18 1 95.62 171 GLU B CA 1
ATOM 3035 C C . GLU B 1 171 ? -15.469 -14.555 -15.664 1 95.62 171 GLU B C 1
ATOM 3037 O O . GLU B 1 171 ? -16.281 -15.156 -16.375 1 95.62 171 GLU B O 1
ATOM 3042 N N . ARG B 1 172 ? -14.391 -14.047 -16.062 1 95 172 ARG B N 1
ATOM 3043 C CA . ARG B 1 172 ? -14.008 -14.258 -17.453 1 95 172 ARG B CA 1
ATOM 3044 C C . ARG B 1 172 ? -13.781 -15.734 -17.75 1 95 172 ARG B C 1
ATOM 3046 O O . ARG B 1 172 ? -14.109 -16.219 -18.828 1 95 172 ARG B O 1
ATOM 3053 N N . HIS B 1 173 ? -13.25 -16.422 -16.766 1 95.19 173 HIS B N 1
ATOM 3054 C CA . HIS B 1 173 ? -12.883 -17.812 -16.953 1 95.19 173 HIS B CA 1
ATOM 3055 C C . HIS B 1 173 ? -14.062 -18.734 -16.672 1 95.19 173 HIS B C 1
ATOM 3057 O O . HIS B 1 173 ? -14.305 -19.688 -17.422 1 95.19 173 HIS B O 1
ATOM 3063 N N . TYR B 1 174 ? -14.844 -18.438 -15.625 1 95.25 174 TYR B N 1
ATOM 3064 C CA . TYR B 1 174 ? -15.852 -19.391 -15.156 1 95.25 174 TYR B CA 1
ATOM 3065 C C . TYR B 1 174 ? -17.25 -18.875 -15.469 1 95.25 174 TYR B C 1
ATOM 3067 O O . TYR B 1 174 ? -18.234 -19.625 -15.32 1 95.25 174 TYR B O 1
ATOM 3075 N N . GLY B 1 175 ? -17.438 -17.625 -15.938 1 92.62 175 GLY B N 1
ATOM 3076 C CA . GLY B 1 175 ? -18.734 -17.016 -16.062 1 92.62 175 GLY B CA 1
ATOM 3077 C C . GLY B 1 175 ? -19.188 -16.297 -14.797 1 92.62 175 GLY B C 1
ATOM 3078 O O . GLY B 1 175 ? -18.391 -16.109 -13.875 1 92.62 175 GLY B O 1
ATOM 3079 N N . PRO B 1 176 ? -20.422 -15.859 -14.812 1 92.31 176 PRO B N 1
ATOM 3080 C CA . PRO B 1 176 ? -20.906 -15.148 -13.625 1 92.31 176 PRO B CA 1
ATOM 3081 C C . PRO B 1 176 ? -20.766 -15.969 -12.344 1 92.31 176 PRO B C 1
ATOM 3083 O O . PRO B 1 176 ? -21.219 -17.109 -12.289 1 92.31 176 PRO B O 1
ATOM 3086 N N . LEU B 1 177 ? -20.172 -15.375 -11.336 1 92.62 177 LEU B N 1
ATOM 3087 C CA . LEU B 1 177 ? -19.875 -16.078 -10.094 1 92.62 177 LEU B CA 1
ATOM 3088 C C . LEU B 1 177 ? -21.156 -16.422 -9.352 1 92.62 177 LEU B C 1
ATOM 3090 O O . LEU B 1 177 ? -21.156 -17.297 -8.477 1 92.62 177 LEU B O 1
ATOM 3094 N N . THR B 1 178 ? -22.188 -15.797 -9.688 1 89.56 178 THR B N 1
ATOM 3095 C CA . THR B 1 178 ? -23.469 -16.031 -9.055 1 89.56 178 THR B CA 1
ATOM 3096 C C . THR B 1 178 ? -23.984 -17.438 -9.383 1 89.56 178 THR B C 1
ATOM 3098 O O . THR B 1 178 ? -24.875 -17.953 -8.703 1 89.56 178 THR B O 1
ATOM 3101 N N . GLN B 1 179 ? -23.469 -17.969 -10.312 1 90.5 179 GLN B N 1
ATOM 3102 C CA . GLN B 1 179 ? -23.891 -19.297 -10.719 1 90.5 179 GLN B CA 1
ATOM 3103 C C . GLN B 1 179 ? -23.219 -20.375 -9.867 1 90.5 179 GLN B C 1
ATOM 3105 O O . GLN B 1 179 ? -23.578 -21.547 -9.953 1 90.5 179 GLN B O 1
ATOM 3110 N N . TYR B 1 180 ? -22.328 -19.953 -8.992 1 92.5 180 TYR B N 1
ATOM 3111 C CA . TYR B 1 180 ? -21.562 -20.891 -8.172 1 92.5 180 TYR B CA 1
ATOM 3112 C C . TYR B 1 180 ? -21.812 -20.641 -6.688 1 92.5 180 TYR B C 1
ATOM 3114 O O . TYR B 1 180 ? -22.094 -19.5 -6.289 1 92.5 180 TYR B O 1
ATOM 3122 N N . SER B 1 181 ? -21.75 -21.766 -5.969 1 93 181 SER B N 1
ATOM 3123 C CA . SER B 1 181 ? -21.469 -21.609 -4.547 1 93 181 SER B CA 1
ATOM 3124 C C . SER B 1 181 ? -20 -21.344 -4.305 1 93 181 SER B C 1
ATOM 3126 O O . SER B 1 181 ? -19.188 -22.266 -4.23 1 93 181 SER B O 1
ATOM 3128 N N . LEU B 1 182 ? -19.703 -20.125 -4.152 1 94.44 182 LEU B N 1
ATOM 3129 C CA . LEU B 1 182 ? -18.328 -19.656 -4.156 1 94.44 182 LEU B CA 1
ATOM 3130 C C . LEU B 1 182 ? -17.75 -19.656 -2.74 1 94.44 182 LEU B C 1
ATOM 3132 O O . LEU B 1 182 ? -18.359 -19.062 -1.829 1 94.44 182 LEU B O 1
ATOM 3136 N N . ARG B 1 183 ? -16.641 -20.359 -2.623 1 95 183 ARG B N 1
ATOM 3137 C CA . ARG B 1 183 ? -15.828 -20.297 -1.409 1 95 183 ARG B CA 1
ATOM 3138 C C . ARG B 1 183 ? -14.477 -19.641 -1.674 1 95 183 ARG B C 1
ATOM 3140 O O . ARG B 1 183 ? -13.797 -19.969 -2.648 1 95 183 ARG B O 1
ATOM 3147 N N . ALA B 1 184 ? -14.141 -18.719 -0.86 1 95.56 184 ALA B N 1
ATOM 3148 C CA . ALA B 1 184 ? -12.906 -17.969 -1.103 1 95.56 184 ALA B CA 1
ATOM 3149 C C . ALA B 1 184 ? -12.047 -17.906 0.157 1 95.56 184 ALA B C 1
ATOM 3151 O O . ALA B 1 184 ? -12.562 -17.703 1.259 1 95.56 184 ALA B O 1
ATOM 3152 N N . TRP B 1 185 ? -10.773 -18.203 -0.015 1 94.94 185 TRP B N 1
ATOM 3153 C CA . TRP B 1 185 ? -9.773 -18.078 1.041 1 94.94 185 TRP B CA 1
ATOM 3154 C C . TRP B 1 185 ? -8.766 -16.984 0.725 1 94.94 185 TRP B C 1
ATOM 3156 O O . TRP B 1 185 ? -8.156 -16.984 -0.345 1 94.94 185 TRP B O 1
ATOM 3166 N N . GLY B 1 186 ? -8.609 -16.016 1.61 1 92.25 186 GLY B N 1
ATOM 3167 C CA . GLY B 1 186 ? -7.684 -14.914 1.412 1 92.25 186 GLY B CA 1
ATOM 3168 C C . GLY B 1 186 ? -7.082 -14.398 2.707 1 92.25 186 GLY B C 1
ATOM 3169 O O . GLY B 1 186 ? -7.473 -14.836 3.793 1 92.25 186 GLY B O 1
ATOM 3170 N N . ASP B 1 187 ? -6.035 -13.453 2.533 1 87.88 187 ASP B N 1
ATOM 3171 C CA . ASP B 1 187 ? -5.355 -13.031 3.756 1 87.88 187 ASP B CA 1
ATOM 3172 C C . ASP B 1 187 ? -5.043 -11.539 3.723 1 87.88 187 ASP B C 1
ATOM 3174 O O . ASP B 1 187 ? -4.551 -10.984 4.707 1 87.88 187 ASP B O 1
ATOM 3178 N N . SER B 1 188 ? -5.352 -10.875 2.607 1 84.94 188 SER B N 1
ATOM 3179 C CA . SER B 1 188 ? -4.922 -9.484 2.494 1 84.94 188 SER B CA 1
ATOM 3180 C C . SER B 1 188 ? -6.004 -8.617 1.856 1 84.94 188 SER B C 1
ATOM 3182 O O . SER B 1 188 ? -7.039 -9.133 1.426 1 84.94 188 SER B O 1
ATOM 3184 N N . ARG B 1 189 ? -5.742 -7.25 1.749 1 79.19 189 ARG B N 1
ATOM 3185 C CA . ARG B 1 189 ? -6.66 -6.297 1.139 1 79.19 189 ARG B CA 1
ATOM 3186 C C . ARG B 1 189 ? -6.844 -6.586 -0.347 1 79.19 189 ARG B C 1
ATOM 3188 O O . ARG B 1 189 ? -7.863 -6.223 -0.935 1 79.19 189 ARG B O 1
ATOM 3195 N N . GLY B 1 190 ? -5.832 -7.289 -0.839 1 83.38 190 GLY B N 1
ATOM 3196 C CA . GLY B 1 190 ? -5.926 -7.664 -2.242 1 83.38 190 GLY B CA 1
ATOM 3197 C C . GLY B 1 190 ? -7.004 -8.695 -2.514 1 83.38 190 GLY B C 1
ATOM 3198 O O . GLY B 1 190 ? -7.359 -8.938 -3.67 1 83.38 190 GLY B O 1
ATOM 3199 N N . ASP B 1 191 ? -7.574 -9.125 -1.418 1 88.56 191 ASP B N 1
ATOM 3200 C CA . ASP B 1 191 ? -8.586 -10.164 -1.565 1 88.56 191 ASP B CA 1
ATOM 3201 C C . ASP B 1 191 ? -9.969 -9.648 -1.199 1 88.56 191 ASP B C 1
ATOM 3203 O O . ASP B 1 191 ? -10.945 -10.406 -1.194 1 88.56 191 ASP B O 1
ATOM 3207 N N . THR B 1 192 ? -10.07 -8.406 -0.934 1 86.12 192 THR B N 1
ATOM 3208 C CA . THR B 1 192 ? -11.289 -7.828 -0.375 1 86.12 192 THR B CA 1
ATOM 3209 C C . THR B 1 192 ? -12.477 -8.07 -1.305 1 86.12 192 THR B C 1
ATOM 3211 O O . THR B 1 192 ? -13.516 -8.57 -0.874 1 86.12 192 THR B O 1
ATOM 3214 N N . GLU B 1 193 ? -12.297 -7.785 -2.516 1 86.62 193 GLU B N 1
ATOM 3215 C CA . GLU B 1 193 ? -13.383 -7.926 -3.477 1 86.62 193 GLU B CA 1
ATOM 3216 C C . GLU B 1 193 ? -13.742 -9.398 -3.691 1 86.62 193 GLU B C 1
ATOM 3218 O O . GLU B 1 193 ? -14.914 -9.742 -3.834 1 86.62 193 GLU B O 1
ATOM 3223 N N . LEU B 1 194 ? -12.75 -10.219 -3.699 1 89.5 194 LEU B N 1
ATOM 3224 C CA . LEU B 1 194 ? -12.977 -11.656 -3.861 1 89.5 194 LEU B CA 1
ATOM 3225 C C . LEU B 1 194 ? -13.766 -12.219 -2.689 1 89.5 194 LEU B C 1
ATOM 3227 O O . LEU B 1 194 ? -14.75 -12.945 -2.887 1 89.5 194 LEU B O 1
ATOM 3231 N N . LEU B 1 195 ? -13.352 -11.852 -1.498 1 88.94 195 LEU B N 1
ATOM 3232 C CA . LEU B 1 195 ? -14.039 -12.305 -0.296 1 88.94 195 LEU B CA 1
ATOM 3233 C C . LEU B 1 195 ? -15.469 -11.773 -0.25 1 88.94 195 LEU B C 1
ATOM 3235 O O . LEU B 1 195 ? -16.391 -12.484 0.16 1 88.94 195 LEU B O 1
ATOM 3239 N N . ALA B 1 196 ? -15.617 -10.594 -0.735 1 87.94 196 ALA B N 1
ATOM 3240 C CA . ALA B 1 196 ? -16.938 -9.984 -0.742 1 87.94 196 ALA B CA 1
ATOM 3241 C C . ALA B 1 196 ? -17.875 -10.703 -1.708 1 87.94 196 ALA B C 1
ATOM 3243 O O . ALA B 1 196 ? -19.078 -10.789 -1.47 1 87.94 196 ALA B O 1
ATOM 3244 N N . ALA B 1 197 ? -17.391 -11.258 -2.742 1 89.75 197 ALA B N 1
ATOM 3245 C CA . ALA B 1 197 ? -18.172 -11.914 -3.781 1 89.75 197 ALA B CA 1
ATOM 3246 C C . ALA B 1 197 ? -18.531 -13.344 -3.369 1 89.75 197 ALA B C 1
ATOM 3248 O O . ALA B 1 197 ? -19.422 -13.961 -3.965 1 89.75 197 ALA B O 1
ATOM 3249 N N . ALA B 1 198 ? -17.891 -13.859 -2.373 1 91.75 198 ALA B N 1
ATOM 3250 C CA . ALA B 1 198 ? -18.016 -15.273 -2.035 1 91.75 198 ALA B CA 1
ATOM 3251 C C . ALA B 1 198 ? -19.172 -15.508 -1.074 1 91.75 198 ALA B C 1
ATOM 3253 O O . ALA B 1 198 ? -19.453 -14.672 -0.217 1 91.75 198 ALA B O 1
ATOM 3254 N N . LEU B 1 199 ? -19.812 -16.594 -1.231 1 86.94 199 LEU B N 1
ATOM 3255 C CA . LEU B 1 199 ? -20.844 -17.016 -0.292 1 86.94 199 LEU B CA 1
ATOM 3256 C C . LEU B 1 199 ? -20.234 -17.359 1.063 1 86.94 199 LEU B C 1
ATOM 3258 O O . LEU B 1 199 ? -20.75 -16.938 2.104 1 86.94 199 LEU B O 1
ATOM 3262 N N . GLU B 1 200 ? -19.203 -18.172 0.916 1 89.38 200 GLU B N 1
ATOM 3263 C CA . GLU B 1 200 ? -18.406 -18.484 2.096 1 89.38 200 GLU B CA 1
ATOM 3264 C C . GLU B 1 200 ? -17 -17.891 1.984 1 89.38 200 GLU B C 1
ATOM 3266 O O . GLU B 1 200 ? -16.281 -18.172 1.025 1 89.38 200 GLU B O 1
ATOM 3271 N N . ARG B 1 201 ? -16.656 -17.109 2.969 1 90.69 201 ARG B N 1
ATOM 3272 C CA . ARG B 1 201 ? -15.367 -16.422 2.943 1 90.69 201 ARG B CA 1
ATOM 3273 C C . ARG B 1 201 ? -14.539 -16.781 4.176 1 90.69 201 ARG B C 1
ATOM 3275 O O . ARG B 1 201 ? -15.07 -16.891 5.277 1 90.69 201 ARG B O 1
ATOM 3282 N N . PHE B 1 202 ? -13.289 -17.078 3.898 1 87.44 202 PHE B N 1
ATOM 3283 C CA . PHE B 1 202 ? -12.344 -17.438 4.949 1 87.44 202 PHE B CA 1
ATOM 3284 C C . PHE B 1 202 ? -11.164 -16.469 4.969 1 87.44 202 PHE B C 1
ATOM 3286 O O . PHE B 1 202 ? -10.305 -16.516 4.09 1 87.44 202 PHE B O 1
ATOM 3293 N N . TRP B 1 203 ? -11.141 -15.594 5.988 1 83.62 203 TRP B N 1
ATOM 3294 C CA . TRP B 1 203 ? -10.094 -14.586 6.176 1 83.62 203 TRP B CA 1
ATOM 3295 C C . TRP B 1 203 ? -9.008 -15.102 7.113 1 83.62 203 TRP B C 1
ATOM 3297 O O . TRP B 1 203 ? -9.234 -15.242 8.32 1 83.62 203 TRP B O 1
ATOM 3307 N N . LYS B 1 204 ? -7.773 -15.258 6.617 1 83.75 204 LYS B N 1
ATOM 3308 C CA . LYS B 1 204 ? -6.613 -15.75 7.352 1 83.75 204 LYS B CA 1
ATOM 3309 C C . LYS B 1 204 ? -6.953 -17.016 8.125 1 83.75 204 LYS B C 1
ATOM 3311 O O . LYS B 1 204 ? -6.676 -17.125 9.32 1 83.75 204 LYS B O 1
ATOM 3316 N N . PRO B 1 205 ? -7.414 -18 7.379 1 83.69 205 PRO B N 1
ATOM 3317 C CA . PRO B 1 205 ? -7.934 -19.156 8.094 1 83.69 205 PRO B CA 1
ATOM 3318 C C . PRO B 1 205 ? -6.828 -20.078 8.609 1 83.69 205 PRO B C 1
ATOM 3320 O O . PRO B 1 205 ? -7.051 -20.859 9.547 1 83.69 205 PRO B O 1
ATOM 3323 N N . PHE B 1 206 ? -5.75 -19.922 8.117 1 81.69 206 PHE B N 1
ATOM 3324 C CA . PHE B 1 206 ? -4.746 -20.922 8.438 1 81.69 206 PHE B CA 1
ATOM 3325 C C . PHE B 1 206 ? -3.635 -20.328 9.297 1 81.69 206 PHE B C 1
ATOM 3327 O O . PHE B 1 206 ? -2.592 -20.953 9.492 1 81.69 206 PHE B O 1
ATOM 3334 N N . ARG B 1 207 ? -3.854 -19.062 9.68 1 73.88 207 ARG B N 1
ATOM 3335 C CA . ARG B 1 207 ? -2.842 -18.406 10.492 1 73.88 207 ARG B CA 1
ATOM 3336 C C . ARG B 1 207 ? -3.109 -18.625 11.977 1 73.88 207 ARG B C 1
ATOM 3338 O O . ARG B 1 207 ? -4.254 -18.828 12.391 1 73.88 207 ARG B O 1
#

Organism: Pseudomonas aeruginosa (strain ATCC 15692 / DSM 22644 / CIP 104116 / JCM 14847 / LMG 12228 / 1C / PRS 101 / PAO1) (NCBI:txid208964)

pLDDT: mean 91.31, std 12.43, range [30.98, 98.5]

Nearest PDB structures (foldseek):
  3fvv-assembly1_A  TM=7.935E-01  e=9.343E-12  Bordetella pertussis
  3m1y-assembly2_D  TM=7.485E-01  e=1.241E-09  Helicobacter pylori
  3m1y-assembly1_A  TM=7.502E-01  e=2.197E-09  Helicobacter pylori
  3m1y-assembly1_B  TM=7.424E-01  e=2.341E-09  Helicobacter pylori
  3kd3-assembly2_B  TM=6.839E-01  e=1.756E-07  Francisella tularensis subsp. tularensis

Solvent-accessible surface area (backbone atoms only — not comparable to full-atom values): 21842 Å² total; per-residue (Å²): 135,81,76,69,76,70,72,72,70,76,75,82,39,44,35,36,37,31,29,40,63,47,41,35,20,76,45,50,55,61,59,62,43,50,34,66,66,60,31,64,69,54,35,55,58,50,50,58,66,43,52,60,53,52,50,34,37,74,37,64,72,40,50,71,69,54,46,51,46,50,51,43,30,68,70,35,41,75,35,48,47,67,59,51,43,52,40,24,44,51,46,44,70,72,37,45,79,79,38,46,34,68,68,37,52,50,51,52,50,51,41,48,73,70,68,30,47,42,30,37,48,27,53,55,48,35,66,56,44,45,53,53,27,59,73,69,70,41,42,76,46,42,12,42,70,34,67,58,95,62,22,21,66,23,44,62,47,84,62,66,25,38,22,64,44,42,47,52,50,49,29,72,73,74,37,70,63,84,70,34,55,26,32,25,38,30,64,53,77,53,30,47,50,41,39,68,72,22,78,43,59,36,75,47,74,77,110,133,82,76,69,74,71,71,71,70,75,75,82,40,44,34,36,38,32,29,41,62,48,39,34,20,74,45,50,54,63,58,61,43,51,34,65,66,60,31,66,69,54,35,53,59,49,51,58,67,42,52,61,53,52,50,34,38,74,37,65,72,40,50,70,69,54,45,50,46,50,53,42,30,67,71,35,42,76,35,46,47,69,60,53,42,52,40,22,46,51,46,44,70,72,37,46,79,80,38,44,34,67,69,37,52,50,51,51,50,51,42,48,73,71,68,30,48,41,31,38,46,26,52,55,46,35,66,56,44,45,54,54,27,59,74,69,69,41,44,78,46,44,12,43,69,35,67,58,94,62,22,20,67,24,46,62,49,82,64,66,24,37,23,62,42,41,46,52,50,49,29,71,74,73,35,70,62,82,70,34,56,25,32,24,38,28,61,53,76,53,29,47,49,41,37,68,71,23,79,42,59,37,77,48,75,78,110